Protein AF-A0A355U1R3-F1 (afdb_monomer)

Structure (mmCIF, N/CA/C/O backbo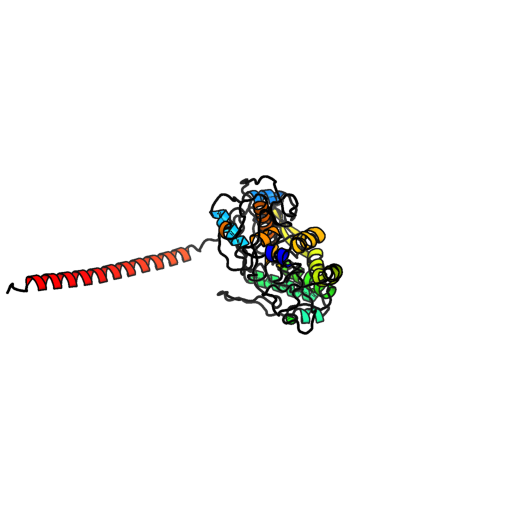ne):
data_AF-A0A355U1R3-F1
#
_entry.id   AF-A0A355U1R3-F1
#
loop_
_atom_site.group_PDB
_atom_site.id
_atom_site.type_symbol
_atom_site.label_atom_id
_atom_site.label_alt_id
_atom_site.label_comp_id
_atom_site.label_asym_id
_atom_site.label_entity_id
_atom_site.label_seq_id
_atom_site.pdbx_PDB_ins_code
_atom_site.Cartn_x
_atom_site.Cartn_y
_atom_site.Cartn_z
_atom_site.occupancy
_atom_site.B_iso_or_equiv
_atom_site.auth_seq_id
_atom_site.auth_comp_id
_atom_site.auth_asym_id
_atom_site.auth_atom_id
_atom_site.pdbx_PDB_model_num
ATOM 1 N N . ASP A 1 1 ? 22.844 8.933 -21.387 1.00 80.38 1 ASP A N 1
ATOM 2 C CA . ASP A 1 1 ? 22.130 9.971 -22.159 1.00 80.38 1 ASP A CA 1
ATOM 3 C C . ASP A 1 1 ? 20.782 9.524 -22.697 1.00 80.38 1 ASP A C 1
ATOM 5 O O . ASP A 1 1 ? 19.821 10.244 -22.468 1.00 80.38 1 ASP A O 1
ATOM 9 N N . GLU A 1 2 ? 20.677 8.340 -23.308 1.00 87.94 2 GLU A N 1
ATOM 10 C CA . GLU A 1 2 ? 19.434 7.814 -23.911 1.00 87.94 2 GLU A CA 1
ATOM 11 C C . GLU A 1 2 ? 18.181 7.955 -23.023 1.00 87.94 2 GLU A C 1
ATOM 13 O O . GLU A 1 2 ? 17.220 8.612 -23.410 1.00 87.94 2 GLU A O 1
ATOM 18 N N . PHE A 1 3 ? 18.221 7.445 -21.788 1.00 90.25 3 PHE A N 1
ATOM 19 C CA . PHE A 1 3 ? 17.066 7.477 -20.880 1.00 90.25 3 PHE A CA 1
ATOM 20 C C . PHE A 1 3 ? 17.012 8.698 -19.954 1.00 90.25 3 PHE A C 1
ATOM 22 O O . PHE A 1 3 ? 16.148 8.786 -19.082 1.00 90.25 3 PHE A O 1
ATOM 29 N N . LYS A 1 4 ? 17.938 9.655 -20.104 1.00 89.75 4 LYS A N 1
ATOM 30 C CA . LYS A 1 4 ? 18.073 10.775 -19.160 1.00 89.75 4 LYS A CA 1
ATOM 31 C C . LYS A 1 4 ? 16.811 11.633 -19.115 1.00 89.75 4 LYS A C 1
ATOM 33 O O . LYS A 1 4 ? 16.365 11.993 -18.032 1.00 89.75 4 LYS A O 1
ATOM 38 N N . LYS A 1 5 ? 16.237 11.940 -20.282 1.00 91.44 5 LYS A N 1
ATOM 39 C CA . LYS A 1 5 ? 15.020 12.755 -20.389 1.00 91.44 5 LYS A CA 1
ATOM 40 C C . LYS A 1 5 ? 13.835 12.083 -19.698 1.00 91.44 5 LYS A C 1
ATOM 42 O O . LYS A 1 5 ? 13.102 12.750 -18.976 1.00 91.44 5 LYS A O 1
ATOM 47 N N . GLU A 1 6 ? 13.667 10.781 -19.912 1.00 92.25 6 GLU A N 1
ATOM 48 C CA . GLU A 1 6 ? 12.608 10.002 -19.272 1.00 92.25 6 GLU A CA 1
ATOM 49 C C . GLU A 1 6 ? 12.806 9.968 -17.756 1.00 92.25 6 GLU A C 1
ATOM 51 O O . GLU A 1 6 ? 11.924 10.394 -17.018 1.00 92.25 6 GLU A O 1
ATOM 56 N N . PHE A 1 7 ? 13.989 9.579 -17.285 1.00 90.31 7 PHE A N 1
ATOM 57 C CA . PHE A 1 7 ? 14.301 9.537 -15.857 1.00 90.31 7 PHE A CA 1
ATOM 58 C C . PHE A 1 7 ? 14.113 10.892 -15.163 1.00 90.31 7 PHE A C 1
ATOM 60 O O . PHE A 1 7 ? 13.486 10.980 -14.106 1.00 90.31 7 PHE A O 1
ATOM 67 N N . ASP A 1 8 ? 14.609 11.976 -15.768 1.00 90.56 8 ASP A N 1
ATOM 68 C CA . ASP A 1 8 ? 14.471 13.317 -15.204 1.00 90.56 8 ASP A CA 1
ATOM 69 C C . ASP A 1 8 ? 13.013 13.800 -15.189 1.00 90.56 8 ASP A C 1
ATOM 71 O O . ASP A 1 8 ? 12.686 14.633 -14.346 1.00 90.56 8 ASP A O 1
ATOM 75 N N . SER A 1 9 ? 12.133 13.269 -16.047 1.00 91.81 9 SER A N 1
ATOM 76 C CA . SER A 1 9 ? 10.712 13.647 -16.082 1.00 91.81 9 SER A CA 1
ATOM 77 C C . SER A 1 9 ? 9.909 13.165 -14.867 1.00 91.81 9 SER A C 1
ATOM 79 O O . SER A 1 9 ? 8.888 13.765 -14.546 1.00 91.81 9 SER A O 1
ATOM 81 N N . TYR A 1 10 ? 10.389 12.153 -14.133 1.00 88.75 10 TYR A N 1
ATOM 82 C CA . TYR A 1 10 ? 9.757 11.673 -12.893 1.00 88.75 10 TYR A CA 1
ATOM 83 C C . TYR A 1 10 ? 10.287 12.366 -11.630 1.00 88.75 10 TYR A C 1
ATOM 85 O O . TYR A 1 10 ? 9.717 12.208 -10.542 1.00 88.75 10 TYR A O 1
ATOM 93 N N . LYS A 1 11 ? 11.383 13.128 -11.744 1.00 85.06 11 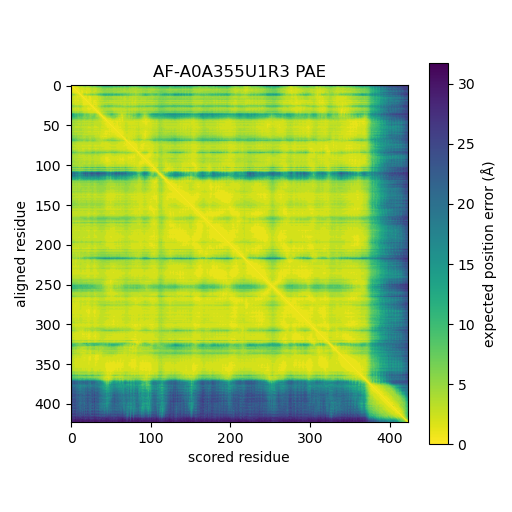LYS A N 1
ATOM 94 C CA . LYS A 1 11 ? 12.015 13.779 -10.595 1.00 85.06 11 LYS A CA 1
ATOM 95 C C . LYS A 1 11 ? 11.165 14.912 -10.048 1.00 85.06 11 LYS A C 1
ATOM 97 O O . LYS A 1 11 ? 10.499 15.662 -10.767 1.00 85.06 11 LYS A O 1
ATOM 102 N N . LYS A 1 12 ? 11.275 15.091 -8.734 1.00 80.94 12 LYS A N 1
ATOM 103 C CA . LYS A 1 12 ? 10.733 16.254 -8.039 1.00 80.94 12 LYS A CA 1
ATOM 104 C C . LYS A 1 12 ? 11.256 17.547 -8.678 1.00 80.94 12 LYS A C 1
ATOM 106 O O . LYS A 1 12 ? 12.460 17.703 -8.847 1.00 80.94 12 LYS A O 1
ATOM 111 N N . GLY A 1 13 ? 10.345 18.463 -9.005 1.00 84.81 13 GLY A N 1
ATOM 112 C CA . GLY A 1 13 ? 10.653 19.755 -9.635 1.00 84.81 13 GLY A CA 1
ATOM 113 C C . GLY A 1 13 ? 10.660 19.747 -11.167 1.00 84.81 13 GLY A C 1
ATOM 114 O O . GLY A 1 13 ? 10.499 20.809 -11.756 1.00 84.81 13 GLY A O 1
ATOM 115 N N . ASN A 1 14 ? 10.771 18.575 -11.798 1.00 90.06 14 ASN A N 1
ATOM 116 C CA . ASN A 1 14 ? 10.759 18.430 -13.259 1.00 90.06 14 ASN A CA 1
ATOM 117 C C . ASN A 1 14 ? 9.475 17.786 -13.797 1.00 90.06 14 ASN A C 1
ATOM 119 O O . ASN A 1 14 ? 9.216 17.854 -14.996 1.00 90.06 14 ASN A O 1
ATOM 123 N N . PHE A 1 15 ? 8.700 17.129 -12.931 1.00 94.12 15 PHE A N 1
ATOM 124 C CA . PHE A 1 15 ? 7.452 16.487 -13.321 1.00 94.12 15 PHE A CA 1
ATOM 125 C C . PHE A 1 15 ? 6.440 17.504 -13.861 1.00 94.12 15 PHE A C 1
ATOM 127 O O . PHE A 1 15 ? 6.074 18.449 -13.163 1.00 94.12 15 PHE A O 1
ATOM 134 N N . ASP A 1 16 ? 5.978 17.275 -15.091 1.00 94.81 16 ASP A N 1
ATOM 135 C CA . ASP A 1 16 ? 4.965 18.087 -15.768 1.00 94.81 16 ASP A CA 1
ATOM 136 C C . ASP A 1 16 ? 3.615 17.340 -15.784 1.00 94.81 16 ASP A C 1
ATOM 138 O O . ASP A 1 16 ? 3.397 16.484 -16.649 1.00 94.81 16 ASP A O 1
ATOM 142 N N . PRO A 1 17 ? 2.676 17.650 -14.869 1.00 94.62 17 PRO A N 1
ATOM 143 C CA . PRO A 1 17 ? 1.383 16.967 -14.801 1.00 94.62 17 PRO A CA 1
ATOM 144 C C . PRO A 1 17 ? 0.488 17.224 -16.021 1.00 94.62 17 PRO A C 1
ATOM 146 O O . PRO A 1 17 ? -0.513 16.533 -16.200 1.00 94.62 17 PRO A O 1
ATOM 149 N N . ILE A 1 18 ? 0.811 18.195 -16.878 1.00 94.56 18 ILE A N 1
ATOM 150 C CA . ILE A 1 18 ? 0.034 18.493 -18.082 1.00 94.56 18 ILE A CA 1
ATOM 151 C C . ILE A 1 18 ? 0.496 17.581 -19.217 1.00 94.56 18 ILE A C 1
ATOM 153 O O . ILE A 1 18 ? -0.318 16.840 -19.774 1.00 94.56 18 ILE A O 1
ATOM 157 N N . ASN A 1 19 ? 1.796 17.601 -19.521 1.00 94.62 19 ASN A N 1
ATOM 158 C CA . ASN A 1 19 ? 2.338 17.011 -20.749 1.00 94.62 19 ASN A CA 1
ATOM 159 C C . ASN A 1 19 ? 3.067 15.676 -20.556 1.00 94.62 19 ASN A C 1
ATOM 161 O O . ASN A 1 19 ? 3.528 15.098 -21.542 1.00 94.62 19 ASN A O 1
ATOM 165 N N . HIS A 1 20 ? 3.208 15.169 -19.326 1.00 96.06 20 HIS A N 1
ATOM 166 C CA . HIS A 1 20 ? 3.902 13.901 -19.114 1.00 96.06 20 HIS A CA 1
ATOM 167 C C . HIS A 1 20 ? 3.213 12.758 -19.895 1.00 96.06 20 HIS A C 1
ATOM 169 O O . HIS A 1 20 ? 2.008 12.553 -19.741 1.00 96.06 20 HIS A O 1
ATOM 175 N N . PRO A 1 21 ? 3.953 11.955 -20.685 1.00 94.25 21 PRO A N 1
ATOM 176 C CA . PRO A 1 21 ? 3.355 11.010 -21.634 1.00 94.25 21 PRO A CA 1
ATOM 177 C C . PRO A 1 21 ? 2.542 9.891 -20.969 1.00 94.25 21 PRO A C 1
ATOM 179 O O . PRO A 1 21 ? 1.542 9.450 -21.519 1.00 94.25 21 PRO A O 1
ATOM 182 N N . VAL A 1 22 ? 2.957 9.431 -19.783 1.00 96.56 22 VAL A N 1
ATOM 183 C CA . VAL A 1 22 ? 2.273 8.346 -19.047 1.00 96.56 22 VAL A CA 1
ATOM 184 C C . VAL A 1 22 ? 1.326 8.860 -17.956 1.00 96.56 22 VAL A C 1
ATOM 186 O O . VAL A 1 22 ? 0.214 8.359 -17.833 1.00 96.56 22 VAL A O 1
ATOM 189 N N . LEU A 1 23 ? 1.779 9.833 -17.158 1.00 97.19 23 LEU A N 1
ATOM 190 C CA . LEU A 1 23 ? 1.108 10.324 -15.950 1.00 97.19 23 LEU A CA 1
ATOM 191 C C . LEU A 1 23 ? 0.426 11.699 -16.120 1.00 97.19 23 LEU A C 1
ATOM 193 O O . LEU A 1 23 ? -0.121 12.239 -15.161 1.00 97.19 23 LEU A O 1
ATOM 197 N N . GLY A 1 24 ? 0.481 12.308 -17.304 1.00 96.31 24 GLY A N 1
ATOM 198 C CA . GLY A 1 24 ? -0.028 13.661 -17.524 1.00 96.31 24 GLY A CA 1
ATOM 199 C C . GLY A 1 24 ? -1.549 13.744 -17.677 1.00 96.31 24 GLY A C 1
ATOM 200 O O . GLY A 1 24 ? -2.279 12.766 -17.513 1.00 96.31 24 GLY A O 1
ATOM 201 N N . ASN A 1 25 ? -2.029 14.924 -18.057 1.00 96.00 25 ASN A N 1
ATOM 202 C CA . ASN A 1 25 ? -3.439 15.200 -18.352 1.00 96.00 25 ASN A CA 1
ATOM 203 C C . ASN A 1 25 ? -3.752 15.134 -19.864 1.00 96.00 25 ASN A C 1
ATOM 205 O O . ASN A 1 25 ? -4.912 15.280 -20.265 1.00 96.00 25 ASN A O 1
ATOM 209 N N . GLY A 1 26 ? -2.728 14.926 -20.701 1.00 94.50 26 GLY A N 1
ATOM 210 C CA . GLY A 1 26 ? -2.838 14.782 -22.154 1.00 94.50 26 GLY A CA 1
ATOM 211 C C . GLY A 1 26 ? -3.641 13.553 -22.587 1.00 94.50 26 GLY A C 1
ATOM 212 O O . GLY A 1 26 ? -3.731 12.570 -21.858 1.00 94.50 26 GLY A O 1
ATOM 213 N N . GLN A 1 27 ? -4.240 13.611 -23.779 1.00 92.50 27 GLN A N 1
ATOM 214 C CA . GLN A 1 27 ? -5.210 12.622 -24.272 1.00 92.50 27 GLN A CA 1
ATOM 215 C C . GLN A 1 27 ? -4.699 11.172 -24.256 1.00 92.50 27 GLN A C 1
ATOM 217 O O . GLN A 1 27 ? -5.473 10.278 -23.925 1.00 92.50 27 GLN A O 1
ATOM 222 N N . ASP A 1 28 ? -3.414 10.964 -24.544 1.00 92.69 28 ASP A N 1
ATOM 223 C CA . ASP A 1 28 ? -2.791 9.634 -24.621 1.00 92.69 28 ASP A CA 1
ATOM 224 C C . ASP A 1 28 ? -2.223 9.138 -23.278 1.00 92.69 28 ASP A C 1
ATOM 226 O O . ASP A 1 28 ? -1.666 8.041 -23.193 1.00 92.69 28 ASP A O 1
ATOM 230 N N . SER A 1 29 ? -2.360 9.939 -22.216 1.00 96.00 29 SER A N 1
ATOM 231 C CA . SER A 1 29 ? -1.902 9.585 -20.875 1.00 96.00 29 SER A CA 1
ATOM 232 C C . SER A 1 29 ? -2.686 8.404 -20.308 1.00 96.00 29 SER A C 1
ATOM 234 O O . SER A 1 29 ? -3.914 8.341 -20.403 1.00 96.00 29 SER A O 1
ATOM 236 N N . LYS A 1 30 ? -1.977 7.490 -19.639 1.00 96.75 30 LYS A N 1
ATOM 237 C CA . LYS A 1 30 ? -2.553 6.281 -19.030 1.00 96.75 30 LYS A CA 1
ATOM 238 C C . LYS A 1 30 ? -3.430 6.575 -17.821 1.00 96.75 30 LYS A C 1
ATOM 240 O O . LYS A 1 30 ? -4.264 5.751 -17.463 1.00 96.75 30 LYS A O 1
ATOM 245 N N . VAL A 1 31 ? -3.238 7.730 -17.191 1.00 96.69 31 VAL A N 1
ATOM 246 C CA . VAL A 1 31 ? -3.937 8.095 -15.951 1.00 96.69 31 VAL A CA 1
ATOM 247 C C . VAL A 1 31 ? -5.057 9.099 -16.182 1.00 96.69 31 VAL A C 1
ATOM 249 O O . VAL A 1 31 ? -5.766 9.437 -15.238 1.00 96.69 31 VAL A O 1
ATOM 252 N N . ARG A 1 32 ? -5.213 9.611 -17.411 1.00 95.81 32 ARG A N 1
ATOM 253 C CA . ARG A 1 32 ? -6.151 10.695 -17.699 1.00 95.81 32 ARG A CA 1
ATOM 254 C C . ARG A 1 32 ? -7.580 10.285 -17.366 1.00 95.81 32 ARG A C 1
ATOM 256 O O . ARG A 1 32 ? -8.107 9.326 -17.922 1.00 95.81 32 ARG A O 1
ATOM 263 N N . ASN A 1 33 ? -8.239 11.115 -16.564 1.00 94.62 33 ASN A N 1
ATOM 264 C CA . ASN A 1 33 ? -9.667 11.016 -16.307 1.00 94.62 33 ASN A CA 1
ATOM 265 C C . ASN A 1 33 ? -10.324 12.394 -16.488 1.00 94.62 33 ASN A C 1
ATOM 267 O O . ASN A 1 33 ? -9.809 13.408 -16.019 1.00 94.62 33 ASN A O 1
ATOM 271 N N . ILE A 1 34 ? -11.449 12.428 -17.204 1.00 94.25 34 ILE A N 1
ATOM 272 C CA . ILE A 1 34 ? -12.236 13.643 -17.470 1.00 94.25 34 ILE A CA 1
ATOM 273 C C . ILE A 1 34 ? -13.666 13.563 -16.952 1.00 94.25 34 ILE A C 1
ATOM 275 O O . ILE A 1 34 ? -14.445 14.491 -17.173 1.00 94.25 34 ILE A O 1
ATOM 279 N N . GLU A 1 35 ? -14.028 12.474 -16.279 1.00 92.31 35 GLU A N 1
ATOM 280 C CA . GLU A 1 35 ? -15.342 12.352 -15.673 1.00 92.31 35 GLU A CA 1
ATOM 281 C C . GLU A 1 35 ? -15.527 13.458 -14.628 1.00 92.31 35 GLU A C 1
ATOM 283 O O . GLU A 1 35 ? -14.693 13.589 -13.724 1.00 92.31 35 GLU A O 1
ATOM 288 N N . PRO A 1 36 ? -16.594 14.273 -14.731 1.00 87.12 36 PRO A N 1
ATOM 289 C CA . PRO A 1 36 ? -16.796 15.391 -13.828 1.00 87.12 36 PRO A CA 1
ATOM 290 C C . PRO A 1 36 ? -16.822 14.954 -12.368 1.00 87.12 36 PRO A C 1
ATOM 292 O O . PRO A 1 36 ? -17.560 14.048 -11.975 1.00 87.12 36 PRO A O 1
ATOM 295 N N . PHE A 1 37 ? -16.049 15.664 -11.556 1.00 82.25 37 PHE A N 1
ATOM 296 C CA . PHE A 1 37 ? -15.967 15.419 -10.130 1.00 82.25 37 PHE A CA 1
ATOM 297 C C . PHE A 1 37 ? -17.278 15.806 -9.423 1.00 82.25 37 PHE A C 1
ATOM 299 O O . PHE A 1 37 ? -17.761 16.933 -9.572 1.00 82.25 37 PHE A O 1
ATOM 306 N N . LYS A 1 38 ? -17.851 14.887 -8.634 1.00 84.75 38 LYS A N 1
ATOM 307 C CA . LYS A 1 38 ? -19.095 15.099 -7.873 1.00 84.75 38 LYS A CA 1
ATOM 308 C C . LYS A 1 38 ? -18.847 14.928 -6.377 1.00 84.75 38 LYS A C 1
ATOM 310 O O . LYS A 1 38 ? -18.226 13.951 -5.973 1.00 84.75 38 LYS A O 1
ATOM 315 N N . VAL A 1 39 ? -19.383 15.851 -5.576 1.00 85.50 39 VAL A N 1
ATOM 316 C CA . VAL A 1 39 ? -19.436 15.744 -4.109 1.00 85.50 39 VAL A CA 1
ATOM 317 C C . VAL A 1 39 ? -20.881 15.533 -3.692 1.00 85.50 39 VAL A C 1
ATOM 319 O O . VAL A 1 39 ? -21.750 16.299 -4.107 1.00 85.50 39 VAL A O 1
ATOM 322 N N . GLU A 1 40 ? -21.132 14.534 -2.854 1.00 89.25 40 GLU A N 1
ATOM 323 C CA . GLU A 1 40 ? -22.461 14.219 -2.337 1.00 89.25 40 GLU A CA 1
ATOM 324 C C . GLU A 1 40 ? -22.357 13.763 -0.879 1.00 89.25 40 GLU A C 1
ATOM 326 O O . GLU A 1 40 ? -21.561 12.888 -0.554 1.00 89.25 40 GLU A O 1
ATOM 331 N N . GLN A 1 41 ? -23.142 14.372 0.013 1.00 89.25 41 GLN A N 1
ATOM 332 C CA . GLN A 1 41 ? -23.140 14.046 1.440 1.00 89.25 41 GLN A CA 1
ATOM 333 C C . GLN A 1 41 ? -24.229 13.012 1.732 1.00 89.25 41 GLN A C 1
ATOM 335 O O . GLN A 1 41 ? -25.402 13.368 1.833 1.00 89.25 41 GLN A O 1
ATOM 340 N N . LYS A 1 42 ? -23.841 11.739 1.870 1.00 90.81 42 LYS A N 1
ATOM 341 C CA . LYS A 1 42 ? -24.759 10.623 2.161 1.00 90.81 42 LYS A CA 1
ATOM 342 C C . LYS A 1 42 ? -24.755 10.181 3.628 1.00 90.81 42 LYS A C 1
ATOM 344 O O . LYS A 1 42 ? -25.568 9.349 4.014 1.00 90.81 42 LYS A O 1
ATOM 349 N N . GLY A 1 43 ? -23.881 10.756 4.457 1.00 89.94 43 GLY A N 1
ATOM 350 C CA . GLY A 1 43 ? -23.789 10.437 5.886 1.00 89.94 43 GLY A CA 1
ATOM 351 C C . GLY A 1 43 ? -23.255 9.032 6.177 1.00 89.94 43 GLY A C 1
ATOM 352 O O . GLY A 1 43 ? -23.544 8.487 7.236 1.00 89.94 43 GLY A O 1
ATOM 353 N N . LEU A 1 44 ? -22.508 8.452 5.239 1.00 93.44 44 LEU A N 1
ATOM 354 C CA . LEU A 1 44 ? -21.881 7.141 5.335 1.00 93.44 44 LEU A CA 1
ATOM 355 C C . LEU A 1 44 ? -20.570 7.238 6.118 1.00 93.44 44 LEU A C 1
ATOM 357 O O . LEU A 1 44 ? -19.780 8.160 5.921 1.00 93.44 44 LEU A O 1
ATOM 361 N N . ASP A 1 45 ? -20.317 6.251 6.966 1.00 94.25 45 ASP A N 1
ATOM 362 C CA . ASP A 1 45 ? -19.069 6.115 7.713 1.00 94.25 45 ASP A CA 1
ATOM 363 C C . ASP A 1 45 ? -18.317 4.864 7.251 1.00 94.25 45 ASP A C 1
ATOM 365 O O . ASP A 1 45 ? -18.934 3.836 6.946 1.00 94.25 45 ASP A O 1
ATOM 369 N N . LEU A 1 46 ? -16.981 4.939 7.241 1.00 96.25 46 LEU A N 1
ATOM 370 C CA . LEU A 1 46 ? -16.088 3.861 6.810 1.00 96.25 46 LEU A CA 1
ATOM 371 C C . LEU A 1 46 ? -16.347 2.562 7.581 1.00 96.25 46 LEU A C 1
ATOM 373 O O . LEU A 1 46 ? -16.226 1.489 7.006 1.00 96.25 46 LEU A O 1
ATOM 377 N N . SER A 1 47 ? -16.792 2.635 8.838 1.00 95.44 47 SER A N 1
ATOM 378 C CA . SER A 1 47 ? -17.195 1.467 9.637 1.00 95.44 47 SER A CA 1
ATOM 379 C C . SER A 1 47 ? -18.244 0.577 8.957 1.00 95.44 47 SER A C 1
ATOM 381 O O . SER A 1 47 ? -18.253 -0.630 9.178 1.00 95.44 47 SER A O 1
ATOM 383 N N . SER A 1 48 ? -19.078 1.139 8.078 1.00 94.56 48 SER A N 1
ATOM 384 C CA . SER A 1 48 ? -20.098 0.406 7.309 1.00 94.56 48 SER A CA 1
ATOM 385 C C . SER A 1 48 ? -19.526 -0.405 6.143 1.00 94.56 48 SER A C 1
ATOM 387 O O . SER A 1 48 ? -20.245 -1.195 5.542 1.00 94.56 48 SER A O 1
ATOM 389 N N . TYR A 1 49 ? -18.251 -0.197 5.806 1.00 96.00 49 TYR A N 1
ATOM 390 C CA . TYR A 1 49 ? -17.589 -0.795 4.645 1.00 96.00 49 TYR A CA 1
ATOM 391 C C . TYR A 1 49 ? -16.688 -1.977 5.003 1.00 96.00 49 TYR A C 1
ATOM 393 O O . TYR A 1 49 ? -16.056 -2.573 4.126 1.00 96.00 49 TYR A O 1
ATOM 401 N N . ARG A 1 50 ? -16.623 -2.352 6.286 1.00 95.94 50 ARG A N 1
ATOM 402 C CA . ARG A 1 50 ? -15.938 -3.575 6.695 1.00 95.94 50 ARG A CA 1
ATOM 403 C C . ARG A 1 50 ? -16.621 -4.769 6.037 1.00 95.94 50 ARG A C 1
ATOM 405 O O . ARG A 1 50 ? -17.809 -4.993 6.236 1.00 95.94 50 ARG A O 1
ATOM 412 N N . GLY A 1 51 ? -15.860 -5.552 5.283 1.00 94.88 51 GLY A N 1
ATOM 413 C CA . GLY A 1 51 ? -16.401 -6.694 4.561 1.00 94.88 51 GLY A CA 1
ATOM 414 C C . GLY A 1 51 ? -17.229 -6.333 3.325 1.00 94.88 51 GLY A C 1
ATOM 415 O O . GLY A 1 51 ? -17.840 -7.229 2.752 1.00 94.88 51 GLY A O 1
ATOM 416 N N . VAL A 1 52 ? -17.210 -5.088 2.848 1.00 96.00 52 VAL A N 1
ATOM 417 C CA . VAL A 1 52 ? -17.689 -4.751 1.496 1.00 96.00 52 VAL A CA 1
ATOM 418 C C . VAL A 1 52 ? -16.607 -5.128 0.481 1.00 96.00 52 VAL A C 1
ATOM 420 O O . VAL A 1 52 ? -15.413 -4.985 0.754 1.00 96.00 52 VAL A O 1
ATOM 423 N N . ASP A 1 53 ? -16.999 -5.679 -0.667 1.00 96.56 53 ASP A N 1
ATOM 424 C CA . ASP A 1 53 ? -16.046 -6.076 -1.709 1.00 96.56 53 ASP A CA 1
ATOM 425 C C . ASP A 1 53 ? -15.313 -4.855 -2.287 1.00 96.56 53 ASP A C 1
ATOM 427 O O . ASP A 1 53 ? -15.880 -3.772 -2.425 1.00 96.56 53 ASP A O 1
ATOM 431 N N . TYR A 1 54 ? -14.031 -5.010 -2.633 1.00 97.50 54 TYR A N 1
ATOM 432 C CA . TYR A 1 54 ? -13.187 -3.898 -3.093 1.00 97.50 54 TYR A CA 1
ATOM 433 C C . TYR A 1 54 ? -13.749 -3.190 -4.337 1.00 97.50 54 TYR A C 1
ATOM 435 O O . TYR A 1 54 ? -13.656 -1.968 -4.467 1.00 97.50 54 TYR A O 1
ATOM 443 N N . ASN A 1 55 ? -14.347 -3.953 -5.253 1.00 96.88 55 ASN A N 1
ATOM 444 C CA . ASN A 1 55 ? -14.916 -3.444 -6.503 1.00 96.88 55 ASN A CA 1
ATOM 445 C C . ASN A 1 55 ? -16.390 -3.031 -6.385 1.00 96.88 55 ASN A C 1
ATOM 447 O O . ASN A 1 55 ? -17.003 -2.688 -7.395 1.00 96.88 55 ASN A O 1
ATOM 451 N N . ASP A 1 56 ? -16.964 -3.053 -5.179 1.00 97.50 56 ASP A N 1
ATOM 452 C CA . ASP A 1 56 ? -18.348 -2.643 -4.977 1.00 97.50 56 ASP A CA 1
ATOM 453 C C . ASP A 1 56 ? -18.529 -1.148 -5.327 1.00 97.50 56 ASP A C 1
ATOM 455 O O . ASP A 1 56 ? -17.757 -0.296 -4.864 1.00 97.50 56 ASP A O 1
ATOM 459 N N . PRO A 1 57 ? -19.526 -0.782 -6.152 1.00 96.19 57 PRO A N 1
ATOM 460 C CA . PRO A 1 57 ? -19.722 0.602 -6.571 1.00 96.19 57 PRO A CA 1
ATOM 461 C C . PRO A 1 57 ? -20.108 1.543 -5.422 1.00 96.19 57 PRO A C 1
ATOM 463 O O . PRO A 1 57 ? -19.933 2.754 -5.575 1.00 96.19 57 PRO A O 1
ATOM 466 N N . SER A 1 58 ? -20.582 1.027 -4.279 1.00 95.81 58 SER A N 1
ATOM 467 C CA . SER A 1 58 ? -20.896 1.828 -3.087 1.00 95.81 58 SER A CA 1
ATOM 468 C C . SER A 1 58 ? -19.675 2.548 -2.518 1.00 95.81 58 SER A C 1
ATOM 470 O O . SER A 1 58 ? -19.822 3.615 -1.930 1.00 95.81 58 SER A O 1
ATOM 472 N N . TRP A 1 59 ? -18.449 2.071 -2.771 1.00 97.31 59 TRP A N 1
ATOM 473 C CA . TRP A 1 59 ? -17.240 2.818 -2.405 1.00 97.31 59 TRP A CA 1
ATOM 474 C C . TRP A 1 59 ? -17.238 4.237 -2.985 1.00 97.31 59 TRP A C 1
ATOM 476 O O . TRP A 1 59 ? -16.779 5.170 -2.328 1.00 97.31 59 TRP A O 1
ATOM 486 N N . ASN A 1 60 ? -17.813 4.436 -4.176 1.00 94.94 60 ASN A N 1
ATOM 487 C CA . ASN A 1 60 ? -17.945 5.769 -4.760 1.00 94.94 60 ASN A CA 1
ATOM 488 C C . ASN A 1 60 ? -18.831 6.682 -3.909 1.00 94.94 60 ASN A C 1
ATOM 490 O O . ASN A 1 60 ? -18.562 7.876 -3.819 1.00 94.94 60 ASN A O 1
ATOM 494 N N . ASP A 1 61 ? -19.865 6.138 -3.272 1.00 95.31 61 ASP A N 1
ATOM 495 C CA . ASP A 1 61 ? -20.770 6.904 -2.421 1.00 95.31 61 ASP A CA 1
ATOM 496 C C . ASP A 1 61 ? -20.074 7.389 -1.148 1.00 95.31 61 ASP A C 1
ATOM 498 O O . ASP A 1 61 ? -20.249 8.547 -0.773 1.00 95.31 61 ASP A O 1
ATOM 502 N N . LEU A 1 62 ? -19.227 6.558 -0.530 1.00 95.94 62 LEU A N 1
ATOM 503 C CA . LEU A 1 62 ? -18.392 6.974 0.603 1.00 95.94 62 LEU A CA 1
ATOM 504 C C . LEU A 1 62 ? -17.384 8.054 0.196 1.00 95.94 62 LEU A C 1
ATOM 506 O O . LEU A 1 62 ? -17.258 9.090 0.846 1.00 95.94 62 LEU A O 1
ATOM 510 N N . ILE A 1 63 ? -16.654 7.817 -0.894 1.00 95.56 63 ILE A N 1
ATOM 511 C CA . ILE A 1 63 ? -15.529 8.661 -1.308 1.00 95.56 63 ILE A CA 1
ATOM 512 C C . ILE A 1 63 ? -16.001 10.017 -1.858 1.00 95.56 63 ILE A C 1
ATOM 514 O O . ILE A 1 63 ? -15.315 11.027 -1.690 1.00 95.56 63 ILE A O 1
ATOM 518 N N . ARG A 1 64 ? -17.207 10.096 -2.438 1.00 93.81 64 ARG A N 1
ATOM 519 C CA . ARG A 1 64 ? -17.825 11.363 -2.879 1.00 93.81 64 ARG A CA 1
ATOM 520 C C . ARG A 1 64 ? -18.237 12.288 -1.732 1.00 93.81 64 ARG A C 1
ATOM 522 O O . ARG A 1 64 ? -18.559 13.443 -1.994 1.00 93.81 64 ARG A O 1
ATOM 529 N N . GLN A 1 65 ? -18.184 11.847 -0.475 1.00 93.62 65 GLN A N 1
ATOM 530 C CA . GLN A 1 65 ? -18.405 12.737 0.673 1.00 93.62 65 GLN A CA 1
ATOM 531 C C . GLN A 1 65 ? -17.222 13.674 0.928 1.00 93.62 65 GLN A C 1
ATOM 533 O O . GLN A 1 65 ? -17.371 14.694 1.602 1.00 93.62 65 GLN A O 1
ATOM 538 N N . ILE A 1 66 ? -16.046 13.344 0.393 1.00 93.56 66 ILE A N 1
ATOM 539 C CA . ILE A 1 66 ? -14.818 14.106 0.597 1.00 93.56 66 ILE A CA 1
ATOM 540 C C . ILE A 1 66 ? -14.863 15.363 -0.271 1.00 93.56 66 ILE A C 1
ATOM 542 O O . ILE A 1 66 ? -14.955 15.293 -1.500 1.00 93.56 66 ILE A O 1
ATOM 546 N N . SER A 1 67 ? -14.775 16.534 0.358 1.00 90.81 67 SER A N 1
ATOM 547 C CA . SER A 1 67 ? -14.736 17.793 -0.375 1.00 90.81 67 SER A CA 1
ATOM 548 C C . SER A 1 67 ? -13.306 18.185 -0.712 1.00 90.81 67 SER A C 1
ATOM 550 O O . SER A 1 67 ? -12.454 18.330 0.156 1.00 90.81 67 SER A O 1
ATOM 552 N N . PHE A 1 68 ? -13.058 18.501 -1.979 1.00 89.25 68 PHE A N 1
ATOM 553 C CA . PHE A 1 68 ? -11.802 19.126 -2.401 1.00 89.25 68 PHE A CA 1
ATOM 554 C C . PHE A 1 68 ? -11.848 20.656 -2.346 1.00 89.25 68 PHE A C 1
ATOM 556 O O . PHE A 1 68 ? -10.910 21.310 -2.792 1.00 89.25 68 PHE A O 1
ATOM 563 N N . ARG A 1 69 ? -12.934 21.243 -1.827 1.00 86.62 69 ARG A N 1
ATOM 564 C CA . ARG A 1 69 ? -13.131 22.702 -1.788 1.00 86.62 69 ARG A CA 1
ATOM 565 C C . ARG A 1 69 ? -12.940 23.315 -0.408 1.00 86.62 69 ARG A C 1
ATOM 567 O O . ARG A 1 69 ? -12.717 24.515 -0.335 1.00 86.62 69 ARG A O 1
ATOM 574 N N . ASN A 1 70 ? -13.082 22.536 0.666 1.00 89.00 70 ASN A N 1
ATOM 575 C CA . ASN A 1 70 ? -12.929 23.057 2.023 1.00 89.00 70 ASN A CA 1
ATOM 576 C C . ASN A 1 70 ? -11.511 22.799 2.557 1.00 89.00 70 ASN A C 1
ATOM 578 O O . ASN A 1 70 ? -10.889 21.783 2.243 1.00 89.00 70 ASN A O 1
ATOM 582 N N . ASP A 1 71 ? -11.012 23.715 3.385 1.00 90.88 71 ASP A N 1
ATOM 583 C CA . ASP A 1 71 ? -9.625 23.673 3.862 1.00 90.88 71 ASP A CA 1
ATOM 584 C C . ASP A 1 71 ? -9.350 22.492 4.799 1.00 90.88 71 ASP A C 1
ATOM 586 O O . ASP A 1 71 ? -8.244 21.949 4.810 1.00 90.88 71 ASP A O 1
ATOM 590 N N . ARG A 1 72 ? -10.355 22.060 5.573 1.00 92.25 72 ARG A N 1
ATOM 591 C CA . ARG A 1 72 ? -10.221 20.949 6.526 1.00 92.25 72 ARG A CA 1
ATOM 592 C C . ARG A 1 72 ? -9.908 19.641 5.804 1.00 92.25 72 ARG A C 1
ATOM 594 O O . ARG A 1 72 ? -8.943 18.970 6.165 1.00 92.25 72 ARG A O 1
ATOM 601 N N . ASP A 1 73 ? -10.710 19.287 4.809 1.00 92.62 73 ASP A N 1
ATOM 602 C CA . ASP A 1 73 ? -10.568 18.050 4.048 1.00 92.62 73 ASP A CA 1
ATOM 603 C C . ASP A 1 73 ? -9.280 18.098 3.225 1.00 92.62 73 ASP A C 1
ATOM 605 O O . ASP A 1 73 ? -8.512 17.141 3.249 1.00 92.62 73 ASP A O 1
ATOM 609 N N . ARG A 1 74 ? -8.950 19.237 2.597 1.00 93.38 74 ARG A N 1
ATOM 610 C CA . ARG A 1 74 ? -7.666 19.410 1.887 1.00 93.38 74 ARG A CA 1
ATOM 611 C C . ARG A 1 74 ? -6.452 19.254 2.808 1.00 93.38 74 ARG A C 1
ATOM 613 O O . ARG A 1 74 ? -5.434 18.696 2.390 1.00 93.38 74 ARG A O 1
ATOM 620 N N . ALA A 1 75 ? -6.535 19.725 4.052 1.00 93.88 75 ALA A N 1
ATOM 621 C CA . ALA A 1 75 ? -5.479 19.536 5.042 1.00 93.88 75 ALA A CA 1
ATOM 622 C C . ALA A 1 75 ? -5.362 18.068 5.482 1.00 93.88 75 ALA A C 1
ATOM 624 O O . ALA A 1 75 ? -4.252 17.545 5.565 1.00 93.88 75 ALA A O 1
ATOM 625 N N . GLN A 1 76 ? -6.487 17.386 5.725 1.00 95.31 76 GLN A N 1
ATOM 626 C CA . GLN A 1 76 ? -6.488 15.968 6.101 1.00 95.31 76 GLN A CA 1
ATOM 627 C C . GLN A 1 76 ? -6.026 15.063 4.962 1.00 95.31 76 GLN A C 1
ATOM 629 O O . GLN A 1 76 ? -5.234 14.164 5.209 1.00 95.31 76 GLN A O 1
ATOM 634 N N . LEU A 1 77 ? -6.433 15.337 3.722 1.00 96.12 77 LEU A N 1
ATOM 635 C CA . LEU A 1 77 ? -5.948 14.635 2.533 1.00 96.12 77 LEU A CA 1
ATOM 636 C C . LEU A 1 77 ? -4.440 14.808 2.357 1.00 96.12 77 LEU A C 1
ATOM 638 O O . LEU A 1 77 ? -3.729 13.827 2.166 1.00 96.12 77 LEU A O 1
ATOM 642 N N . GLY A 1 78 ? -3.939 16.041 2.482 1.00 95.12 78 GLY A N 1
ATOM 643 C CA . GLY A 1 78 ? -2.502 16.307 2.421 1.00 95.12 78 GLY A CA 1
ATOM 644 C C . GLY A 1 78 ? -1.719 15.537 3.488 1.00 95.12 78 GLY A C 1
ATOM 645 O O . GLY A 1 78 ? -0.657 14.993 3.199 1.00 95.12 78 GLY A O 1
ATOM 646 N N . LYS A 1 79 ? -2.271 15.412 4.700 1.00 95.19 79 LYS A N 1
ATOM 647 C CA . LYS A 1 79 ? -1.655 14.636 5.780 1.00 95.19 79 LYS A CA 1
ATOM 648 C C . LYS A 1 79 ? -1.764 13.123 5.562 1.00 95.19 79 LYS A C 1
ATOM 650 O O . LYS A 1 79 ? -0.779 12.428 5.759 1.00 95.19 79 LYS A O 1
ATOM 655 N N . LEU A 1 80 ? -2.912 12.622 5.109 1.00 96.25 80 LEU A N 1
ATOM 656 C CA . LEU A 1 80 ? -3.125 11.208 4.795 1.00 96.25 80 LEU A CA 1
ATOM 657 C C . LEU A 1 80 ? -2.163 10.719 3.701 1.00 96.25 80 LEU A C 1
ATOM 659 O O . LEU A 1 80 ? -1.598 9.641 3.833 1.00 96.25 80 LEU A O 1
ATOM 663 N N . ILE A 1 81 ? -1.950 11.530 2.659 1.00 96.19 81 ILE A N 1
ATOM 664 C CA . ILE A 1 81 ? -1.053 11.203 1.541 1.00 96.19 81 ILE A CA 1
ATOM 665 C C . ILE A 1 81 ? 0.412 11.488 1.896 1.00 96.19 81 ILE A C 1
ATOM 667 O O . ILE A 1 81 ? 1.298 10.746 1.496 1.00 96.19 81 ILE A O 1
ATOM 671 N N . GLY A 1 82 ? 0.705 12.577 2.610 1.00 94.56 82 GLY A N 1
ATOM 672 C CA . GLY A 1 82 ? 2.079 13.031 2.858 1.00 94.56 82 GLY A CA 1
ATOM 673 C C . GLY A 1 82 ? 2.732 12.484 4.130 1.00 94.56 82 GLY A C 1
ATOM 674 O O . GLY A 1 82 ? 3.957 12.561 4.261 1.00 94.56 82 GLY A O 1
ATOM 675 N N . TYR A 1 83 ? 1.939 11.972 5.076 1.00 93.88 83 TYR A N 1
ATOM 676 C CA . TYR A 1 83 ? 2.394 11.577 6.407 1.00 93.88 83 TYR A CA 1
ATOM 677 C C . TYR A 1 83 ? 2.139 10.094 6.697 1.00 93.88 83 TYR A C 1
ATOM 679 O O . TYR A 1 83 ? 1.393 9.749 7.615 1.00 93.88 83 TYR A O 1
ATOM 687 N N . GLY A 1 84 ? 2.827 9.219 5.965 1.00 90.81 84 GLY A N 1
ATOM 688 C CA . GLY A 1 84 ? 2.830 7.776 6.215 1.00 90.81 84 GLY A CA 1
ATOM 689 C C . GLY A 1 84 ? 3.787 7.306 7.318 1.00 90.81 84 GLY A C 1
ATOM 690 O O . GLY A 1 84 ? 3.744 6.139 7.685 1.00 90.81 84 GLY A O 1
ATOM 691 N N . ALA A 1 85 ? 4.685 8.159 7.843 1.00 88.00 85 ALA A N 1
ATOM 692 C CA . ALA A 1 85 ? 5.718 7.740 8.803 1.00 88.00 85 ALA A CA 1
ATOM 693 C C . ALA A 1 85 ? 5.134 7.127 10.092 1.00 88.00 85 ALA A C 1
ATOM 695 O O . ALA A 1 85 ? 4.798 7.843 11.036 1.00 88.00 85 ALA A O 1
ATOM 696 N N . TYR A 1 86 ? 5.096 5.792 10.100 1.00 90.81 86 TYR A N 1
ATOM 697 C CA . TYR A 1 86 ? 4.601 4.915 11.164 1.00 90.81 86 TYR A CA 1
ATOM 698 C C . TYR A 1 86 ? 3.095 5.030 11.470 1.00 90.81 86 TYR A C 1
ATOM 700 O O . TYR A 1 86 ? 2.653 4.756 12.588 1.00 90.81 86 TYR A O 1
ATOM 708 N N . GLN A 1 87 ? 2.293 5.468 10.493 1.00 92.62 87 GLN A N 1
ATOM 709 C CA . GLN A 1 87 ? 0.850 5.652 10.664 1.00 92.62 87 GLN A CA 1
ATOM 710 C C . GLN A 1 87 ? 0.100 5.827 9.338 1.00 92.62 87 GLN A C 1
ATOM 712 O O . GLN A 1 87 ? 0.655 6.297 8.347 1.00 92.62 87 GLN A O 1
ATOM 717 N N . SER A 1 88 ? -1.219 5.643 9.398 1.00 94.94 88 SER A N 1
ATOM 718 C CA . SER A 1 88 ? -2.170 6.146 8.405 1.00 94.94 88 SER A CA 1
ATOM 719 C C . SER A 1 88 ? -3.148 7.105 9.082 1.00 94.94 88 SER A C 1
ATOM 721 O O . SER A 1 88 ? -3.880 6.716 9.995 1.00 94.94 88 SER A O 1
ATOM 723 N N . ASP A 1 89 ? -3.159 8.371 8.656 1.00 95.06 89 ASP A N 1
ATOM 724 C CA . ASP A 1 89 ? -3.887 9.444 9.346 1.00 95.06 89 ASP A CA 1
ATOM 725 C C . ASP A 1 89 ? -5.416 9.341 9.223 1.00 95.06 89 ASP A C 1
ATOM 727 O O . ASP A 1 89 ? -5.967 8.585 8.423 1.00 95.06 89 ASP A O 1
ATOM 731 N N . LYS A 1 90 ? -6.129 10.112 10.037 1.00 95.06 90 LYS A N 1
ATOM 732 C CA . LYS A 1 90 ? -7.586 10.190 10.002 1.00 95.06 90 LYS A CA 1
ATOM 733 C C . LYS A 1 90 ? -8.095 10.972 8.787 1.00 95.06 90 LYS A C 1
ATOM 735 O O . LYS A 1 90 ? -7.430 11.878 8.287 1.00 95.06 90 LYS A O 1
ATOM 740 N N . LEU A 1 91 ? -9.330 10.679 8.392 1.00 95.31 91 LEU A N 1
ATOM 741 C CA . LEU A 1 91 ? -10.106 11.468 7.441 1.00 95.31 91 LEU A CA 1
ATOM 742 C C . LEU A 1 91 ? -11.553 11.541 7.930 1.00 95.31 91 LEU A C 1
ATOM 744 O O . LEU A 1 91 ? -12.330 10.594 7.796 1.00 95.31 91 LEU A O 1
ATOM 748 N N . ASP A 1 92 ? -11.903 12.677 8.527 1.00 94.06 92 ASP A N 1
ATOM 749 C CA . ASP A 1 92 ? -13.155 12.837 9.267 1.00 94.06 92 ASP A CA 1
ATOM 750 C C . ASP A 1 92 ? -14.384 12.796 8.336 1.00 94.06 92 ASP A C 1
ATOM 752 O O . ASP A 1 92 ? -15.450 12.369 8.768 1.00 94.06 92 ASP A O 1
ATOM 756 N N . ALA A 1 93 ? -14.237 13.187 7.062 1.00 93.75 93 ALA A N 1
ATOM 757 C CA . ALA A 1 93 ? -15.313 13.192 6.059 1.00 93.75 93 ALA A CA 1
ATOM 758 C C . ALA A 1 93 ? -15.929 11.804 5.784 1.00 93.75 93 ALA A C 1
ATOM 760 O O . ALA A 1 93 ? -17.038 11.709 5.262 1.00 93.75 93 ALA A O 1
ATOM 761 N N . ILE A 1 94 ? -15.206 10.737 6.131 1.00 95.38 94 ILE A N 1
ATOM 762 C CA . ILE A 1 94 ? -15.645 9.343 5.982 1.00 95.38 94 ILE A CA 1
ATOM 763 C C . ILE A 1 94 ? -15.519 8.561 7.296 1.00 95.38 94 ILE A C 1
ATOM 765 O O . ILE A 1 94 ? -15.530 7.336 7.285 1.00 95.38 94 ILE A O 1
ATOM 769 N N . GLY A 1 95 ? -15.321 9.238 8.430 1.00 94.25 95 GLY A N 1
ATOM 770 C CA . GLY A 1 95 ? -15.185 8.576 9.732 1.00 94.25 95 GLY A CA 1
ATOM 771 C C . GLY A 1 95 ? -13.929 7.706 9.891 1.00 94.25 95 GLY A C 1
ATOM 772 O O . GLY A 1 95 ? -13.854 6.913 10.829 1.00 94.25 95 GLY A O 1
ATOM 773 N N . LYS A 1 96 ? -12.922 7.841 9.014 1.00 95.81 96 LYS A N 1
ATOM 774 C CA . LYS A 1 96 ? -11.657 7.104 9.142 1.00 95.81 96 LYS A CA 1
ATOM 775 C C . LYS A 1 96 ? -10.852 7.678 10.303 1.00 95.81 96 LYS A C 1
ATOM 777 O O . LYS A 1 96 ? -10.469 8.844 10.261 1.00 95.81 96 LYS A O 1
ATOM 782 N N . PHE A 1 97 ? -10.519 6.862 11.298 1.00 94.00 97 PHE A N 1
ATOM 783 C CA . PHE A 1 97 ? -9.569 7.239 12.348 1.00 94.00 97 PHE A CA 1
ATOM 784 C C . PHE A 1 97 ? -8.121 6.870 11.988 1.00 94.00 97 PHE A C 1
ATOM 786 O O . PHE A 1 97 ? -7.846 6.144 11.030 1.00 94.00 97 PHE A O 1
ATOM 793 N N . GLN A 1 98 ? -7.193 7.427 12.764 1.00 94.69 98 GLN A N 1
ATOM 794 C CA . GLN A 1 98 ? -5.764 7.178 12.626 1.00 94.69 98 GLN A CA 1
ATOM 795 C C . GLN A 1 98 ? -5.393 5.798 13.178 1.00 94.69 98 GLN A C 1
ATOM 797 O O . GLN A 1 98 ? -5.850 5.428 14.260 1.00 94.69 98 GLN A O 1
ATOM 802 N N . VAL A 1 99 ? -4.520 5.095 12.462 1.00 95.12 99 VAL A N 1
ATOM 803 C CA . VAL A 1 99 ? -3.933 3.802 12.850 1.00 95.12 99 VAL A CA 1
ATOM 804 C C . VAL A 1 99 ? -2.408 3.875 12.805 1.00 95.12 99 VAL A C 1
ATOM 806 O O . VAL A 1 99 ? -1.864 4.795 12.191 1.00 95.12 99 VAL A O 1
ATOM 809 N N . GLN A 1 100 ? -1.733 2.944 13.481 1.00 94.12 100 GLN A N 1
ATOM 810 C CA . GLN A 1 100 ? -0.269 2.901 13.566 1.00 94.12 100 GLN A CA 1
ATOM 811 C C . GLN A 1 100 ? 0.313 1.729 12.781 1.00 94.12 100 GLN A C 1
ATOM 813 O O . GLN A 1 100 ? -0.242 0.627 12.795 1.00 94.12 100 GLN A O 1
ATOM 818 N N . ASP A 1 101 ? 1.476 1.979 12.185 1.00 93.81 101 ASP A N 1
ATOM 819 C CA . ASP A 1 101 ? 2.203 1.045 11.330 1.00 93.81 101 ASP A CA 1
ATOM 820 C C . ASP A 1 101 ? 3.670 0.991 11.771 1.00 93.81 101 ASP A C 1
ATOM 822 O O . ASP A 1 101 ? 4.274 2.034 12.004 1.00 93.81 101 ASP A O 1
ATOM 826 N N . PHE A 1 102 ? 4.273 -0.191 11.884 1.00 93.62 102 PHE A N 1
ATOM 827 C CA . PHE A 1 102 ? 5.661 -0.324 12.344 1.00 93.62 102 PHE A CA 1
ATOM 828 C C . PHE A 1 102 ? 6.458 -1.347 11.526 1.00 93.62 102 PHE A C 1
ATOM 830 O O . PHE A 1 102 ? 5.909 -2.307 10.990 1.00 93.62 102 PHE A O 1
ATOM 837 N N . ASP A 1 103 ? 7.777 -1.159 11.444 1.00 93.12 103 ASP A N 1
ATOM 838 C CA . ASP A 1 103 ? 8.711 -2.238 11.083 1.00 93.12 103 ASP A CA 1
ATOM 839 C C . ASP A 1 103 ? 8.654 -3.349 12.136 1.00 93.12 103 ASP A C 1
ATOM 841 O O . ASP A 1 103 ? 8.267 -3.046 13.254 1.00 93.12 103 ASP A O 1
ATOM 845 N N . GLY A 1 104 ? 9.055 -4.597 11.878 1.00 92.50 104 GLY A N 1
ATOM 846 C CA . GLY A 1 104 ? 9.603 -5.124 10.627 1.00 92.50 104 GLY A CA 1
ATOM 847 C C . GLY A 1 104 ? 9.642 -6.665 10.565 1.00 92.50 104 GLY A C 1
ATOM 848 O O . GLY A 1 104 ? 9.009 -7.346 11.369 1.00 92.50 104 GLY A O 1
ATOM 849 N N . PRO A 1 105 ? 10.379 -7.251 9.600 1.00 95.19 105 PRO A N 1
ATOM 850 C CA . PRO A 1 105 ? 10.296 -8.684 9.276 1.00 95.19 105 PRO A CA 1
ATOM 851 C C . PRO A 1 105 ? 10.705 -9.682 10.372 1.00 95.19 105 PRO A C 1
ATOM 853 O O . PRO A 1 105 ? 10.412 -10.866 10.239 1.00 95.19 105 PRO A O 1
ATOM 856 N N . MET A 1 106 ? 11.375 -9.227 11.435 1.00 94.12 106 MET A N 1
ATOM 857 C CA . MET A 1 106 ? 11.807 -10.048 12.580 1.00 94.12 106 MET A CA 1
ATOM 858 C C . MET A 1 106 ? 11.083 -9.662 13.880 1.00 94.12 106 MET A C 1
ATOM 860 O O . MET A 1 106 ? 11.592 -9.900 14.973 1.00 94.12 106 MET A O 1
ATOM 864 N N . GLY A 1 107 ? 9.902 -9.055 13.770 1.00 91.50 107 GLY A N 1
ATOM 865 C CA . GLY A 1 107 ? 9.158 -8.495 14.897 1.00 91.50 107 GLY A CA 1
ATOM 866 C C . GLY A 1 107 ? 9.085 -6.980 14.827 1.00 91.50 107 GLY A C 1
ATOM 867 O O . GLY A 1 107 ? 9.796 -6.330 14.053 1.00 91.50 107 GLY A O 1
ATOM 868 N N . PHE A 1 108 ? 8.184 -6.418 15.624 1.00 92.75 108 PHE A N 1
ATOM 869 C CA . PHE A 1 108 ? 7.963 -4.986 15.612 1.00 92.75 108 PHE A CA 1
ATOM 870 C C . PHE A 1 108 ? 9.181 -4.210 16.156 1.00 92.75 108 PHE A C 1
ATOM 872 O O . PHE A 1 108 ? 9.953 -4.705 16.979 1.00 92.75 108 PHE A O 1
ATOM 879 N N . SER A 1 109 ? 9.371 -2.970 15.710 1.00 87.25 109 SER A N 1
ATOM 880 C CA . SER A 1 109 ? 10.439 -2.078 16.158 1.00 87.25 109 SER A CA 1
ATOM 881 C C . SER A 1 109 ? 9.885 -0.698 16.498 1.00 87.25 109 SER A C 1
ATOM 883 O O . SER A 1 109 ? 8.972 -0.192 15.851 1.00 87.25 109 SER A O 1
ATOM 885 N N . THR A 1 110 ? 10.423 -0.088 17.553 1.00 74.19 110 THR A N 1
ATOM 886 C CA . THR A 1 110 ? 9.882 1.133 18.168 1.00 74.19 110 THR A CA 1
ATOM 887 C C . THR A 1 110 ? 10.548 2.406 17.654 1.00 74.19 110 THR A C 1
ATOM 889 O O . THR A 1 110 ? 10.557 3.402 18.378 1.00 74.19 110 THR A O 1
ATOM 892 N N . PHE A 1 111 ? 11.152 2.410 16.459 1.00 69.25 111 PHE A N 1
ATOM 893 C CA . PHE A 1 111 ? 11.974 3.540 16.013 1.00 69.25 111 PHE A CA 1
ATOM 894 C C . PHE A 1 111 ? 11.224 4.881 16.159 1.00 69.25 111 PHE A C 1
ATOM 896 O O . PHE A 1 111 ? 10.230 5.143 15.488 1.00 69.25 111 PHE A O 1
ATOM 903 N N . GLY A 1 112 ? 11.688 5.726 17.088 1.00 60.59 112 GLY A N 1
ATOM 904 C CA . GLY A 1 112 ? 11.100 7.040 17.378 1.00 60.59 112 GLY A CA 1
ATOM 905 C C . GLY A 1 112 ? 9.865 7.064 18.296 1.00 60.59 112 GLY A C 1
ATOM 906 O O . GLY A 1 112 ? 9.351 8.152 18.565 1.00 60.59 112 GLY A O 1
ATOM 907 N N . SER A 1 113 ? 9.389 5.929 18.817 1.00 71.00 113 SER A N 1
ATOM 908 C CA . SER A 1 113 ? 8.235 5.890 19.723 1.00 71.00 113 SER A CA 1
ATOM 909 C C . SER A 1 113 ? 8.618 6.033 21.202 1.00 71.00 113 SER A C 1
ATOM 911 O O . SER A 1 113 ? 9.646 5.536 21.649 1.00 71.00 113 SER A O 1
ATOM 913 N N . LYS A 1 114 ? 7.765 6.721 21.976 1.00 68.69 114 LYS A N 1
ATOM 914 C CA . LYS A 1 114 ? 7.929 6.944 23.430 1.00 68.69 114 LYS A CA 1
ATOM 915 C C . LYS A 1 114 ? 7.080 6.007 24.296 1.00 68.69 114 LYS A C 1
ATOM 917 O O . LYS A 1 114 ? 7.154 6.085 25.520 1.00 68.69 114 LYS A O 1
ATOM 922 N N . LYS A 1 115 ? 6.216 5.199 23.676 1.00 79.19 115 LYS A N 1
ATOM 923 C CA . LYS A 1 115 ? 5.402 4.196 24.369 1.00 79.19 115 LYS A CA 1
ATOM 924 C C . LYS A 1 115 ? 6.276 2.976 24.671 1.00 79.19 115 LYS A C 1
ATOM 926 O O . LYS A 1 115 ? 7.128 2.622 23.863 1.00 79.19 115 LYS A O 1
ATOM 931 N N . ASP A 1 116 ? 6.046 2.364 25.826 1.00 80.31 116 ASP A N 1
ATOM 932 C CA . ASP A 1 116 ? 6.647 1.081 26.181 1.00 80.31 116 ASP A CA 1
ATOM 933 C C . ASP A 1 116 ? 5.861 -0.035 25.477 1.00 80.31 116 ASP A C 1
ATOM 935 O O . ASP A 1 116 ? 4.663 -0.206 25.727 1.00 80.31 116 ASP A O 1
ATOM 939 N N . TYR A 1 117 ? 6.500 -0.704 24.519 1.00 83.81 117 TYR A N 1
ATOM 940 C CA . TYR A 1 117 ? 5.901 -1.780 23.729 1.00 83.81 117 TYR A CA 1
ATOM 941 C C . TYR A 1 117 ? 6.437 -3.126 24.193 1.00 83.81 117 TYR A C 1
ATOM 943 O O . TYR A 1 117 ? 7.614 -3.254 24.524 1.00 83.81 117 TYR A O 1
ATOM 951 N N . SER A 1 118 ? 5.581 -4.145 24.151 1.00 83.38 118 SER A N 1
ATOM 952 C CA . SER A 1 118 ? 5.972 -5.524 24.435 1.00 83.38 118 SER A CA 1
ATOM 953 C C . SER A 1 118 ? 5.603 -6.411 23.253 1.00 83.38 118 SER A C 1
ATOM 955 O O . SER A 1 118 ? 4.424 -6.566 22.929 1.00 83.38 118 SER A O 1
ATOM 957 N N . TRP A 1 119 ? 6.622 -6.950 22.592 1.00 89.81 119 TRP A N 1
ATOM 958 C CA . TRP A 1 119 ? 6.523 -7.845 21.440 1.00 89.81 119 TRP A CA 1
ATOM 959 C C . TRP A 1 119 ? 7.773 -8.721 21.357 1.00 89.81 119 TRP A C 1
ATOM 961 O O . TRP A 1 119 ? 8.817 -8.381 21.927 1.00 89.81 119 TRP A O 1
ATOM 971 N N . ALA A 1 120 ? 7.678 -9.857 20.673 1.00 91.81 120 ALA A N 1
ATOM 972 C CA . ALA A 1 120 ? 8.802 -10.771 20.546 1.00 91.81 120 ALA A CA 1
ATOM 973 C C . ALA A 1 120 ? 9.745 -10.360 19.405 1.00 91.81 120 ALA A C 1
ATOM 975 O O . ALA A 1 120 ? 9.356 -9.738 18.416 1.00 91.81 120 ALA A O 1
ATOM 976 N N . THR A 1 121 ? 11.017 -10.734 19.542 1.00 91.94 121 THR A N 1
ATOM 977 C CA . THR A 1 121 ? 11.952 -10.768 18.413 1.00 91.94 121 THR A CA 1
ATOM 978 C C . THR A 1 121 ? 11.943 -12.172 17.838 1.00 91.94 121 THR A C 1
ATOM 980 O O . THR A 1 121 ? 12.148 -13.150 18.558 1.00 91.94 121 THR A O 1
ATOM 983 N N . TYR A 1 122 ? 11.702 -12.262 16.541 1.00 95.00 122 TYR A N 1
ATOM 984 C CA . TYR A 1 122 ? 11.577 -13.516 15.823 1.00 95.00 122 TYR A CA 1
ATOM 985 C C . TYR A 1 122 ? 12.847 -13.821 15.043 1.00 95.00 122 TYR A C 1
ATOM 987 O O . TYR A 1 122 ? 13.749 -12.994 14.903 1.00 95.00 122 TYR A O 1
ATOM 995 N N . THR A 1 123 ? 12.909 -15.043 14.523 1.00 95.25 123 THR A N 1
ATOM 996 C CA . THR A 1 123 ? 13.995 -15.423 13.632 1.00 95.25 123 THR A CA 1
ATOM 997 C C . THR A 1 123 ? 13.925 -14.685 12.296 1.00 95.25 123 THR A C 1
ATOM 999 O O . THR A 1 123 ? 12.898 -14.126 11.913 1.00 95.25 123 THR A O 1
ATOM 1002 N N . SER A 1 124 ? 15.038 -14.707 11.575 1.00 96.31 124 SER A N 1
ATOM 1003 C CA . SER A 1 124 ? 15.154 -14.116 10.253 1.00 96.31 124 SER A CA 1
ATOM 1004 C C . SER A 1 124 ? 14.307 -14.873 9.224 1.00 96.31 124 SER A C 1
ATOM 1006 O O . SER A 1 124 ? 14.094 -16.084 9.340 1.00 96.31 124 SER A O 1
ATOM 1008 N N . GLN A 1 125 ? 13.835 -14.182 8.183 1.00 96.69 125 GLN A N 1
ATOM 1009 C CA . GLN A 1 125 ? 13.035 -14.832 7.139 1.00 96.69 125 GLN A CA 1
ATOM 1010 C C . GLN A 1 125 ? 13.833 -15.896 6.370 1.00 96.69 125 GLN A C 1
ATOM 1012 O O . GLN A 1 125 ? 13.257 -16.901 5.960 1.00 96.69 125 GLN A O 1
ATOM 1017 N N . ALA A 1 126 ? 15.154 -15.735 6.251 1.00 96.19 126 ALA A N 1
ATOM 1018 C CA . ALA A 1 126 ? 16.033 -16.741 5.665 1.00 96.19 126 ALA A CA 1
ATOM 1019 C C . ALA A 1 126 ? 16.086 -18.024 6.515 1.00 96.19 126 ALA A C 1
ATOM 1021 O O . ALA A 1 126 ? 16.044 -19.130 5.973 1.00 96.19 126 ALA A O 1
ATOM 1022 N N . LEU A 1 127 ? 16.121 -17.907 7.852 1.00 96.81 127 LEU A N 1
ATOM 1023 C CA . LEU A 1 127 ? 16.071 -19.088 8.720 1.00 96.81 127 LEU A CA 1
ATOM 1024 C C . LEU A 1 127 ? 14.682 -19.733 8.703 1.00 96.81 127 LEU A C 1
ATOM 1026 O O . LEU A 1 127 ? 14.577 -20.958 8.679 1.00 96.81 127 LEU A O 1
ATOM 1030 N N . LEU A 1 128 ? 13.621 -18.923 8.662 1.00 97.31 128 LEU A N 1
ATOM 1031 C CA . LEU A 1 128 ? 12.259 -19.415 8.472 1.00 97.31 128 LEU A CA 1
ATOM 1032 C C . LEU A 1 128 ? 12.131 -20.196 7.153 1.00 97.31 128 LEU A C 1
ATOM 1034 O O . LEU A 1 128 ? 11.561 -21.287 7.145 1.00 97.31 128 LEU A O 1
ATOM 1038 N N . ALA A 1 129 ? 12.715 -19.694 6.061 1.00 97.31 129 ALA A N 1
ATOM 1039 C CA . ALA A 1 129 ? 12.752 -20.373 4.765 1.00 97.31 129 ALA A CA 1
ATOM 1040 C C . ALA A 1 129 ? 13.472 -21.725 4.835 1.00 97.31 129 ALA A C 1
ATOM 1042 O O . ALA A 1 129 ? 12.986 -22.710 4.281 1.00 97.31 129 ALA A O 1
ATOM 1043 N N . ALA A 1 130 ? 14.585 -21.794 5.574 1.00 97.38 130 ALA A N 1
ATOM 1044 C CA . ALA A 1 130 ? 15.377 -23.012 5.749 1.00 97.38 130 ALA A CA 1
ATOM 1045 C C . ALA A 1 130 ? 14.620 -24.147 6.467 1.00 97.38 130 ALA A C 1
ATOM 1047 O O . ALA A 1 130 ? 15.057 -25.295 6.429 1.00 97.38 130 ALA A O 1
ATOM 1048 N N . THR A 1 131 ? 13.468 -23.862 7.083 1.00 97.94 131 THR A N 1
ATOM 1049 C CA . THR A 1 131 ? 12.587 -24.902 7.636 1.00 97.94 131 THR A CA 1
ATOM 1050 C C . THR A 1 131 ? 11.814 -25.670 6.563 1.00 97.94 131 THR A C 1
ATOM 1052 O O . THR A 1 131 ? 11.305 -26.752 6.853 1.00 97.94 131 THR A O 1
ATOM 1055 N N . PHE A 1 132 ? 11.665 -25.100 5.355 1.00 98.12 132 PHE A N 1
ATOM 1056 C CA . PHE A 1 132 ? 10.769 -25.585 4.295 1.00 98.12 132 PHE A CA 1
ATOM 1057 C C . PHE A 1 132 ? 9.347 -25.898 4.799 1.00 98.12 132 PHE A C 1
ATOM 1059 O O . PHE A 1 132 ? 8.639 -26.739 4.243 1.00 98.12 132 PHE A O 1
ATOM 1066 N N . ASN A 1 133 ? 8.911 -25.206 5.858 1.00 98.44 133 ASN A N 1
ATOM 1067 C CA . ASN A 1 133 ? 7.639 -25.449 6.517 1.00 98.44 133 ASN A CA 1
ATOM 1068 C C . ASN A 1 133 ? 6.732 -24.207 6.423 1.00 98.44 133 ASN A C 1
ATOM 1070 O O . ASN A 1 133 ? 6.829 -23.302 7.258 1.00 98.44 133 ASN A O 1
ATOM 1074 N N . PRO A 1 134 ? 5.807 -24.153 5.445 1.00 97.88 134 PRO A N 1
ATOM 1075 C CA . PRO A 1 134 ? 4.928 -22.997 5.256 1.00 97.88 134 PRO A CA 1
ATOM 1076 C C . PRO A 1 134 ? 3.999 -22.744 6.449 1.00 97.88 134 PRO A C 1
ATOM 1078 O O . PRO A 1 134 ? 3.572 -21.611 6.664 1.00 97.88 134 PRO A O 1
ATOM 1081 N N . ARG A 1 135 ? 3.714 -23.771 7.261 1.00 98.56 135 ARG A N 1
ATOM 1082 C CA . ARG A 1 135 ? 2.893 -23.619 8.464 1.00 98.56 135 ARG A CA 1
ATOM 1083 C C . ARG A 1 135 ? 3.583 -22.751 9.514 1.00 98.56 135 ARG A C 1
ATOM 1085 O O . ARG A 1 135 ? 2.912 -21.930 10.125 1.00 98.56 135 ARG A O 1
ATOM 1092 N N . LEU A 1 136 ? 4.902 -22.875 9.684 1.00 98.56 136 LEU A N 1
ATOM 1093 C CA . LEU A 1 136 ? 5.647 -22.018 10.614 1.00 98.56 136 LEU A CA 1
ATOM 1094 C C . LEU A 1 136 ? 5.634 -20.555 10.161 1.00 98.56 136 LEU A C 1
ATOM 1096 O O . LEU A 1 136 ? 5.550 -19.661 10.997 1.00 98.56 136 LEU A O 1
ATOM 1100 N N . ALA A 1 137 ? 5.653 -20.303 8.848 1.00 98.44 137 ALA A N 1
ATOM 1101 C CA . ALA A 1 137 ? 5.518 -18.947 8.322 1.00 98.44 137 ALA A CA 1
ATOM 1102 C C . ALA A 1 137 ? 4.139 -18.352 8.630 1.00 98.44 137 ALA A C 1
ATOM 1104 O O . ALA A 1 137 ? 4.048 -17.201 9.056 1.00 98.44 137 ALA A O 1
ATOM 1105 N N . TYR A 1 138 ? 3.077 -19.150 8.483 1.00 98.81 138 TYR A N 1
ATOM 1106 C CA . TYR A 1 138 ? 1.731 -18.751 8.889 1.00 98.81 138 TYR A CA 1
ATOM 1107 C C . TYR A 1 138 ? 1.638 -18.481 10.397 1.00 98.81 138 TYR A C 1
ATOM 1109 O O . TYR A 1 138 ? 1.110 -17.448 10.794 1.00 98.81 138 TYR A O 1
ATOM 1117 N N . GLU A 1 139 ? 2.167 -19.370 11.242 1.00 98.50 139 GLU A N 1
ATOM 1118 C CA . GLU A 1 139 ? 2.125 -19.216 12.703 1.00 98.50 139 GLU A CA 1
ATOM 1119 C C . GLU A 1 139 ? 2.903 -17.973 13.163 1.00 98.50 139 GLU A C 1
ATOM 1121 O O . GLU A 1 139 ? 2.387 -17.189 13.957 1.00 98.50 139 GLU A O 1
ATOM 1126 N N . MET A 1 140 ? 4.089 -17.720 12.599 1.00 98.19 140 MET A N 1
ATOM 1127 C CA . MET A 1 140 ? 4.848 -16.490 12.849 1.00 98.19 140 MET A CA 1
ATOM 1128 C C . MET A 1 140 ? 4.054 -15.239 12.448 1.00 98.19 140 MET A C 1
ATOM 1130 O O . MET A 1 140 ? 3.952 -14.300 13.235 1.00 98.19 140 MET A O 1
ATOM 1134 N N . GLY A 1 141 ? 3.425 -15.249 11.267 1.00 98.19 141 GLY A N 1
ATOM 1135 C CA . GLY A 1 141 ? 2.517 -14.183 10.846 1.00 98.19 141 GLY A CA 1
ATOM 1136 C C . GLY A 1 141 ? 1.364 -13.977 11.832 1.00 98.19 141 GLY A C 1
ATOM 1137 O O . GLY A 1 141 ? 1.107 -12.857 12.262 1.00 98.19 141 GLY A O 1
ATOM 1138 N N . TYR A 1 142 ? 0.696 -15.055 12.245 1.00 98.56 142 TYR A N 1
ATOM 1139 C CA . TYR A 1 142 ? -0.415 -14.997 13.197 1.00 98.56 142 TYR A CA 1
ATOM 1140 C C . TYR A 1 142 ? -0.008 -14.351 14.523 1.00 98.56 142 TYR A C 1
ATOM 1142 O O . TYR A 1 142 ? -0.731 -13.495 15.039 1.00 98.56 142 TYR A O 1
ATOM 1150 N N . HIS A 1 143 ? 1.173 -14.691 15.041 1.00 97.69 143 HIS A N 1
ATOM 1151 C CA . HIS A 1 143 ? 1.692 -14.072 16.255 1.00 97.69 143 HIS A CA 1
ATOM 1152 C C . HIS A 1 143 ? 2.024 -12.587 16.074 1.00 97.69 143 HIS A C 1
ATOM 1154 O O . HIS A 1 143 ? 1.675 -11.804 16.957 1.00 97.69 143 HIS A O 1
ATOM 1160 N N . PHE A 1 144 ? 2.556 -12.163 14.919 1.00 97.56 144 PHE A N 1
ATOM 1161 C CA . PHE A 1 144 ? 2.669 -10.731 14.614 1.00 97.56 144 PHE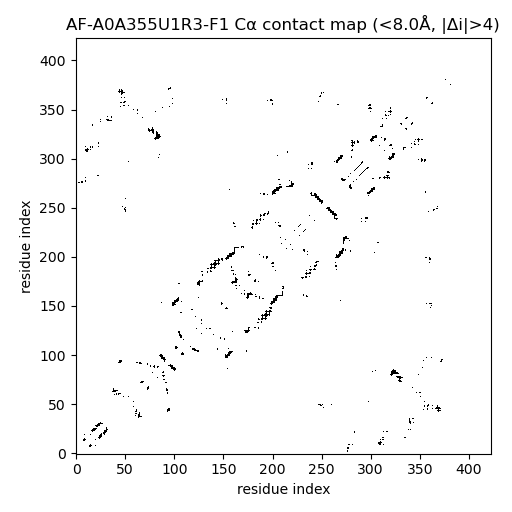 A CA 1
ATOM 1162 C C . PHE A 1 144 ? 1.318 -10.021 14.701 1.00 97.56 144 PHE A C 1
ATOM 1164 O O . PHE A 1 144 ? 1.218 -8.960 15.312 1.00 97.56 144 PHE A O 1
ATOM 1171 N N . GLY A 1 145 ? 0.260 -10.608 14.137 1.00 96.75 145 GLY A N 1
ATOM 1172 C CA . GLY A 1 145 ? -1.076 -10.020 14.215 1.00 96.75 145 GLY A CA 1
ATOM 1173 C C . GLY A 1 145 ? -1.568 -9.852 15.652 1.00 96.75 145 GLY A C 1
ATOM 1174 O O . GLY A 1 145 ? -2.009 -8.768 16.032 1.00 96.75 145 GLY A O 1
ATOM 1175 N N . GLN A 1 146 ? -1.418 -10.885 16.483 1.00 95.75 146 GLN A N 1
ATOM 1176 C CA . GLN A 1 146 ? -1.823 -10.825 17.890 1.00 95.75 146 GLN A CA 1
ATOM 1177 C C . GLN A 1 146 ? -1.013 -9.800 18.700 1.00 95.75 146 GLN A C 1
ATOM 1179 O O . GLN A 1 146 ? -1.586 -9.077 19.516 1.00 95.75 146 GLN A O 1
ATOM 1184 N N . GLU A 1 147 ? 0.295 -9.692 18.460 1.00 95.31 147 GLU A N 1
ATOM 1185 C CA . GLU A 1 147 ? 1.146 -8.689 19.110 1.00 95.31 147 GLU A CA 1
ATOM 1186 C C . GLU A 1 147 ? 0.788 -7.263 18.682 1.00 95.31 147 GLU A C 1
ATOM 1188 O O . GLU A 1 147 ? 0.727 -6.366 19.528 1.00 95.31 147 GLU A O 1
ATOM 1193 N N . GLY A 1 148 ? 0.498 -7.052 17.395 1.00 94.88 148 GLY A N 1
ATOM 1194 C CA . GLY A 1 148 ? 0.034 -5.765 16.881 1.00 94.88 148 GLY A CA 1
ATOM 1195 C C . GLY A 1 148 ? -1.278 -5.340 17.541 1.00 94.88 148 GLY A C 1
ATOM 1196 O O . GLY A 1 148 ? -1.369 -4.244 18.098 1.00 94.88 148 GLY A O 1
ATOM 1197 N N . LEU A 1 149 ? -2.261 -6.247 17.593 1.00 93.00 149 LEU A N 1
ATOM 1198 C CA . LEU A 1 149 ? -3.536 -6.011 18.277 1.00 93.00 149 LEU A CA 1
ATOM 1199 C C . LEU A 1 149 ? -3.360 -5.669 19.759 1.00 93.00 149 LEU A C 1
ATOM 1201 O O . LEU A 1 149 ? -3.957 -4.704 20.237 1.00 93.00 149 LEU A O 1
ATOM 1205 N N . ALA A 1 150 ? -2.524 -6.420 20.482 1.00 92.75 150 ALA A N 1
ATOM 1206 C CA . ALA A 1 150 ? -2.252 -6.170 21.898 1.00 92.75 150 ALA A CA 1
ATOM 1207 C C . ALA A 1 150 ? -1.620 -4.785 22.144 1.00 92.75 150 ALA A C 1
ATOM 1209 O O . ALA A 1 150 ? -1.762 -4.217 23.229 1.00 92.75 150 ALA A O 1
ATOM 1210 N N . ASN A 1 151 ? -0.957 -4.219 21.132 1.00 91.38 151 ASN A N 1
ATOM 1211 C CA . ASN A 1 151 ? -0.254 -2.943 21.210 1.00 91.38 151 ASN A CA 1
ATOM 1212 C C . ASN A 1 151 ? -0.972 -1.761 20.521 1.00 91.38 151 ASN A C 1
ATOM 1214 O O . ASN A 1 151 ? -0.418 -0.656 20.537 1.00 91.38 151 ASN A O 1
ATOM 1218 N N . ASP A 1 152 ? -2.193 -1.937 20.000 1.00 90.81 152 ASP A N 1
ATOM 1219 C CA . ASP A 1 152 ? -2.920 -0.949 19.170 1.00 90.81 152 ASP A CA 1
ATOM 1220 C C . ASP A 1 152 ? -2.115 -0.516 17.922 1.00 90.81 152 ASP A C 1
ATOM 1222 O O . ASP A 1 152 ? -1.922 0.675 17.655 1.00 90.81 152 ASP A O 1
ATOM 1226 N N . VAL A 1 153 ? -1.601 -1.513 17.194 1.00 93.62 153 VAL A N 1
ATOM 1227 C CA . VAL A 1 153 ? -0.869 -1.395 15.923 1.00 93.62 153 VAL A CA 1
ATOM 1228 C C . VAL A 1 153 ? -1.570 -2.242 14.863 1.00 93.62 153 VAL A C 1
ATOM 1230 O O . VAL A 1 153 ? -1.956 -3.381 15.123 1.00 93.62 153 VAL A O 1
ATOM 1233 N N . GLN A 1 154 ? -1.750 -1.687 13.666 1.00 95.31 154 GLN A N 1
ATOM 1234 C CA . GLN A 1 154 ? -2.551 -2.298 12.603 1.00 95.31 154 GLN A CA 1
ATOM 1235 C C . GLN A 1 154 ? -1.761 -2.624 11.342 1.00 95.31 154 GLN A C 1
ATOM 1237 O O . GLN A 1 154 ? -2.236 -3.444 10.559 1.00 95.31 154 GLN A O 1
ATOM 1242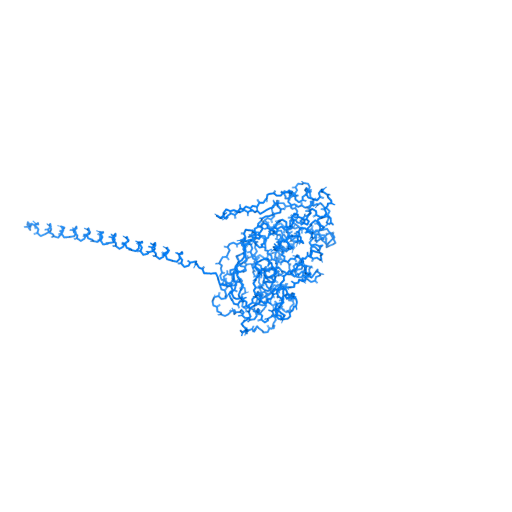 N N . GLY A 1 155 ? -0.590 -2.016 11.152 1.00 96.44 155 GLY A N 1
ATOM 1243 C CA . GLY A 1 155 ? 0.285 -2.292 10.021 1.00 96.44 155 GLY A CA 1
ATOM 1244 C C . GLY A 1 155 ? 1.653 -2.808 10.421 1.00 96.44 155 GLY A C 1
ATOM 1245 O O . GLY A 1 155 ? 2.275 -2.317 11.363 1.00 96.44 155 GLY A O 1
ATOM 1246 N N . LEU A 1 156 ? 2.146 -3.766 9.642 1.00 96.94 156 LEU A N 1
ATOM 1247 C CA . LEU A 1 156 ? 3.505 -4.285 9.738 1.00 96.94 156 LEU A CA 1
ATOM 1248 C C . LEU A 1 156 ? 4.248 -4.084 8.412 1.00 96.94 156 LEU A C 1
ATOM 1250 O O . LEU A 1 156 ? 3.810 -4.584 7.375 1.00 96.94 156 LEU A O 1
ATOM 1254 N N . TYR A 1 157 ? 5.404 -3.415 8.427 1.00 97.31 157 TYR A N 1
ATOM 1255 C CA . TYR A 1 157 ? 6.291 -3.293 7.261 1.00 97.31 157 TYR A CA 1
ATOM 1256 C C . TYR A 1 157 ? 7.105 -4.577 7.039 1.00 97.31 157 TYR A C 1
ATOM 1258 O O . TYR A 1 157 ? 8.327 -4.612 7.197 1.00 97.31 157 TYR A O 1
ATOM 1266 N N . ALA A 1 158 ? 6.405 -5.650 6.693 1.00 97.25 158 ALA A N 1
ATOM 1267 C CA . ALA A 1 158 ? 6.915 -6.978 6.375 1.00 97.25 158 ALA A CA 1
ATOM 1268 C C . ALA A 1 158 ? 5.878 -7.704 5.496 1.00 97.25 158 ALA A C 1
ATOM 1270 O O . ALA A 1 158 ? 4.735 -7.255 5.442 1.00 97.25 158 ALA A O 1
ATOM 1271 N N . PRO A 1 159 ? 6.205 -8.838 4.855 1.00 98.38 159 PRO A N 1
ATOM 1272 C CA . PRO A 1 159 ? 7.526 -9.458 4.735 1.00 98.38 159 PRO A CA 1
ATOM 1273 C C . PRO A 1 159 ? 8.432 -8.758 3.712 1.00 98.38 159 PRO A C 1
ATOM 1275 O O . PRO A 1 159 ? 7.963 -8.135 2.762 1.00 98.38 159 PRO A O 1
ATOM 1278 N N . GLY A 1 160 ? 9.745 -8.909 3.886 1.00 98.44 160 GLY A N 1
ATOM 1279 C CA . GLY A 1 160 ? 10.740 -8.653 2.843 1.00 98.44 160 GLY A CA 1
ATOM 1280 C C . GLY A 1 160 ? 10.798 -9.813 1.835 1.00 98.44 160 GLY A C 1
ATOM 1281 O O . GLY A 1 160 ? 11.090 -10.936 2.238 1.00 98.44 160 GLY A O 1
ATOM 1282 N N . LEU A 1 161 ? 10.511 -9.559 0.555 1.00 98.69 161 LEU A N 1
ATOM 1283 C CA . LEU A 1 161 ? 10.356 -10.547 -0.525 1.00 98.69 161 LEU A CA 1
ATOM 1284 C C . LEU A 1 161 ? 11.317 -10.340 -1.712 1.00 98.69 161 LEU A C 1
ATOM 1286 O O . LEU A 1 161 ? 11.153 -10.983 -2.748 1.00 98.69 161 LEU A O 1
ATOM 1290 N N . ASN A 1 162 ? 12.302 -9.445 -1.601 1.00 98.69 162 ASN A N 1
ATOM 1291 C CA . ASN A 1 162 ? 13.379 -9.380 -2.593 1.00 98.69 162 ASN A CA 1
ATOM 1292 C C . ASN A 1 162 ? 14.213 -10.669 -2.564 1.00 98.69 162 ASN A C 1
ATOM 1294 O O . ASN A 1 162 ? 14.277 -11.355 -1.545 1.00 98.69 162 ASN A O 1
ATOM 1298 N N . LEU A 1 163 ? 14.846 -11.005 -3.688 1.00 98.62 163 LEU A N 1
ATOM 1299 C CA . LEU A 1 163 ? 15.592 -12.259 -3.821 1.00 98.62 163 LEU A CA 1
ATOM 1300 C C . LEU A 1 163 ? 17.043 -12.116 -3.357 1.00 98.62 163 LEU A C 1
ATOM 1302 O O . LEU A 1 163 ? 17.657 -11.058 -3.488 1.00 98.62 163 LEU A O 1
ATOM 1306 N N . HIS A 1 164 ? 17.647 -13.215 -2.910 1.00 98.31 164 HIS A N 1
ATOM 1307 C CA . HIS A 1 164 ? 19.092 -13.280 -2.663 1.00 98.31 164 HIS A CA 1
ATOM 1308 C C . HIS A 1 164 ? 19.883 -13.346 -3.982 1.00 98.31 164 HIS A C 1
ATOM 1310 O O . HIS A 1 164 ? 20.546 -14.333 -4.277 1.00 98.31 164 HIS A O 1
ATOM 1316 N N . ARG A 1 165 ? 19.838 -12.282 -4.797 1.00 97.44 165 ARG A N 1
ATOM 1317 C CA . ARG A 1 165 ? 20.552 -12.212 -6.090 1.00 97.44 165 ARG A CA 1
ATOM 1318 C C . ARG A 1 165 ? 22.065 -12.400 -5.938 1.00 97.44 165 ARG A C 1
ATOM 1320 O O . ARG A 1 165 ? 22.732 -12.890 -6.844 1.00 97.44 165 ARG A O 1
ATOM 1327 N N . SER A 1 166 ? 22.615 -11.936 -4.821 1.00 96.06 166 SER A N 1
ATOM 1328 C CA . SER A 1 166 ? 24.033 -12.024 -4.488 1.00 96.06 166 SER A CA 1
ATOM 1329 C C . SER A 1 166 ? 24.188 -12.359 -3.015 1.00 96.06 166 SER A C 1
ATOM 1331 O O . SER A 1 166 ? 23.482 -11.800 -2.176 1.00 96.06 166 SER A O 1
ATOM 1333 N N . GLN A 1 167 ? 25.177 -13.190 -2.683 1.00 94.44 167 GLN A N 1
ATOM 1334 C CA . GLN A 1 167 ? 25.569 -13.475 -1.297 1.00 94.44 167 GLN A CA 1
ATOM 1335 C C . GLN A 1 167 ? 26.001 -12.220 -0.516 1.00 94.44 167 GLN A C 1
ATOM 1337 O O . GLN A 1 167 ? 25.980 -12.219 0.710 1.00 94.44 167 GLN A O 1
ATOM 1342 N N . PHE A 1 168 ? 26.363 -11.141 -1.220 1.00 95.06 168 PHE A N 1
ATOM 1343 C CA . PHE A 1 168 ? 26.758 -9.857 -0.634 1.00 95.06 168 PHE A CA 1
ATOM 1344 C C . PHE A 1 168 ? 25.584 -8.879 -0.458 1.00 95.06 168 PHE A C 1
ATOM 1346 O O . PHE A 1 168 ? 25.800 -7.707 -0.149 1.00 95.06 168 PHE A O 1
ATOM 1353 N N . GLY A 1 169 ? 24.343 -9.326 -0.679 1.00 94.25 169 GLY A N 1
ATOM 1354 C CA . GLY A 1 169 ? 23.149 -8.523 -0.430 1.00 94.25 169 GLY A CA 1
ATOM 1355 C C . GLY A 1 169 ? 23.038 -8.163 1.052 1.00 94.25 169 GLY A C 1
ATOM 1356 O O . GLY A 1 169 ? 22.758 -9.020 1.888 1.00 94.25 169 GLY A O 1
ATOM 1357 N N . GLY A 1 170 ? 23.239 -6.886 1.390 1.00 95.38 170 GLY A N 1
ATOM 1358 C CA . GLY A 1 170 ? 23.307 -6.426 2.785 1.00 95.38 170 GLY A CA 1
ATOM 1359 C C . GLY A 1 170 ? 22.013 -6.602 3.592 1.00 95.38 170 GLY A C 1
ATOM 1360 O O . GLY A 1 170 ? 22.050 -6.522 4.816 1.00 95.38 170 GLY A O 1
ATOM 1361 N N . ARG A 1 171 ? 20.884 -6.885 2.927 1.00 96.81 171 ARG A N 1
ATOM 1362 C CA . ARG A 1 171 ? 19.581 -7.179 3.551 1.00 96.81 171 ARG A CA 1
ATOM 1363 C C . ARG A 1 171 ? 19.088 -8.609 3.343 1.00 96.81 171 ARG A C 1
ATOM 1365 O O . ARG A 1 171 ? 17.972 -8.909 3.743 1.00 96.81 171 ARG A O 1
ATOM 1372 N N . ASN A 1 172 ? 19.925 -9.520 2.838 1.00 97.06 172 ASN A N 1
ATOM 1373 C CA . ASN A 1 172 ? 19.548 -10.935 2.705 1.00 97.06 172 ASN A CA 1
ATOM 1374 C C . ASN A 1 172 ? 19.049 -11.539 4.031 1.00 97.06 172 ASN A C 1
ATOM 1376 O O . ASN A 1 172 ? 18.176 -12.394 4.031 1.00 97.06 172 ASN A O 1
ATOM 1380 N N . ALA A 1 173 ? 19.549 -11.067 5.179 1.00 92.81 173 ALA A N 1
ATOM 1381 C CA . ALA A 1 173 ? 19.082 -11.539 6.481 1.00 92.81 173 ALA A CA 1
ATOM 1382 C C . ALA A 1 173 ? 17.564 -11.356 6.682 1.0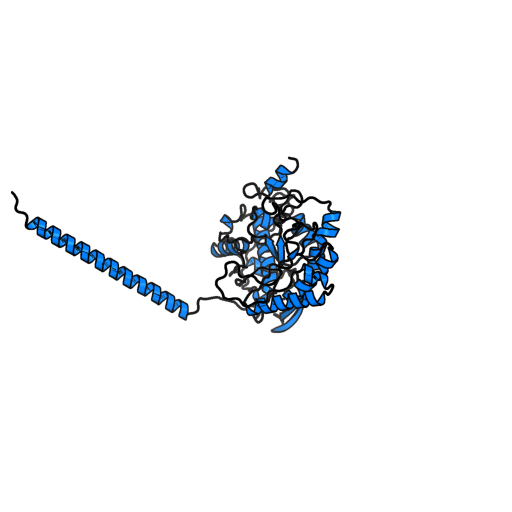0 92.81 173 ALA A C 1
ATOM 1384 O O . ALA A 1 173 ? 16.929 -12.198 7.304 1.00 92.81 173 ALA A O 1
ATOM 1385 N N . GLU A 1 174 ? 16.961 -10.292 6.154 1.00 95.75 174 GLU A N 1
ATOM 1386 C CA . GLU A 1 174 ? 15.519 -10.050 6.278 1.00 95.75 174 GLU A CA 1
ATOM 1387 C C . GLU A 1 174 ? 14.714 -10.496 5.051 1.00 95.75 174 GLU A C 1
ATOM 1389 O O . GLU A 1 174 ? 13.508 -10.264 5.021 1.00 95.75 174 GLU A O 1
ATOM 1394 N N . TYR A 1 175 ? 15.345 -11.119 4.058 1.00 98.19 175 TYR A N 1
ATOM 1395 C CA . TYR A 1 175 ? 14.694 -11.696 2.882 1.00 98.19 175 TYR A CA 1
ATOM 1396 C C . TYR A 1 175 ? 14.613 -13.225 3.009 1.00 98.19 175 TYR A C 1
ATOM 1398 O O . TYR A 1 175 ? 15.092 -13.804 3.985 1.00 98.19 175 TYR A O 1
ATOM 1406 N N . VAL A 1 176 ? 13.905 -13.882 2.086 1.00 98.44 176 VAL A N 1
ATOM 1407 C CA . VAL A 1 176 ? 13.550 -15.304 2.230 1.00 98.44 176 VAL A CA 1
ATOM 1408 C C . VAL A 1 176 ? 14.569 -16.222 1.551 1.00 98.44 176 VAL A C 1
ATOM 1410 O O . VAL A 1 176 ? 15.155 -17.082 2.204 1.00 98.44 176 VAL A O 1
ATOM 1413 N N . SER A 1 177 ? 14.746 -16.100 0.234 1.00 98.31 177 SER A N 1
ATOM 1414 C CA . SER A 1 177 ? 15.527 -17.045 -0.573 1.00 98.31 177 SER A CA 1
ATOM 1415 C C . SER A 1 177 ? 16.019 -16.400 -1.875 1.00 98.31 177 SER A C 1
ATOM 1417 O O . SER A 1 177 ? 15.587 -15.314 -2.261 1.00 98.31 177 SER A O 1
ATOM 1419 N N . GLU A 1 178 ? 16.921 -17.082 -2.579 1.00 98.38 178 GLU A N 1
ATOM 1420 C CA . GLU A 1 178 ? 17.211 -16.815 -3.996 1.00 98.38 178 GLU A CA 1
ATOM 1421 C C . GLU A 1 178 ? 16.102 -17.339 -4.923 1.00 98.38 178 GLU A C 1
ATOM 1423 O O . GLU A 1 178 ? 15.919 -16.816 -6.022 1.00 98.38 178 GLU A O 1
ATOM 1428 N N . ASP A 1 179 ? 15.333 -18.337 -4.470 1.00 98.62 179 ASP A N 1
ATOM 1429 C CA . ASP A 1 179 ? 14.261 -18.943 -5.253 1.00 98.62 179 ASP A CA 1
ATOM 1430 C C . ASP A 1 179 ? 12.945 -18.146 -5.127 1.00 98.62 179 ASP A C 1
ATOM 1432 O O . ASP A 1 179 ? 12.454 -17.910 -4.010 1.00 98.62 179 ASP A O 1
ATOM 1436 N N . PRO A 1 180 ? 12.331 -17.741 -6.254 1.00 98.69 180 PRO A N 1
ATOM 1437 C CA . PRO A 1 180 ? 11.111 -16.946 -6.234 1.00 98.69 180 PRO A CA 1
ATOM 1438 C C . PRO A 1 180 ? 9.887 -17.696 -5.705 1.00 98.69 180 PRO A C 1
ATOM 1440 O O . PRO A 1 180 ? 8.999 -17.077 -5.111 1.00 98.69 180 PRO A O 1
ATOM 1443 N N . PHE A 1 181 ? 9.814 -19.013 -5.900 1.00 98.69 181 PHE A N 1
ATOM 1444 C CA . PHE A 1 181 ? 8.677 -19.803 -5.447 1.00 98.69 181 PHE A CA 1
ATOM 1445 C C . PHE A 1 181 ? 8.700 -19.965 -3.925 1.00 98.69 181 PHE A C 1
ATOM 1447 O O . PHE A 1 181 ? 7.714 -19.634 -3.270 1.00 98.69 181 PHE A O 1
ATOM 1454 N N . VAL A 1 182 ? 9.833 -20.365 -3.341 1.00 98.69 182 VAL A N 1
ATOM 1455 C CA . VAL A 1 182 ? 10.037 -20.442 -1.884 1.00 98.69 182 VAL A CA 1
ATOM 1456 C C . VAL A 1 182 ? 9.746 -19.092 -1.231 1.00 98.69 182 VAL A C 1
ATOM 1458 O O . VAL A 1 182 ? 8.996 -19.033 -0.254 1.00 98.69 182 VAL A O 1
ATOM 1461 N N . THR A 1 183 ? 10.261 -18.002 -1.809 1.00 98.88 183 THR A N 1
ATOM 1462 C CA . THR A 1 183 ? 10.002 -16.633 -1.334 1.00 98.88 183 THR A CA 1
ATOM 1463 C C . THR A 1 183 ? 8.508 -16.303 -1.341 1.00 98.88 183 THR A C 1
ATOM 1465 O O . THR A 1 183 ? 7.976 -15.825 -0.339 1.00 98.88 183 THR A O 1
ATOM 1468 N N . GLY A 1 184 ? 7.800 -16.625 -2.428 1.00 98.81 184 GLY A N 1
ATOM 1469 C CA . GLY A 1 184 ? 6.354 -16.431 -2.527 1.00 98.81 184 GLY A CA 1
ATOM 1470 C C . GLY A 1 184 ? 5.548 -17.278 -1.537 1.00 98.81 184 GLY A C 1
ATOM 1471 O O . GLY A 1 184 ? 4.605 -16.771 -0.932 1.00 98.81 184 GLY A O 1
ATOM 1472 N N . ILE A 1 185 ? 5.920 -18.546 -1.328 1.00 98.81 185 ILE A N 1
ATOM 1473 C CA . ILE A 1 185 ? 5.232 -19.457 -0.400 1.00 98.81 185 ILE A CA 1
ATOM 1474 C C . ILE A 1 185 ? 5.386 -18.994 1.051 1.00 98.81 185 ILE A C 1
ATOM 1476 O O . ILE A 1 185 ? 4.394 -18.954 1.781 1.00 98.81 185 ILE A O 1
ATOM 1480 N N . VAL A 1 186 ? 6.593 -18.615 1.479 1.00 98.81 186 VAL A N 1
ATOM 1481 C CA . VAL A 1 186 ? 6.807 -18.058 2.826 1.00 98.81 186 VAL A CA 1
ATOM 1482 C C . VAL A 1 186 ? 6.044 -16.742 2.974 1.00 98.81 186 VAL A C 1
ATOM 1484 O O . VAL A 1 186 ? 5.274 -16.588 3.923 1.00 98.81 186 VAL A O 1
ATOM 1487 N N . GLY A 1 187 ? 6.178 -15.838 1.998 1.00 98.56 187 GLY A N 1
ATOM 1488 C CA . GLY A 1 187 ? 5.518 -14.536 2.000 1.00 98.56 187 GLY A CA 1
ATOM 1489 C C . GLY A 1 187 ? 3.997 -14.631 2.103 1.00 98.56 187 GLY A C 1
ATOM 1490 O O . GLY A 1 187 ? 3.403 -14.015 2.984 1.00 98.56 187 GLY A O 1
ATOM 1491 N N . MET A 1 188 ? 3.350 -15.443 1.257 1.00 98.69 188 MET A N 1
ATOM 1492 C CA . MET A 1 188 ? 1.888 -15.563 1.265 1.00 98.69 188 MET A CA 1
ATOM 1493 C C . MET A 1 188 ? 1.354 -16.151 2.577 1.00 98.69 188 MET A C 1
ATOM 1495 O O . MET A 1 188 ? 0.278 -15.750 3.020 1.00 98.69 188 MET A O 1
ATOM 1499 N N . ASN A 1 189 ? 2.084 -17.081 3.207 1.00 98.88 189 ASN A N 1
ATOM 1500 C CA . ASN A 1 189 ? 1.674 -17.687 4.475 1.00 98.88 189 ASN A CA 1
ATOM 1501 C C . ASN A 1 189 ? 1.843 -16.706 5.636 1.00 98.88 189 ASN A C 1
ATOM 1503 O O . ASN A 1 189 ? 0.910 -16.559 6.421 1.00 98.88 189 ASN A O 1
ATOM 1507 N N . LEU A 1 190 ? 2.966 -15.984 5.702 1.00 98.69 190 LEU A N 1
ATOM 1508 C CA . LEU A 1 190 ? 3.199 -14.954 6.719 1.00 98.69 190 LEU A CA 1
ATOM 1509 C C . LEU A 1 190 ? 2.151 -13.840 6.633 1.00 98.69 190 LEU A C 1
ATOM 1511 O O . LEU A 1 190 ? 1.557 -13.480 7.647 1.00 98.69 190 LEU A O 1
ATOM 1515 N N . ILE A 1 191 ? 1.861 -13.353 5.423 1.00 98.81 191 ILE A N 1
ATOM 1516 C CA . ILE A 1 191 ? 0.811 -12.351 5.182 1.00 98.81 191 ILE A CA 1
ATOM 1517 C C . ILE A 1 191 ? -0.560 -12.889 5.611 1.00 98.81 191 ILE A C 1
ATOM 1519 O O . ILE A 1 191 ? -1.286 -12.212 6.332 1.00 98.81 191 ILE A O 1
ATOM 1523 N N . SER A 1 192 ? -0.905 -14.120 5.214 1.00 98.88 192 SER A N 1
ATOM 1524 C CA . SER A 1 192 ? -2.182 -14.747 5.593 1.00 98.88 192 SER A CA 1
ATOM 1525 C C . SER A 1 192 ? -2.327 -14.865 7.110 1.00 98.88 192 SER A C 1
ATOM 1527 O O . SER A 1 192 ? -3.365 -14.502 7.653 1.00 98.88 192 SER A O 1
ATOM 1529 N N . GLY A 1 193 ? -1.270 -15.312 7.796 1.00 98.69 193 GLY A N 1
ATOM 1530 C CA . GLY A 1 193 ? -1.238 -15.416 9.251 1.00 98.69 193 GLY A CA 1
ATOM 1531 C C . GLY A 1 193 ? -1.408 -14.060 9.927 1.00 98.69 193 GLY A C 1
ATOM 1532 O O . GLY A 1 193 ? -2.267 -13.922 10.790 1.00 98.69 193 GLY A O 1
ATOM 1533 N N . ALA A 1 194 ? -0.651 -13.044 9.507 1.00 98.38 194 ALA A N 1
ATOM 1534 C CA . ALA A 1 194 ? -0.737 -11.696 10.072 1.00 98.38 194 ALA A CA 1
ATOM 1535 C C . ALA A 1 194 ? -2.132 -11.084 9.910 1.00 98.38 194 ALA A C 1
ATOM 1537 O O . ALA A 1 194 ? -2.676 -10.520 10.862 1.00 98.38 194 ALA A O 1
ATOM 1538 N N . SER A 1 195 ? -2.748 -11.275 8.745 1.00 98.19 195 SER A N 1
ATOM 1539 C CA . SER A 1 195 ? -4.118 -10.839 8.489 1.00 98.19 195 SER A CA 1
ATOM 1540 C C . SER A 1 195 ? -5.166 -11.607 9.293 1.00 98.19 195 SER A C 1
ATOM 1542 O O . SER A 1 195 ? -6.035 -10.972 9.886 1.00 98.19 195 SER A O 1
ATOM 1544 N N . ASP A 1 196 ? -5.048 -12.931 9.432 1.00 98.12 196 ASP A N 1
ATOM 1545 C CA . ASP A 1 196 ? -5.908 -13.710 10.342 1.00 98.12 196 ASP A CA 1
ATOM 1546 C C . ASP A 1 196 ? -5.688 -13.336 11.816 1.00 98.12 196 ASP A C 1
ATOM 1548 O O . ASP A 1 196 ? -6.616 -13.384 12.626 1.00 98.12 196 ASP A O 1
ATOM 1552 N N . GLY A 1 197 ? -4.475 -12.900 12.160 1.00 96.94 197 GLY A N 1
ATOM 1553 C CA . GLY A 1 197 ? -4.131 -12.321 13.451 1.00 96.94 197 GLY A CA 1
ATOM 1554 C C . GLY A 1 197 ? -4.650 -10.891 13.645 1.00 96.94 197 GLY A C 1
ATOM 1555 O O . GLY A 1 197 ? -4.589 -10.398 14.766 1.00 96.94 197 GLY A O 1
ATOM 1556 N N . GLY A 1 198 ? -5.197 -10.249 12.606 1.00 95.31 198 GLY A N 1
ATOM 1557 C CA . GLY A 1 198 ? -5.915 -8.978 12.685 1.00 95.31 198 GLY A CA 1
ATOM 1558 C C . GLY A 1 198 ? -5.150 -7.735 12.229 1.00 95.31 198 GLY A C 1
ATOM 1559 O O . GLY A 1 198 ? -5.631 -6.635 12.483 1.00 95.31 198 GLY A O 1
ATOM 1560 N N . ILE A 1 199 ? -4.003 -7.849 11.559 1.00 97.56 199 ILE A N 1
ATOM 1561 C CA . ILE A 1 199 ? -3.259 -6.684 11.037 1.00 97.56 199 ILE A CA 1
ATOM 1562 C C . ILE A 1 199 ? -3.083 -6.766 9.517 1.00 97.56 199 ILE A C 1
ATOM 1564 O O . ILE A 1 199 ? -3.110 -7.848 8.936 1.00 97.56 199 ILE A O 1
ATOM 1568 N N . TYR A 1 200 ? -2.876 -5.633 8.850 1.00 97.94 200 TYR A N 1
ATOM 1569 C CA . TYR A 1 200 ? -2.371 -5.640 7.477 1.00 97.94 200 TYR A CA 1
ATOM 1570 C C . TYR A 1 200 ? -0.843 -5.620 7.455 1.00 97.94 200 TYR A C 1
ATOM 1572 O O . TYR A 1 200 ? -0.164 -5.265 8.420 1.00 97.94 200 TYR A O 1
ATOM 1580 N N . THR A 1 201 ? -0.297 -6.001 6.309 1.00 98.06 201 THR A N 1
ATOM 1581 C CA . THR A 1 201 ? 1.140 -6.130 6.078 1.00 98.06 201 THR A CA 1
ATOM 1582 C C . THR A 1 201 ? 1.531 -5.397 4.806 1.00 98.06 201 THR A C 1
ATOM 1584 O O . THR A 1 201 ? 0.768 -5.419 3.840 1.00 98.06 201 THR A O 1
ATOM 1587 N N . PHE A 1 202 ? 2.733 -4.830 4.764 1.00 98.50 202 PHE A N 1
ATOM 1588 C CA . PHE A 1 202 ? 3.317 -4.256 3.556 1.00 98.50 202 PHE A CA 1
ATOM 1589 C C . PHE A 1 202 ? 4.431 -5.157 3.034 1.00 98.50 202 PHE A C 1
ATOM 1591 O O . PHE A 1 202 ? 5.569 -5.083 3.505 1.00 98.50 202 PHE A O 1
ATOM 1598 N N . MET A 1 203 ? 4.118 -5.984 2.031 1.00 98.38 203 MET A N 1
ATOM 1599 C CA . MET A 1 203 ? 5.162 -6.754 1.353 1.00 98.38 203 MET A CA 1
ATOM 1600 C C . MET A 1 203 ? 6.155 -5.796 0.688 1.00 98.38 203 MET A C 1
ATOM 1602 O O . MET A 1 203 ? 5.740 -4.842 0.027 1.00 98.38 203 MET A O 1
ATOM 1606 N N . LYS A 1 204 ? 7.457 -6.015 0.877 1.00 98.69 204 LYS A N 1
ATOM 1607 C CA . LYS A 1 204 ? 8.498 -5.058 0.477 1.00 98.69 204 LYS A CA 1
ATOM 1608 C C . LYS A 1 204 ? 9.764 -5.745 -0.038 1.00 98.69 204 LYS A C 1
ATOM 1610 O O . LYS A 1 204 ? 9.978 -6.911 0.236 1.00 98.69 204 LYS A O 1
ATOM 1615 N N . HIS A 1 205 ? 10.632 -5.096 -0.797 1.00 98.69 205 HIS A N 1
ATOM 1616 C CA . HIS A 1 205 ? 10.461 -3.797 -1.437 1.00 98.69 205 HIS A CA 1
ATOM 1617 C C . HIS A 1 205 ? 10.169 -4.046 -2.915 1.00 98.69 205 HIS A C 1
ATOM 1619 O O . HIS A 1 205 ? 10.944 -4.698 -3.613 1.00 98.69 205 HIS A O 1
ATOM 1625 N N . PHE A 1 206 ? 9.033 -3.546 -3.373 1.00 98.75 206 PHE A N 1
ATOM 1626 C CA . PHE A 1 206 ? 8.461 -3.740 -4.691 1.00 98.75 206 PHE A CA 1
ATOM 1627 C C . PHE A 1 206 ? 9.014 -2.683 -5.666 1.00 98.75 206 PHE A C 1
ATOM 1629 O O . PHE A 1 206 ? 8.617 -1.523 -5.606 1.00 98.75 206 PHE A O 1
ATOM 1636 N N . ALA A 1 207 ? 9.969 -2.995 -6.541 1.00 97.50 207 ALA A N 1
ATOM 1637 C CA . ALA A 1 207 ? 10.615 -4.293 -6.743 1.00 97.50 207 ALA A CA 1
ATOM 1638 C C . ALA A 1 207 ? 12.111 -4.140 -7.072 1.00 97.50 207 ALA A C 1
ATOM 1640 O O . ALA A 1 207 ? 12.614 -3.036 -7.269 1.00 97.50 207 ALA A O 1
ATOM 1641 N N . MET A 1 208 ? 12.811 -5.271 -7.181 1.00 97.44 208 MET A N 1
ATOM 1642 C CA . MET A 1 208 ? 14.203 -5.339 -7.645 1.00 97.44 208 MET A CA 1
ATOM 1643 C C . MET A 1 208 ? 15.222 -4.568 -6.775 1.00 97.44 208 MET A C 1
ATOM 1645 O O . MET A 1 208 ? 16.128 -3.905 -7.290 1.00 97.44 208 MET A O 1
ATOM 1649 N N . ASN A 1 209 ? 15.059 -4.649 -5.451 1.00 97.44 209 ASN A N 1
ATOM 1650 C CA . ASN A 1 209 ? 15.900 -4.001 -4.441 1.00 97.44 209 ASN A CA 1
ATOM 1651 C C . ASN A 1 209 ? 16.906 -4.983 -3.810 1.00 97.44 209 ASN A C 1
ATOM 1653 O O . ASN A 1 209 ? 16.973 -5.142 -2.590 1.00 97.44 209 ASN A O 1
ATOM 1657 N N . GLU A 1 210 ? 17.654 -5.708 -4.642 1.00 96.44 210 GLU A N 1
ATOM 1658 C CA . GLU A 1 210 ? 18.583 -6.755 -4.187 1.00 96.44 210 GLU A CA 1
ATOM 1659 C C . GLU A 1 210 ? 20.000 -6.233 -3.881 1.00 96.44 210 GLU A C 1
ATOM 1661 O O . GLU A 1 210 ? 20.897 -7.020 -3.570 1.00 96.44 210 GLU A O 1
ATOM 1666 N N . GLN A 1 211 ? 20.233 -4.919 -3.963 1.00 94.81 211 GLN A N 1
ATOM 1667 C CA . GLN A 1 211 ? 21.502 -4.306 -3.571 1.00 94.81 211 GLN A CA 1
ATOM 1668 C C . GLN A 1 211 ? 21.312 -3.073 -2.695 1.00 94.81 211 GLN A C 1
ATOM 1670 O O . GLN A 1 211 ? 20.448 -2.239 -2.939 1.00 94.81 211 GLN A O 1
ATOM 1675 N N . GLU A 1 212 ? 22.194 -2.930 -1.709 1.00 95.88 212 GLU A N 1
ATOM 1676 C CA . GLU A 1 212 ? 22.129 -1.824 -0.754 1.00 95.88 212 GLU A CA 1
ATOM 1677 C C . GLU A 1 212 ? 22.904 -0.594 -1.224 1.00 95.88 212 GLU A C 1
ATOM 1679 O O . GLU A 1 212 ? 22.478 0.543 -1.014 1.00 95.88 212 GLU A O 1
ATOM 1684 N N . SER A 1 213 ? 24.038 -0.815 -1.891 1.00 94.81 213 SER A N 1
ATOM 1685 C CA . SER A 1 213 ? 24.875 0.254 -2.425 1.00 94.81 213 SER A CA 1
ATOM 1686 C C . SER A 1 213 ? 24.070 1.134 -3.380 1.00 94.81 213 SER A C 1
ATOM 1688 O O . SER A 1 213 ? 23.525 0.642 -4.370 1.00 94.81 213 SER A O 1
ATOM 1690 N N . ASN A 1 214 ? 24.025 2.435 -3.081 1.00 93.44 214 ASN A N 1
ATOM 1691 C CA . ASN A 1 214 ? 23.343 3.477 -3.854 1.00 93.44 214 ASN A CA 1
ATOM 1692 C C . ASN A 1 214 ? 21.829 3.273 -4.032 1.00 93.44 214 ASN A C 1
ATOM 1694 O O . ASN A 1 214 ? 21.228 3.900 -4.905 1.00 93.44 214 ASN A O 1
ATOM 1698 N N . ARG A 1 215 ? 21.175 2.434 -3.214 1.00 92.94 215 ARG A N 1
ATOM 1699 C CA . ARG A 1 215 ? 19.727 2.192 -3.352 1.00 92.94 215 ARG A CA 1
ATOM 1700 C C . ARG A 1 215 ? 18.899 3.475 -3.219 1.00 92.94 215 ARG A C 1
ATOM 1702 O O . ARG A 1 215 ? 17.917 3.629 -3.928 1.00 92.94 215 ARG A O 1
ATOM 1709 N N . MET A 1 216 ? 19.337 4.412 -2.369 1.00 90.38 216 MET A N 1
ATOM 1710 C CA . MET A 1 216 ? 18.705 5.727 -2.169 1.00 90.38 216 MET A CA 1
ATOM 1711 C C . MET A 1 216 ? 19.218 6.803 -3.141 1.00 90.38 216 MET A C 1
ATOM 1713 O O . MET A 1 216 ? 18.643 7.887 -3.214 1.00 90.38 216 MET A O 1
ATOM 1717 N N . ASP A 1 217 ? 20.258 6.493 -3.918 1.00 87.44 217 ASP A N 1
ATOM 1718 C CA . ASP A 1 217 ? 20.919 7.402 -4.860 1.00 87.44 217 ASP A CA 1
ATOM 1719 C C . ASP A 1 217 ? 20.503 7.097 -6.307 1.00 87.44 217 ASP A C 1
ATOM 1721 O O . ASP A 1 217 ? 21.287 7.184 -7.251 1.00 87.44 217 ASP A O 1
ATOM 1725 N N . MET A 1 218 ? 19.224 6.742 -6.468 1.00 79.88 218 MET A N 1
ATOM 1726 C CA . MET A 1 218 ? 18.535 6.555 -7.745 1.00 79.88 218 MET A CA 1
ATOM 1727 C C . MET A 1 218 ? 19.174 5.517 -8.681 1.00 79.88 218 MET A C 1
ATOM 1729 O O . MET A 1 218 ? 19.236 5.714 -9.898 1.00 79.88 218 MET A O 1
ATOM 1733 N N . ILE A 1 219 ? 19.634 4.394 -8.130 1.00 90.56 219 ILE A N 1
ATOM 1734 C CA . ILE A 1 219 ? 20.146 3.296 -8.947 1.00 90.56 219 ILE A CA 1
ATOM 1735 C C . ILE A 1 219 ? 19.091 2.774 -9.935 1.00 90.56 219 ILE A C 1
ATOM 1737 O O . ILE A 1 219 ? 17.929 2.564 -9.581 1.00 90.56 219 ILE A O 1
ATOM 1741 N N . MET A 1 220 ? 19.515 2.554 -11.181 1.00 92.94 220 MET A N 1
ATOM 1742 C CA . MET A 1 220 ? 18.707 1.949 -12.239 1.00 92.94 220 MET A CA 1
ATOM 1743 C C . MET A 1 220 ? 19.028 0.461 -12.353 1.00 92.94 220 MET A C 1
ATOM 1745 O O . MET A 1 220 ? 20.128 0.091 -12.770 1.00 92.94 220 MET A O 1
ATOM 1749 N N . THR A 1 221 ? 18.067 -0.391 -12.006 1.00 95.25 221 THR A N 1
ATOM 1750 C CA . THR A 1 221 ? 18.192 -1.843 -12.141 1.00 95.25 221 THR A CA 1
ATOM 1751 C C . THR A 1 221 ? 17.617 -2.281 -13.485 1.00 95.25 221 THR A C 1
ATOM 1753 O O . THR A 1 221 ? 16.482 -1.947 -13.827 1.00 95.25 221 THR A O 1
ATOM 1756 N N . TRP A 1 222 ? 18.398 -3.040 -14.255 1.00 95.88 222 TRP A N 1
ATOM 1757 C CA . TRP A 1 222 ? 18.037 -3.487 -15.602 1.00 95.88 222 TRP A CA 1
ATOM 1758 C C . TRP A 1 222 ? 17.948 -5.008 -15.669 1.00 95.88 222 TRP A C 1
ATOM 1760 O O . TRP A 1 222 ? 18.830 -5.714 -15.179 1.00 95.88 222 TRP A O 1
ATOM 1770 N N . ALA A 1 223 ? 16.894 -5.503 -16.309 1.00 97.12 223 ALA A N 1
ATOM 1771 C CA . ALA A 1 223 ? 16.709 -6.902 -16.668 1.00 97.12 223 ALA A CA 1
ATOM 1772 C C . ALA A 1 223 ? 15.712 -6.992 -17.833 1.00 97.12 223 ALA A C 1
ATOM 1774 O O . ALA A 1 223 ? 15.011 -6.024 -18.132 1.00 97.12 223 ALA A O 1
ATOM 1775 N N . THR A 1 224 ? 15.644 -8.145 -18.497 1.00 98.31 224 THR A N 1
ATOM 1776 C CA . THR A 1 224 ? 14.594 -8.396 -19.491 1.00 98.31 224 THR A CA 1
ATOM 1777 C C . THR A 1 224 ? 13.245 -8.570 -18.797 1.00 98.31 224 THR A C 1
ATOM 1779 O O . THR A 1 224 ? 13.187 -8.997 -17.642 1.00 98.31 224 THR A O 1
ATOM 1782 N N . GLU A 1 225 ? 12.148 -8.294 -19.504 1.00 97.56 225 GLU A N 1
ATOM 1783 C CA . GLU A 1 225 ? 10.798 -8.484 -18.958 1.00 97.56 225 GLU A CA 1
ATOM 1784 C C . GLU A 1 225 ? 10.575 -9.919 -18.459 1.00 97.56 225 GLU A C 1
ATOM 1786 O O . GLU A 1 225 ? 10.014 -10.111 -17.382 1.00 97.56 225 GLU A O 1
ATOM 1791 N N . GLN A 1 226 ? 11.082 -10.919 -19.190 1.00 98.31 226 GLN A N 1
ATOM 1792 C CA . GLN A 1 226 ? 11.006 -12.316 -18.770 1.00 98.31 226 GLN A CA 1
ATOM 1793 C C . GLN A 1 226 ? 11.657 -12.522 -17.399 1.00 98.31 226 GLN A C 1
ATOM 1795 O O . GLN A 1 226 ? 11.015 -13.052 -16.496 1.00 98.31 226 GLN A O 1
ATOM 1800 N N . THR A 1 227 ? 12.896 -12.055 -17.205 1.00 98.50 227 THR A N 1
ATOM 1801 C CA . THR A 1 227 ? 13.567 -12.165 -15.904 1.00 98.50 227 THR A CA 1
ATOM 1802 C C . THR A 1 227 ? 12.780 -11.431 -14.822 1.00 98.50 227 THR A C 1
ATOM 1804 O O . THR A 1 227 ? 12.554 -11.984 -13.753 1.00 98.50 227 THR A O 1
ATOM 1807 N N . ILE A 1 228 ? 12.304 -10.215 -15.096 1.00 98.56 228 ILE A N 1
ATOM 1808 C CA . ILE A 1 228 ? 11.507 -9.439 -14.137 1.00 98.56 228 ILE A CA 1
ATOM 1809 C C . ILE A 1 228 ? 10.272 -10.234 -13.685 1.00 98.56 228 ILE A C 1
ATOM 1811 O O . ILE A 1 228 ? 10.028 -10.346 -12.485 1.00 98.56 228 ILE A O 1
ATOM 1815 N N . ARG A 1 229 ? 9.521 -10.827 -14.617 1.00 98.56 229 ARG A N 1
ATOM 1816 C CA . ARG A 1 229 ? 8.263 -11.540 -14.335 1.00 98.56 229 ARG A CA 1
ATOM 1817 C C . ARG A 1 229 ? 8.455 -12.925 -13.722 1.00 98.56 229 ARG A C 1
ATOM 1819 O O . ARG A 1 229 ? 7.688 -13.316 -12.843 1.00 98.56 229 ARG A O 1
ATOM 1826 N N . GLU A 1 230 ? 9.437 -13.682 -14.196 1.00 98.44 230 GLU A N 1
ATOM 1827 C CA . GLU A 1 230 ? 9.658 -15.067 -13.766 1.00 98.44 230 GLU A CA 1
ATOM 1828 C C . GLU A 1 230 ? 10.440 -15.154 -12.453 1.00 98.44 230 GLU A C 1
ATOM 1830 O O . GLU A 1 230 ? 10.246 -16.115 -11.709 1.00 98.44 230 GLU A O 1
ATOM 1835 N N . THR A 1 231 ? 11.256 -14.142 -12.126 1.00 98.50 231 THR A N 1
ATOM 1836 C CA . THR A 1 231 ? 12.029 -14.103 -10.878 1.00 98.50 231 THR A CA 1
ATOM 1837 C C . THR A 1 231 ? 11.558 -12.986 -9.949 1.00 98.50 231 THR A C 1
ATOM 1839 O O . THR A 1 231 ? 10.793 -13.248 -9.028 1.00 98.50 231 THR A O 1
ATOM 1842 N N . TYR A 1 232 ? 11.958 -11.737 -10.174 1.00 98.75 232 TYR A N 1
ATOM 1843 C CA . TYR A 1 232 ? 11.863 -10.672 -9.167 1.00 98.75 232 TYR A CA 1
ATOM 1844 C C . TYR A 1 232 ? 10.432 -10.292 -8.766 1.00 98.75 232 TYR A C 1
ATOM 1846 O O . TYR A 1 232 ? 10.189 -9.941 -7.615 1.00 98.75 232 TYR A O 1
ATOM 1854 N N . LEU A 1 233 ? 9.475 -10.368 -9.692 1.00 98.88 233 LEU A N 1
ATOM 1855 C CA . LEU A 1 233 ? 8.065 -10.083 -9.420 1.00 98.88 233 LEU A CA 1
ATOM 1856 C C . LEU A 1 233 ? 7.288 -11.301 -8.918 1.00 98.88 233 LEU A C 1
ATOM 1858 O O . LEU A 1 233 ? 6.234 -11.143 -8.301 1.00 98.88 233 LEU A O 1
ATOM 1862 N N . LYS A 1 234 ? 7.797 -12.514 -9.146 1.00 98.88 234 LYS A N 1
ATOM 1863 C CA . LYS A 1 234 ? 7.076 -13.757 -8.866 1.00 98.88 234 LYS A CA 1
ATOM 1864 C C . LYS A 1 234 ? 6.681 -13.924 -7.386 1.00 98.88 234 LYS A C 1
ATOM 1866 O O . LYS A 1 234 ? 5.535 -14.310 -7.151 1.00 98.88 234 LYS A O 1
ATOM 1871 N N . PRO A 1 235 ? 7.522 -13.596 -6.381 1.00 98.88 235 PRO A N 1
ATOM 1872 C CA . PRO A 1 235 ? 7.107 -13.667 -4.980 1.00 98.88 235 PRO A CA 1
ATOM 1873 C C . PRO A 1 235 ? 5.937 -12.738 -4.647 1.00 98.88 235 PRO A C 1
ATOM 1875 O O . PRO A 1 235 ? 4.996 -13.142 -3.963 1.00 98.88 235 PRO A O 1
ATOM 1878 N N . PHE A 1 236 ? 5.976 -11.507 -5.166 1.00 98.94 236 PHE A N 1
ATOM 1879 C CA . PHE A 1 236 ? 4.935 -10.497 -4.968 1.00 98.94 236 PHE A CA 1
ATOM 1880 C C . PHE A 1 236 ? 3.632 -10.896 -5.671 1.00 98.94 236 PHE A C 1
ATOM 1882 O O . PHE A 1 236 ? 2.550 -10.735 -5.103 1.00 98.94 236 PHE A O 1
ATOM 1889 N N . GLU A 1 237 ? 3.724 -11.481 -6.868 1.00 98.88 237 GLU A N 1
ATOM 1890 C CA . GLU A 1 237 ? 2.580 -12.055 -7.580 1.00 98.88 237 GLU A CA 1
ATOM 1891 C C . GLU A 1 237 ? 1.931 -13.180 -6.764 1.00 98.88 237 GLU A C 1
ATOM 1893 O O . GLU A 1 237 ? 0.712 -13.182 -6.583 1.00 98.88 237 GLU A O 1
ATOM 1898 N N . ILE A 1 238 ? 2.730 -14.122 -6.245 1.00 98.88 238 ILE A N 1
ATOM 1899 C CA . ILE A 1 238 ? 2.236 -15.238 -5.428 1.00 98.88 238 ILE A CA 1
ATOM 1900 C C . ILE A 1 238 ? 1.524 -14.704 -4.178 1.00 98.88 238 ILE A C 1
ATOM 1902 O O . ILE A 1 238 ? 0.379 -15.080 -3.918 1.00 98.88 238 ILE A O 1
ATOM 1906 N N . ALA A 1 239 ? 2.157 -13.788 -3.441 1.00 98.56 239 ALA A N 1
ATOM 1907 C CA . ALA A 1 239 ? 1.568 -13.159 -2.261 1.00 98.56 239 ALA A CA 1
ATOM 1908 C C . ALA A 1 239 ? 0.233 -12.463 -2.584 1.00 98.56 239 ALA A C 1
ATOM 1910 O O . ALA A 1 239 ? -0.779 -12.728 -1.932 1.00 98.56 239 ALA A O 1
ATOM 1911 N N . THR A 1 240 ? 0.202 -11.653 -3.645 1.00 98.62 240 THR A N 1
ATOM 1912 C CA . THR A 1 240 ? -0.998 -10.935 -4.107 1.00 98.62 240 THR A CA 1
ATOM 1913 C C . THR A 1 240 ? -2.127 -11.894 -4.490 1.00 98.62 240 THR A C 1
ATOM 1915 O O . THR A 1 240 ? -3.290 -11.704 -4.114 1.00 98.62 240 THR A O 1
ATOM 1918 N N . LYS A 1 241 ? -1.805 -12.949 -5.249 1.00 98.56 241 LYS A N 1
ATOM 1919 C CA . LYS A 1 241 ? -2.798 -13.877 -5.801 1.00 98.56 241 LYS A CA 1
ATOM 1920 C C . LYS A 1 241 ? -3.322 -14.869 -4.778 1.00 98.56 241 LYS A C 1
ATOM 1922 O O . LYS A 1 241 ? -4.514 -15.186 -4.829 1.00 98.56 241 LYS A O 1
ATOM 1927 N N . TYR A 1 242 ? -2.499 -15.321 -3.835 1.00 98.69 242 TYR A N 1
ATOM 1928 C CA . TYR A 1 242 ? -2.808 -16.508 -3.032 1.00 98.69 242 TYR A CA 1
ATOM 1929 C C . TYR A 1 242 ? -2.894 -16.280 -1.523 1.00 98.69 242 TYR A C 1
ATOM 1931 O O . TYR A 1 242 ? -3.517 -17.103 -0.857 1.00 98.69 242 TYR A O 1
ATOM 1939 N N . ALA A 1 243 ? -2.391 -15.170 -0.970 1.00 98.69 243 ALA A N 1
ATOM 1940 C CA . ALA A 1 243 ? -2.574 -14.894 0.456 1.00 98.69 243 ALA A CA 1
ATOM 1941 C C . ALA A 1 243 ? -4.064 -14.659 0.779 1.00 98.69 243 ALA A C 1
ATOM 1943 O O . ALA A 1 243 ? -4.765 -13.933 0.059 1.00 98.69 243 ALA A O 1
ATOM 1944 N N . ARG A 1 244 ? -4.580 -15.282 1.843 1.00 98.00 244 ARG A N 1
ATOM 1945 C CA . ARG A 1 244 ? -6.001 -15.234 2.223 1.00 98.00 244 ARG A CA 1
ATOM 1946 C C . ARG A 1 244 ? -6.162 -15.005 3.714 1.00 98.00 244 ARG A C 1
ATOM 1948 O O . ARG A 1 244 ? -5.399 -15.549 4.496 1.00 98.00 244 ARG A O 1
ATOM 1955 N N . GLN A 1 245 ? -7.198 -14.257 4.068 1.00 96.62 245 GLN A N 1
ATOM 1956 C CA . GLN A 1 245 ? -7.623 -14.057 5.448 1.00 96.62 245 GLN A CA 1
ATOM 1957 C C . GLN A 1 245 ? -9.111 -14.366 5.600 1.00 96.62 245 GLN A C 1
ATOM 1959 O O . GLN A 1 245 ? -9.890 -14.192 4.657 1.00 96.62 245 GLN A O 1
ATOM 1964 N N . ASN A 1 246 ? -9.507 -14.805 6.785 1.00 97.06 246 ASN A N 1
ATOM 1965 C CA . ASN A 1 246 ? -10.875 -15.011 7.221 1.00 97.06 246 ASN A CA 1
ATOM 1966 C C . ASN A 1 246 ? -11.337 -13.763 7.984 1.00 97.06 246 ASN A C 1
ATOM 1968 O O . ASN A 1 246 ? -11.199 -13.656 9.203 1.00 97.06 246 ASN A O 1
ATOM 1972 N N . LEU A 1 247 ? -11.908 -12.807 7.254 1.00 96.44 247 LEU A N 1
ATOM 1973 C CA . LEU A 1 247 ? -12.387 -11.557 7.823 1.00 96.44 247 LEU A CA 1
ATOM 1974 C C . LEU A 1 247 ? -13.691 -11.791 8.587 1.00 96.44 247 LEU A C 1
ATOM 1976 O O . LEU A 1 247 ? -14.702 -12.146 7.984 1.00 96.44 247 LEU A O 1
ATOM 1980 N N . LYS A 1 248 ? -13.687 -11.520 9.895 1.00 94.19 248 LYS A N 1
ATOM 1981 C CA . LYS A 1 248 ? -14.904 -11.440 10.717 1.00 94.19 248 LYS A CA 1
ATOM 1982 C C . LYS A 1 248 ? -15.463 -10.019 10.708 1.00 94.19 248 LYS A C 1
ATOM 1984 O O . LYS A 1 248 ? -14.715 -9.061 10.934 1.00 94.19 248 LYS A O 1
ATOM 1989 N N . TYR A 1 249 ? -16.762 -9.875 10.471 1.00 94.00 249 TYR A N 1
ATOM 1990 C CA . TYR A 1 249 ? -17.449 -8.582 10.425 1.00 94.00 249 TYR A CA 1
ATOM 1991 C C . TYR A 1 249 ? -18.932 -8.728 10.784 1.00 94.00 249 TYR A C 1
ATOM 1993 O O . TYR A 1 249 ? -19.469 -9.833 10.769 1.00 94.00 249 TYR A O 1
ATOM 2001 N N . ILE A 1 250 ? -19.569 -7.618 11.152 1.00 92.69 250 ILE A N 1
ATOM 2002 C CA . ILE A 1 250 ? -21.017 -7.559 11.368 1.00 92.69 250 ILE A CA 1
ATOM 2003 C C . ILE A 1 250 ? -21.653 -7.244 10.016 1.00 92.69 250 ILE A C 1
ATOM 2005 O O . ILE A 1 250 ? -21.333 -6.208 9.431 1.00 92.69 250 ILE A O 1
ATOM 2009 N N . ASP A 1 251 ? -22.516 -8.126 9.521 1.00 88.50 251 ASP A N 1
ATOM 2010 C CA . ASP A 1 251 ? -23.246 -7.890 8.277 1.00 88.50 251 ASP A CA 1
ATOM 2011 C C . ASP A 1 251 ? -24.184 -6.681 8.466 1.00 88.50 251 ASP A C 1
ATOM 2013 O O . ASP A 1 251 ? -25.008 -6.688 9.384 1.00 88.50 251 ASP A O 1
ATOM 2017 N N . PRO A 1 252 ? -24.073 -5.619 7.649 1.00 83.00 252 PRO A N 1
ATOM 2018 C CA . PRO A 1 252 ? -24.882 -4.413 7.826 1.00 83.00 252 PRO A CA 1
ATOM 2019 C C . PRO A 1 252 ? -26.372 -4.621 7.512 1.00 83.00 252 PRO A C 1
ATOM 2021 O O . PRO A 1 252 ? -27.197 -3.815 7.936 1.00 83.00 252 PRO A O 1
ATOM 2024 N N . THR A 1 253 ? -26.726 -5.681 6.784 1.00 85.44 253 THR A N 1
ATOM 2025 C CA . THR A 1 253 ? -28.104 -6.025 6.410 1.00 85.44 253 THR A CA 1
ATOM 2026 C C . THR A 1 253 ? -28.783 -6.850 7.496 1.00 85.44 253 THR A C 1
ATOM 2028 O O . THR A 1 253 ? -29.956 -6.622 7.790 1.00 85.44 253 THR A O 1
ATOM 2031 N N . THR A 1 254 ? -28.069 -7.810 8.094 1.00 89.06 254 THR A N 1
ATOM 2032 C CA . THR A 1 254 ? -28.648 -8.725 9.097 1.00 89.06 254 THR A CA 1
ATOM 2033 C C . THR A 1 254 ? -28.322 -8.341 10.540 1.00 89.06 254 THR A C 1
AT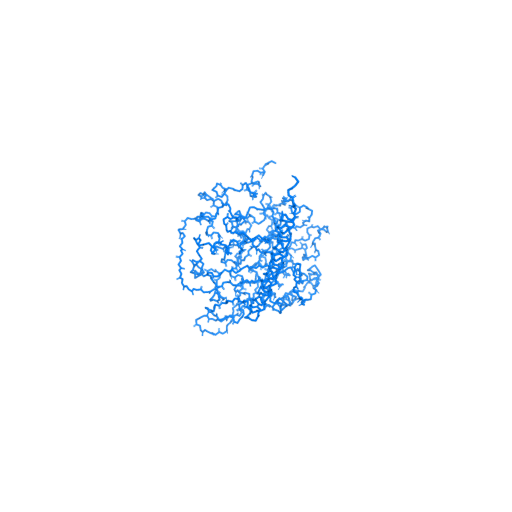OM 2035 O O . THR A 1 254 ? -29.051 -8.718 11.453 1.00 89.06 254 THR A O 1
ATOM 2038 N N . GLY A 1 255 ? -27.243 -7.588 10.767 1.00 87.69 255 GLY A N 1
ATOM 2039 C CA . GLY A 1 255 ? -26.713 -7.281 12.097 1.00 87.69 255 GLY A CA 1
ATOM 2040 C C . GLY A 1 255 ? -25.970 -8.446 12.761 1.00 87.69 255 GLY A C 1
ATOM 2041 O O . GLY A 1 255 ? -25.573 -8.335 13.921 1.00 87.69 255 GLY A O 1
ATOM 2042 N N . GLU A 1 256 ? -25.768 -9.562 12.057 1.00 91.69 256 GLU A N 1
ATOM 2043 C CA . GLU A 1 256 ? -25.132 -10.760 12.604 1.00 91.69 256 GLU A CA 1
ATOM 2044 C C . GLU A 1 256 ? -23.610 -10.742 12.418 1.00 91.69 256 GLU A C 1
ATOM 2046 O O . GLU A 1 256 ? -23.084 -10.268 11.409 1.00 91.69 256 GLU A O 1
ATOM 2051 N N . LEU A 1 257 ? -22.882 -11.307 13.388 1.00 92.94 257 LEU A N 1
ATOM 2052 C CA . LEU A 1 257 ? -21.450 -11.552 13.241 1.00 92.94 257 LEU A CA 1
ATOM 2053 C C . LEU A 1 257 ? -21.236 -12.712 12.263 1.00 92.94 257 LEU A C 1
ATOM 2055 O O . LEU A 1 257 ? -21.560 -13.858 12.566 1.00 92.94 257 LEU A O 1
ATOM 2059 N N . THR A 1 258 ? -20.625 -12.416 11.124 1.00 92.94 258 THR A N 1
ATOM 2060 C CA . THR A 1 258 ? -20.318 -13.386 10.072 1.00 92.94 258 THR A CA 1
ATOM 2061 C C . THR A 1 258 ? -18.832 -13.353 9.709 1.00 92.94 258 THR A C 1
ATOM 2063 O O . THR A 1 258 ? -18.035 -12.594 10.274 1.00 92.94 258 THR A O 1
ATOM 2066 N N . SER A 1 259 ? -18.424 -14.215 8.781 1.00 94.00 259 SER A N 1
ATOM 2067 C CA . SER A 1 259 ? -17.064 -14.237 8.255 1.00 94.00 259 SER A CA 1
ATOM 2068 C C . SER A 1 259 ? -17.034 -14.504 6.760 1.00 94.00 259 SER A C 1
ATOM 2070 O O . SER A 1 259 ? -17.827 -15.299 6.259 1.00 94.00 259 SER A O 1
ATOM 2072 N N . LYS A 1 260 ? -16.080 -13.892 6.056 1.00 95.19 260 LYS A N 1
ATOM 2073 C CA . LYS A 1 260 ? -15.803 -14.196 4.649 1.00 95.19 260 LYS A CA 1
ATOM 2074 C C . LYS A 1 260 ? -14.305 -14.288 4.388 1.00 95.19 260 LYS A C 1
ATOM 2076 O O . LYS A 1 260 ? -13.506 -13.603 5.026 1.00 95.19 260 LYS A O 1
ATOM 2081 N N . LYS A 1 261 ? -13.919 -15.129 3.430 1.00 97.31 261 LYS A N 1
ATOM 2082 C CA . LYS A 1 261 ? -12.525 -15.241 2.996 1.00 97.31 261 LYS A CA 1
ATOM 2083 C C . LYS A 1 261 ? -12.227 -14.167 1.947 1.00 97.31 261 LYS A C 1
ATOM 2085 O O . LYS A 1 261 ? -12.864 -14.157 0.899 1.00 97.31 261 LYS A O 1
ATOM 2090 N N . ILE A 1 262 ? -11.247 -13.306 2.213 1.00 96.75 262 ILE A N 1
ATOM 2091 C CA . ILE A 1 262 ? -10.771 -12.266 1.284 1.00 96.75 262 ILE A CA 1
ATOM 2092 C C . ILE A 1 262 ? -9.267 -12.392 1.040 1.00 96.75 262 ILE A C 1
ATOM 2094 O O . ILE A 1 262 ? -8.585 -13.205 1.671 1.00 96.75 262 ILE A O 1
ATOM 2098 N N . ARG A 1 263 ? -8.733 -11.593 0.113 1.00 97.00 263 ARG A N 1
ATOM 2099 C CA . ARG A 1 263 ? -7.283 -11.442 -0.063 1.00 97.00 263 ARG A CA 1
ATOM 2100 C C . ARG A 1 263 ? -6.666 -10.845 1.206 1.00 97.00 263 ARG A C 1
ATOM 2102 O O . ARG A 1 263 ? -7.200 -9.898 1.780 1.00 97.00 263 ARG A O 1
ATOM 2109 N N . ALA A 1 264 ? -5.557 -11.427 1.655 1.00 97.81 264 ALA A N 1
ATOM 2110 C CA . ALA A 1 264 ? -4.807 -10.915 2.807 1.00 97.81 264 ALA A CA 1
ATOM 2111 C C . ALA A 1 264 ? -3.789 -9.840 2.402 1.00 97.81 264 ALA A C 1
ATOM 2113 O O . ALA A 1 264 ? -3.577 -8.877 3.125 1.00 97.81 264 ALA A O 1
ATOM 2114 N N . CYS A 1 265 ? -3.185 -9.973 1.217 1.00 96.69 265 CYS A N 1
ATOM 2115 C CA . CYS A 1 265 ? -2.233 -8.988 0.716 1.00 96.69 265 CYS A CA 1
ATOM 2116 C C . CYS A 1 265 ? -2.968 -7.714 0.273 1.00 96.69 265 CYS A C 1
ATOM 2118 O O . CYS A 1 265 ? -3.551 -7.676 -0.809 1.00 96.69 265 CYS A O 1
ATOM 2120 N N . ASN A 1 266 ? -2.943 -6.692 1.128 1.00 95.44 266 ASN A N 1
ATOM 2121 C CA . ASN A 1 266 ? -3.603 -5.399 0.928 1.00 95.44 266 ASN A CA 1
ATOM 2122 C C . ASN A 1 266 ? -2.677 -4.197 1.220 1.00 95.44 266 ASN A C 1
ATOM 2124 O O . ASN A 1 266 ? -3.148 -3.062 1.286 1.00 95.44 266 ASN A O 1
ATOM 2128 N N . GLY A 1 267 ? -1.370 -4.438 1.365 1.00 98.19 267 GLY A N 1
ATOM 2129 C CA . GLY A 1 267 ? -0.336 -3.422 1.557 1.00 98.19 267 GLY A CA 1
ATOM 2130 C C . GLY A 1 267 ? 0.942 -3.758 0.778 1.00 98.19 267 GLY A C 1
ATOM 2131 O O . GLY A 1 267 ? 1.410 -4.900 0.812 1.00 98.19 267 GLY A O 1
ATOM 2132 N N . VAL A 1 268 ? 1.534 -2.767 0.100 1.00 98.75 268 VAL A N 1
ATOM 2133 C CA . VAL A 1 268 ? 2.807 -2.909 -0.636 1.00 98.75 268 VAL A CA 1
ATOM 2134 C C . VAL A 1 268 ? 3.774 -1.760 -0.350 1.00 98.75 268 VAL A C 1
ATOM 2136 O O . VAL A 1 268 ? 3.439 -0.595 -0.526 1.00 98.75 268 VAL A O 1
ATOM 2139 N N . MET A 1 269 ? 4.982 -2.137 0.066 1.00 98.88 269 MET A N 1
ATOM 2140 C CA . MET A 1 269 ? 6.247 -1.399 0.118 1.00 98.88 269 MET A CA 1
ATOM 2141 C C . MET A 1 269 ? 6.904 -1.122 -1.234 1.00 98.88 269 MET A C 1
ATOM 2143 O O . MET A 1 269 ? 7.581 -2.042 -1.666 1.00 98.88 269 MET A O 1
ATOM 2147 N N . THR A 1 270 ? 6.823 0.038 -1.905 1.00 98.62 270 THR A N 1
ATOM 2148 C CA . THR A 1 270 ? 7.655 0.234 -3.123 1.00 98.62 270 THR A CA 1
ATOM 2149 C C . THR A 1 270 ? 9.126 0.463 -2.796 1.00 98.62 270 THR A C 1
ATOM 2151 O O . THR A 1 270 ? 9.420 1.138 -1.820 1.00 98.62 270 THR A O 1
ATOM 2154 N N . ALA A 1 271 ? 10.041 -0.015 -3.637 1.00 97.88 271 ALA A N 1
ATOM 2155 C CA . ALA A 1 271 ? 11.482 0.132 -3.444 1.00 97.88 271 ALA A CA 1
ATOM 2156 C C . ALA A 1 271 ? 12.041 1.527 -3.776 1.00 97.88 271 ALA A C 1
ATOM 2158 O O . ALA A 1 271 ? 11.442 2.289 -4.536 1.00 97.88 271 ALA A O 1
ATOM 2159 N N . PHE A 1 272 ? 13.232 1.829 -3.241 1.00 96.31 272 PHE A N 1
ATOM 2160 C CA . PHE A 1 272 ? 13.975 3.059 -3.545 1.00 96.31 272 PHE A CA 1
ATOM 2161 C C . PHE A 1 272 ? 14.533 3.117 -4.977 1.00 96.31 272 PHE A C 1
ATOM 2163 O O . PHE A 1 272 ? 14.669 4.204 -5.540 1.00 96.31 272 PHE A O 1
ATOM 2170 N N . ASN A 1 273 ? 14.891 1.969 -5.560 1.00 95.75 273 ASN A N 1
ATOM 2171 C CA . ASN A 1 273 ? 15.534 1.906 -6.871 1.00 95.75 273 ASN A CA 1
ATOM 2172 C C . ASN A 1 273 ? 14.554 2.152 -8.032 1.00 95.75 273 ASN A C 1
ATOM 2174 O O . ASN A 1 273 ? 13.329 2.177 -7.885 1.00 95.75 273 ASN A O 1
ATOM 2178 N N . SER A 1 274 ? 15.127 2.294 -9.225 1.00 95.44 274 SER A N 1
ATOM 2179 C CA . SER A 1 274 ? 14.397 2.323 -10.493 1.00 95.44 274 SER A CA 1
ATOM 2180 C C . SER A 1 274 ? 14.451 0.969 -11.195 1.00 95.44 274 SER A C 1
ATOM 2182 O O . SER A 1 274 ? 15.432 0.236 -11.062 1.00 95.44 274 SER A O 1
ATOM 2184 N N . ILE A 1 275 ? 13.404 0.656 -11.959 1.00 96.12 275 ILE A N 1
ATOM 2185 C CA . ILE A 1 275 ? 13.417 -0.409 -12.969 1.00 96.12 275 ILE A CA 1
ATOM 2186 C C . ILE A 1 275 ? 13.592 0.289 -14.311 1.00 96.12 275 ILE A C 1
ATOM 2188 O O . ILE A 1 275 ? 12.735 1.072 -14.730 1.00 96.12 275 ILE A O 1
ATOM 2192 N N . GLY A 1 276 ? 14.744 0.074 -14.943 1.00 94.62 276 GLY A N 1
ATOM 2193 C CA . GLY A 1 276 ? 15.197 0.954 -16.012 1.00 94.62 276 GLY A CA 1
ATOM 2194 C C . GLY A 1 276 ? 15.228 2.415 -15.527 1.00 94.62 276 GLY A C 1
ATOM 2195 O O . GLY A 1 276 ? 15.747 2.678 -14.438 1.00 94.62 276 GLY A O 1
ATOM 2196 N N . PRO A 1 277 ? 14.662 3.373 -16.280 1.00 93.31 277 PRO A N 1
ATOM 2197 C CA . PRO A 1 277 ? 14.698 4.789 -15.926 1.00 93.31 277 PRO A CA 1
ATOM 2198 C C . PRO A 1 277 ? 13.542 5.256 -15.035 1.00 93.31 277 PRO A C 1
ATOM 2200 O O . PRO A 1 277 ? 13.405 6.458 -14.824 1.00 93.31 277 PRO A O 1
ATOM 2203 N N . VAL A 1 278 ? 12.688 4.363 -14.527 1.00 94.88 278 VAL A N 1
ATOM 2204 C CA . VAL A 1 278 ? 11.503 4.765 -13.755 1.00 94.88 278 VAL A CA 1
ATOM 2205 C C . VAL A 1 278 ? 11.580 4.214 -12.337 1.00 94.88 278 VAL A C 1
ATOM 2207 O O . VAL A 1 278 ? 11.651 3.001 -12.130 1.00 94.88 278 VAL A O 1
ATOM 2210 N N . MET A 1 279 ? 11.557 5.113 -11.351 1.00 95.25 279 MET A N 1
ATOM 2211 C CA . MET A 1 279 ? 11.527 4.758 -9.928 1.00 95.25 279 MET A CA 1
ATOM 2212 C C . MET A 1 279 ? 10.303 3.911 -9.598 1.00 95.25 279 MET A C 1
ATOM 2214 O O . MET A 1 279 ? 9.209 4.218 -10.070 1.00 95.25 279 MET A O 1
ATOM 2218 N N . CYS A 1 280 ? 10.464 2.884 -8.758 1.00 97.44 280 CYS A N 1
ATOM 2219 C CA . CYS A 1 280 ? 9.382 1.941 -8.460 1.00 97.44 280 CYS A CA 1
ATOM 2220 C C . CYS A 1 280 ? 8.117 2.628 -7.927 1.00 97.44 280 CYS A C 1
ATOM 2222 O O . CYS A 1 280 ? 7.013 2.274 -8.330 1.00 97.44 280 CYS A O 1
ATOM 2224 N N . SER A 1 281 ? 8.267 3.654 -7.084 1.00 96.88 281 SER A N 1
ATOM 2225 C CA . SER A 1 281 ? 7.140 4.414 -6.528 1.00 96.88 281 SER A CA 1
ATOM 2226 C C . SER A 1 281 ? 6.375 5.267 -7.542 1.00 96.88 281 SER A C 1
ATOM 2228 O O . SER A 1 281 ? 5.299 5.745 -7.205 1.00 96.88 281 SER A O 1
ATOM 2230 N N . ASN A 1 282 ? 6.942 5.497 -8.731 1.00 96.88 282 ASN A N 1
ATOM 2231 C CA . ASN A 1 282 ? 6.376 6.337 -9.790 1.00 96.88 282 ASN A CA 1
ATOM 2232 C C . ASN A 1 282 ? 6.087 5.528 -11.071 1.00 96.88 282 ASN A C 1
ATOM 2234 O O . ASN A 1 282 ? 5.772 6.100 -12.118 1.00 96.88 282 ASN A O 1
ATOM 2238 N N . ASN A 1 283 ? 6.223 4.201 -11.020 1.00 97.50 283 ASN A N 1
ATOM 2239 C CA . ASN A 1 283 ? 6.154 3.340 -12.191 1.00 97.50 283 ASN A CA 1
ATOM 2240 C C . ASN A 1 283 ? 4.735 2.790 -12.397 1.00 97.50 283 ASN A C 1
ATOM 2242 O O . ASN A 1 283 ? 4.361 1.766 -11.829 1.00 97.50 283 ASN A O 1
ATOM 2246 N N . TRP A 1 284 ? 3.960 3.446 -13.266 1.00 98.25 284 TRP A N 1
ATOM 2247 C CA . TRP A 1 284 ? 2.589 3.035 -13.596 1.00 98.25 284 TRP A CA 1
ATOM 2248 C C . TRP A 1 284 ? 2.507 1.597 -14.130 1.00 98.25 284 TRP A C 1
ATOM 2250 O O . TRP A 1 284 ? 1.599 0.855 -13.769 1.00 98.25 284 TRP A O 1
ATOM 2260 N N . TYR A 1 285 ? 3.471 1.161 -14.948 1.00 98.12 285 TYR A N 1
ATOM 2261 C CA . TYR A 1 285 ? 3.474 -0.206 -15.484 1.00 98.12 285 TYR A CA 1
ATOM 2262 C C . TYR A 1 285 ? 3.673 -1.256 -14.387 1.00 98.12 285 TYR A C 1
ATOM 2264 O O . TYR A 1 285 ? 3.125 -2.352 -14.479 1.00 98.12 285 TYR A O 1
ATOM 2272 N N . LEU A 1 286 ? 4.417 -0.914 -13.334 1.00 98.62 286 LEU A N 1
ATOM 2273 C CA . LEU A 1 286 ? 4.611 -1.778 -12.174 1.00 98.62 286 LEU A CA 1
ATOM 2274 C C . LEU A 1 286 ? 3.362 -1.812 -11.276 1.00 98.62 286 LEU A C 1
ATOM 2276 O O . LEU A 1 286 ? 2.897 -2.892 -10.915 1.00 98.62 286 LEU A O 1
ATOM 2280 N N . LEU A 1 287 ? 2.829 -0.642 -10.910 1.00 98.81 287 LEU A N 1
ATOM 2281 C CA . LEU A 1 287 ? 1.787 -0.512 -9.884 1.00 98.81 287 LEU A CA 1
ATOM 2282 C C . LEU A 1 287 ? 0.366 -0.704 -10.435 1.00 98.81 287 LEU A C 1
ATOM 2284 O O . LEU A 1 287 ? -0.422 -1.467 -9.881 1.00 98.81 287 LEU A O 1
ATOM 2288 N N . GLU A 1 288 ? 0.036 -0.056 -11.548 1.00 98.56 288 GLU A N 1
ATOM 2289 C CA . GLU A 1 288 ? -1.283 -0.167 -12.180 1.00 98.56 288 GLU A CA 1
ATOM 2290 C C . GLU A 1 288 ? -1.316 -1.285 -13.226 1.00 98.56 288 GLU A C 1
ATOM 2292 O O . GLU A 1 288 ? -2.308 -2.001 -13.327 1.00 98.56 288 GLU A O 1
ATOM 2297 N N . GLY A 1 289 ? -0.223 -1.484 -13.970 1.00 98.38 289 GLY A N 1
ATOM 2298 C CA . GLY A 1 289 ? -0.108 -2.552 -14.966 1.00 98.38 289 GLY A CA 1
ATOM 2299 C C . GLY A 1 289 ? -0.049 -3.943 -14.330 1.00 98.38 289 GLY A C 1
ATOM 2300 O O . GLY A 1 289 ? -1.034 -4.679 -14.341 1.00 98.38 289 GLY A O 1
ATOM 2301 N N . ALA A 1 290 ? 1.102 -4.310 -13.766 1.00 98.56 290 ALA A N 1
ATOM 2302 C CA . ALA A 1 290 ? 1.314 -5.645 -13.208 1.00 98.56 290 ALA A CA 1
ATOM 2303 C C . ALA A 1 290 ? 0.517 -5.877 -11.910 1.00 98.56 290 ALA A C 1
ATOM 2305 O O . ALA A 1 290 ? -0.303 -6.793 -11.837 1.00 98.56 290 ALA A O 1
ATOM 2306 N N . LEU A 1 291 ? 0.728 -5.042 -10.887 1.00 98.81 291 LEU A N 1
ATOM 2307 C CA . LEU A 1 291 ? 0.177 -5.277 -9.548 1.00 98.81 291 LEU A CA 1
ATOM 2308 C C . LEU A 1 291 ? -1.363 -5.225 -9.524 1.00 98.81 291 LEU A C 1
ATOM 2310 O O . LEU A 1 291 ? -2.002 -6.181 -9.077 1.00 98.81 291 LEU A O 1
ATOM 2314 N N . ARG A 1 292 ? -1.983 -4.143 -10.010 1.00 98.62 292 ARG A N 1
ATOM 2315 C CA . ARG A 1 292 ? -3.454 -4.019 -10.026 1.00 98.62 292 ARG A CA 1
ATOM 2316 C C . ARG A 1 292 ? -4.091 -4.673 -11.249 1.00 98.62 292 ARG A C 1
ATOM 2318 O O . ARG A 1 292 ? -4.984 -5.500 -11.080 1.00 98.62 292 ARG A O 1
ATOM 2325 N N . GLY A 1 293 ? -3.627 -4.342 -12.451 1.00 98.31 293 GLY A N 1
ATOM 2326 C CA . GLY A 1 293 ? -4.241 -4.769 -13.708 1.00 98.31 293 GLY A CA 1
ATOM 2327 C C . GLY A 1 293 ? -4.147 -6.272 -13.964 1.00 98.31 293 GLY A C 1
ATOM 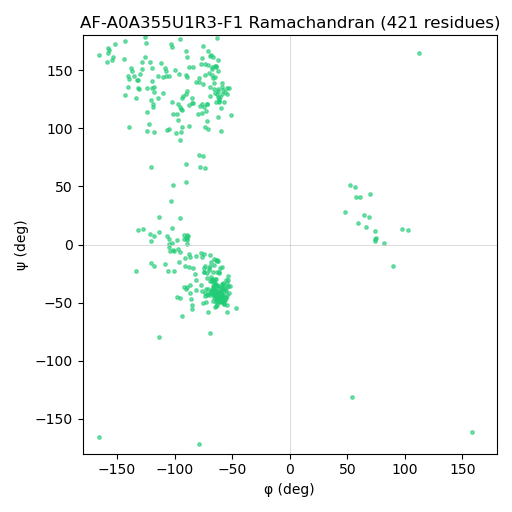2328 O O . GLY A 1 293 ? -5.151 -6.906 -14.279 1.00 98.31 293 GLY A O 1
ATOM 2329 N N . GLU A 1 294 ? -2.962 -6.862 -13.807 1.00 98.62 294 GLU A N 1
ATOM 2330 C CA . GLU A 1 294 ? -2.758 -8.286 -14.100 1.00 98.62 294 GLU A CA 1
ATOM 2331 C C . GLU A 1 294 ? -3.009 -9.195 -12.889 1.00 98.62 294 GLU A C 1
ATOM 2333 O O . GLU A 1 294 ? -3.517 -10.310 -13.041 1.00 98.62 294 GLU A O 1
ATOM 2338 N N . TRP A 1 295 ? -2.612 -8.781 -11.679 1.00 98.56 295 TRP A N 1
ATOM 2339 C CA . TRP A 1 295 ? -2.689 -9.651 -10.495 1.00 98.56 295 TRP A CA 1
ATOM 2340 C C . TRP A 1 295 ? -3.943 -9.434 -9.646 1.00 98.56 295 TRP A C 1
ATOM 2342 O O . TRP A 1 295 ? -4.276 -10.303 -8.830 1.00 98.56 295 TRP A O 1
ATOM 2352 N N . GLY A 1 296 ? -4.652 -8.321 -9.857 1.00 98.00 296 GLY A N 1
ATOM 2353 C CA . GLY A 1 296 ? -5.860 -7.972 -9.115 1.00 98.00 296 GLY A CA 1
ATOM 2354 C C . GLY A 1 296 ? -5.571 -7.610 -7.660 1.00 98.00 296 GLY A C 1
ATOM 2355 O O . GLY A 1 296 ? -6.251 -8.112 -6.767 1.00 98.00 296 GLY A O 1
ATOM 2356 N N . PHE A 1 297 ? -4.523 -6.818 -7.407 1.00 98.69 297 PHE A N 1
ATOM 2357 C CA . PHE A 1 297 ? -4.224 -6.290 -6.075 1.00 98.69 297 PHE A CA 1
ATOM 2358 C C . PHE A 1 297 ? -5.315 -5.329 -5.579 1.00 98.69 297 PHE A C 1
ATOM 2360 O O . PHE A 1 297 ? -5.681 -4.369 -6.260 1.00 98.69 297 PHE A O 1
ATOM 2367 N N . GLU A 1 298 ? -5.785 -5.567 -4.355 1.00 97.75 298 GLU A N 1
ATOM 2368 C CA . GLU A 1 298 ? -6.857 -4.821 -3.692 1.00 97.75 298 GLU A CA 1
ATOM 2369 C C . GLU A 1 298 ? -6.340 -4.284 -2.357 1.00 97.75 298 GLU A C 1
ATOM 2371 O O . GLU A 1 298 ? -6.288 -4.996 -1.352 1.00 97.75 298 GLU A O 1
ATOM 2376 N N . GLY A 1 299 ? -5.921 -3.026 -2.335 1.00 97.88 299 GLY A N 1
ATOM 2377 C CA . GLY A 1 299 ? -5.300 -2.445 -1.154 1.00 97.88 299 GLY A CA 1
ATOM 2378 C C . GLY A 1 299 ? -4.443 -1.242 -1.482 1.00 97.88 299 GLY A C 1
ATOM 2379 O O . GLY A 1 299 ? -4.589 -0.649 -2.554 1.00 97.88 299 GLY A O 1
ATOM 2380 N N . MET A 1 300 ? -3.560 -0.906 -0.549 1.00 98.56 300 MET A N 1
ATOM 2381 C CA . MET A 1 300 ? -2.754 0.304 -0.574 1.00 98.56 300 MET A CA 1
ATOM 2382 C C . MET A 1 300 ? -1.281 0.053 -0.891 1.00 98.56 300 MET A C 1
ATOM 2384 O O . MET A 1 300 ? -0.702 -0.975 -0.544 1.00 98.56 300 MET A O 1
ATOM 2388 N N . VAL A 1 301 ? -0.663 1.036 -1.521 1.00 98.81 301 VAL A N 1
ATOM 2389 C CA . VAL A 1 301 ? 0.755 1.094 -1.842 1.00 98.81 301 VAL A CA 1
ATOM 2390 C C . VAL A 1 301 ? 1.343 2.299 -1.117 1.00 98.81 301 VAL A C 1
ATOM 2392 O O . VAL A 1 301 ? 0.788 3.393 -1.175 1.00 98.81 301 VAL A O 1
ATOM 2395 N N . ILE A 1 302 ? 2.460 2.089 -0.433 1.00 98.50 302 ILE A N 1
ATOM 2396 C CA . ILE A 1 302 ? 3.219 3.134 0.248 1.00 98.50 302 ILE A CA 1
ATOM 2397 C C . ILE A 1 302 ? 4.626 3.195 -0.347 1.00 98.50 302 ILE A C 1
ATOM 2399 O O . ILE A 1 302 ? 5.148 2.209 -0.878 1.00 98.50 302 ILE A O 1
ATOM 2403 N N . THR A 1 303 ? 5.265 4.357 -0.303 1.00 98.12 303 THR A N 1
ATOM 2404 C CA . THR A 1 303 ? 6.695 4.444 -0.615 1.00 98.12 303 THR A CA 1
ATOM 2405 C C . THR A 1 303 ? 7.564 3.780 0.453 1.00 98.12 303 THR A C 1
ATOM 2407 O O . THR A 1 303 ? 7.140 3.626 1.596 1.00 98.12 303 THR A O 1
ATOM 2410 N N . ASP A 1 304 ? 8.822 3.473 0.120 1.00 96.75 304 ASP A N 1
ATOM 2411 C CA . ASP A 1 304 ? 9.872 3.338 1.141 1.00 96.75 304 ASP A CA 1
ATOM 2412 C C . ASP A 1 304 ? 10.088 4.682 1.869 1.00 96.75 304 ASP A C 1
ATOM 2414 O O . ASP A 1 304 ? 9.446 5.690 1.547 1.00 96.75 304 ASP A O 1
ATOM 2418 N N . TYR A 1 305 ? 10.973 4.722 2.864 1.00 95.00 305 TYR A N 1
ATOM 2419 C CA . TYR A 1 305 ? 11.110 5.866 3.756 1.00 95.00 305 TYR A CA 1
ATOM 2420 C C . TYR A 1 305 ? 11.758 7.066 3.058 1.00 95.00 305 TYR A C 1
ATOM 2422 O O . TYR A 1 305 ? 12.969 7.124 2.844 1.00 95.00 305 TYR A O 1
ATOM 2430 N N . ALA A 1 306 ? 10.934 8.064 2.753 1.00 93.62 306 ALA A N 1
ATOM 2431 C CA . ALA A 1 306 ? 11.311 9.342 2.169 1.00 93.62 306 ALA A CA 1
ATOM 2432 C C . ALA A 1 306 ? 12.169 9.287 0.872 1.00 93.62 306 ALA A C 1
ATOM 2434 O O . ALA A 1 306 ? 13.201 9.967 0.803 1.00 93.62 306 ALA A O 1
ATOM 2435 N N . PRO A 1 307 ? 11.782 8.530 -0.180 1.00 91.81 307 PRO A N 1
ATOM 2436 C CA . PRO A 1 307 ? 12.492 8.536 -1.455 1.00 91.81 307 PRO A CA 1
ATOM 2437 C C . PRO A 1 307 ? 12.424 9.903 -2.143 1.00 91.81 307 PRO A C 1
ATOM 2439 O O . PRO A 1 307 ? 11.473 10.673 -1.996 1.00 91.81 307 PRO A O 1
ATOM 2442 N N . GLN A 1 308 ? 13.431 10.198 -2.963 1.00 87.81 308 GLN A N 1
ATOM 2443 C CA . GLN A 1 308 ? 13.530 11.462 -3.693 1.00 87.81 308 GLN A CA 1
ATOM 2444 C C . GLN A 1 308 ? 12.630 11.479 -4.940 1.00 87.81 308 GLN A C 1
ATOM 2446 O O . GLN A 1 308 ? 13.111 11.354 -6.066 1.00 87.81 308 GLN A O 1
ATOM 2451 N N . VAL A 1 309 ? 11.321 11.664 -4.743 1.00 88.06 309 VAL A N 1
ATOM 2452 C CA . VAL A 1 309 ? 10.312 11.559 -5.814 1.00 88.06 309 VAL A CA 1
ATOM 2453 C C . VAL A 1 309 ? 9.378 12.761 -5.905 1.00 88.06 309 VAL A C 1
ATOM 2455 O O . VAL A 1 309 ? 9.187 13.511 -4.945 1.00 88.06 309 VAL A O 1
ATOM 2458 N N . SER A 1 310 ? 8.788 12.959 -7.088 1.00 92.25 310 SER A N 1
ATOM 2459 C CA . SER A 1 310 ? 7.604 13.809 -7.235 1.00 92.25 310 SER A CA 1
ATOM 2460 C C . SER A 1 310 ? 6.395 13.101 -6.620 1.00 92.25 310 SER A C 1
ATOM 2462 O O . SER A 1 310 ? 6.038 12.013 -7.066 1.00 92.25 310 SER A O 1
ATOM 2464 N N . LEU A 1 311 ? 5.759 13.719 -5.620 1.00 93.88 311 LEU A N 1
ATOM 2465 C CA . LEU A 1 311 ? 4.578 13.154 -4.951 1.00 93.88 311 LEU A CA 1
ATOM 2466 C C . LEU A 1 311 ? 3.322 13.187 -5.834 1.00 93.88 311 LEU A C 1
ATOM 2468 O O . LEU A 1 311 ? 2.430 12.363 -5.672 1.00 93.88 311 LEU A O 1
ATOM 2472 N N . ASP A 1 312 ? 3.278 14.102 -6.802 1.00 95.31 312 ASP A N 1
ATOM 2473 C CA . ASP A 1 312 ? 2.228 14.137 -7.822 1.00 95.31 312 ASP A CA 1
ATOM 2474 C C . ASP A 1 312 ? 2.389 12.975 -8.816 1.00 95.31 312 ASP A C 1
ATOM 2476 O O . ASP A 1 312 ? 1.443 12.246 -9.106 1.00 95.31 312 ASP A O 1
ATOM 2480 N N . ALA A 1 313 ? 3.620 12.699 -9.257 1.00 96.38 313 ALA A N 1
ATOM 2481 C CA . ALA A 1 313 ? 3.894 11.520 -10.078 1.00 96.38 313 ALA A CA 1
ATOM 2482 C C . ALA A 1 313 ? 3.625 10.210 -9.314 1.00 96.38 313 ALA A C 1
ATOM 2484 O O . ALA A 1 313 ? 3.054 9.281 -9.880 1.00 96.38 313 ALA A O 1
ATOM 2485 N N . MET A 1 314 ? 3.993 10.156 -8.029 1.00 96.69 314 MET A N 1
ATOM 2486 C CA . MET A 1 314 ? 3.740 9.025 -7.131 1.00 96.69 314 MET A CA 1
ATOM 2487 C C . MET A 1 314 ? 2.249 8.668 -7.105 1.00 96.69 314 MET A C 1
ATOM 2489 O O . MET A 1 314 ? 1.882 7.560 -7.502 1.00 96.69 314 MET A O 1
ATOM 2493 N N . ILE A 1 315 ? 1.381 9.621 -6.745 1.00 97.12 315 ILE A N 1
ATOM 2494 C CA . ILE A 1 315 ? -0.058 9.349 -6.632 1.00 97.12 315 ILE A CA 1
ATOM 2495 C C . ILE A 1 315 ? -0.699 9.010 -7.978 1.00 97.12 315 ILE A C 1
ATOM 2497 O O . ILE A 1 315 ? -1.548 8.127 -8.067 1.00 97.12 315 ILE A O 1
ATOM 2501 N N . ARG A 1 316 ? -0.239 9.640 -9.064 1.00 97.81 316 ARG A N 1
ATOM 2502 C CA . ARG A 1 316 ? -0.715 9.328 -10.419 1.00 97.81 316 ARG A CA 1
ATOM 2503 C C . ARG A 1 316 ? -0.310 7.938 -10.880 1.00 97.81 316 ARG A C 1
ATOM 2505 O O . ARG A 1 316 ? -1.047 7.319 -11.640 1.00 97.81 316 ARG A O 1
ATOM 2512 N N . SER A 1 317 ? 0.837 7.446 -10.430 1.00 97.88 317 SER A N 1
ATOM 2513 C CA . SER A 1 317 ? 1.330 6.123 -10.801 1.00 97.88 317 SER A CA 1
ATOM 2514 C C . SER A 1 317 ? 0.641 4.967 -10.074 1.00 97.88 317 SER A C 1
ATOM 2516 O O . SER A 1 317 ? 0.896 3.829 -10.448 1.00 97.88 317 SER A O 1
ATOM 2518 N N . GLY A 1 318 ? -0.212 5.243 -9.079 1.00 98.12 318 GLY A N 1
ATOM 2519 C CA . GLY A 1 318 ? -0.881 4.224 -8.260 1.00 98.12 318 GLY A CA 1
ATOM 2520 C C . GLY A 1 318 ? -0.207 3.948 -6.910 1.00 98.12 318 GLY A C 1
ATOM 2521 O O . GLY A 1 318 ? -0.522 2.944 -6.270 1.00 98.12 318 GLY A O 1
ATOM 2522 N N . ASN A 1 319 ? 0.730 4.803 -6.475 1.00 98.62 319 ASN A N 1
ATOM 2523 C CA . ASN A 1 319 ? 1.287 4.769 -5.123 1.00 98.62 319 ASN A CA 1
ATOM 2524 C C . ASN A 1 319 ? 0.515 5.737 -4.215 1.00 98.62 319 ASN A C 1
ATOM 2526 O O . ASN A 1 319 ? 0.502 6.943 -4.448 1.00 98.62 319 ASN A O 1
ATOM 2530 N N . ASP A 1 320 ? -0.159 5.204 -3.201 1.00 98.44 320 ASP A N 1
ATOM 2531 C CA . ASP A 1 320 ? -1.265 5.889 -2.537 1.00 98.44 320 ASP A CA 1
ATOM 2532 C C . ASP A 1 320 ? -0.801 6.916 -1.488 1.00 98.44 320 ASP A C 1
ATOM 2534 O O . ASP A 1 320 ? -1.480 7.923 -1.273 1.00 98.44 320 ASP A O 1
ATOM 2538 N N . PHE A 1 321 ? 0.344 6.697 -0.827 1.00 96.06 321 PHE A N 1
ATOM 2539 C CA . PHE A 1 321 ? 0.856 7.619 0.192 1.00 96.06 321 PHE A CA 1
ATOM 2540 C C . PHE A 1 321 ? 2.364 7.489 0.462 1.00 96.06 321 PHE A C 1
ATOM 2542 O O . PHE A 1 321 ? 3.012 6.474 0.222 1.00 96.06 321 PHE A O 1
ATOM 2549 N N . TYR A 1 322 ? 2.934 8.573 0.977 1.00 97.00 322 TYR A N 1
ATOM 2550 C CA . TYR A 1 322 ? 4.362 8.784 1.161 1.00 97.00 322 TYR A CA 1
ATOM 2551 C C . TYR A 1 322 ? 4.795 8.448 2.591 1.00 97.00 322 TYR A C 1
ATOM 2553 O O . TYR A 1 322 ? 4.347 9.081 3.553 1.00 97.00 322 TYR A O 1
ATOM 2561 N N . LEU A 1 323 ? 5.719 7.498 2.745 1.00 95.62 323 LEU A N 1
ATOM 2562 C CA . LEU A 1 323 ? 6.327 7.151 4.031 1.00 95.62 323 LEU A CA 1
ATOM 2563 C C . LEU A 1 323 ? 7.354 8.217 4.445 1.00 95.62 323 LEU A C 1
ATOM 2565 O O . LEU A 1 323 ? 8.563 8.037 4.335 1.00 95.62 323 LEU A O 1
ATOM 2569 N N . ALA A 1 324 ? 6.874 9.361 4.921 1.00 92.38 324 ALA A N 1
ATOM 2570 C CA . ALA A 1 324 ? 7.686 10.390 5.561 1.00 92.38 324 ALA A CA 1
ATOM 2571 C C . ALA A 1 324 ? 6.853 11.181 6.574 1.00 92.38 324 ALA A C 1
ATOM 2573 O O . ALA A 1 324 ? 5.638 11.031 6.654 1.00 92.38 324 ALA A O 1
ATOM 2574 N N . ALA A 1 325 ? 7.496 12.056 7.347 1.00 86.81 325 ALA A N 1
ATOM 2575 C CA . ALA A 1 325 ? 6.819 12.954 8.282 1.00 86.81 325 ALA A CA 1
ATOM 2576 C C . ALA A 1 325 ? 6.443 14.296 7.617 1.00 86.81 325 ALA A C 1
ATOM 2578 O O . ALA A 1 325 ? 6.828 15.365 8.095 1.00 86.81 325 ALA A O 1
ATOM 2579 N N . THR A 1 326 ? 5.726 14.264 6.483 1.00 86.38 326 THR A N 1
ATOM 2580 C CA . THR A 1 326 ? 5.339 15.489 5.754 1.00 86.38 326 THR A CA 1
ATOM 2581 C C . THR A 1 326 ? 3.907 15.903 6.087 1.00 86.38 326 THR A C 1
ATOM 2583 O O . THR A 1 326 ? 2.948 15.462 5.464 1.00 86.38 326 THR A O 1
ATOM 2586 N N . SER A 1 327 ? 3.752 16.820 7.044 1.00 83.44 327 SER A N 1
ATOM 2587 C CA . SER A 1 327 ? 2.448 17.393 7.414 1.00 83.44 327 SER A CA 1
ATOM 2588 C C . SER A 1 327 ? 2.129 18.655 6.601 1.00 83.44 327 SER A C 1
ATOM 2590 O O . SER A 1 327 ? 2.142 19.763 7.139 1.00 83.44 327 SER A O 1
ATOM 2592 N N . LYS A 1 328 ? 1.876 18.505 5.299 1.00 86.00 328 LYS A N 1
ATOM 2593 C CA . LYS A 1 328 ? 1.508 19.610 4.395 1.00 86.00 328 LYS A CA 1
ATOM 2594 C C . LYS A 1 328 ? 0.057 19.484 3.928 1.00 86.00 328 LYS A C 1
ATOM 2596 O O . LYS A 1 328 ? -0.494 18.389 3.924 1.00 86.00 328 LYS A O 1
ATOM 2601 N N . SER A 1 329 ? -0.560 20.599 3.530 1.00 86.50 329 SER A N 1
ATOM 2602 C CA . SER A 1 329 ? -1.831 20.560 2.797 1.00 86.50 329 SER A CA 1
ATOM 2603 C C . SER A 1 329 ? -1.631 19.939 1.415 1.00 86.50 329 SER A C 1
ATOM 2605 O O . SER A 1 329 ? -0.511 19.912 0.900 1.00 86.50 329 SER A O 1
ATOM 2607 N N . LEU A 1 330 ? -2.722 19.481 0.798 1.00 88.88 330 LEU A N 1
ATOM 2608 C CA . LEU A 1 330 ? -2.693 18.882 -0.537 1.00 88.88 330 LEU A CA 1
ATOM 2609 C C . LEU A 1 330 ? -2.006 19.786 -1.584 1.00 88.88 330 LEU A C 1
ATOM 2611 O O . LEU A 1 330 ? -1.182 19.309 -2.355 1.00 88.88 330 LEU A O 1
ATOM 2615 N N . ASP A 1 331 ? -2.272 21.096 -1.547 1.00 89.06 331 ASP A N 1
ATOM 2616 C CA . ASP A 1 331 ? -1.683 22.102 -2.452 1.00 89.06 331 ASP A CA 1
ATOM 2617 C C . ASP A 1 331 ? -0.183 22.313 -2.269 1.00 89.06 331 ASP A C 1
ATOM 2619 O O . ASP A 1 331 ? 0.530 22.660 -3.203 1.00 89.06 331 ASP A O 1
ATOM 2623 N N . ALA A 1 332 ? 0.309 22.121 -1.049 1.00 87.31 332 ALA A N 1
ATOM 2624 C CA . ALA A 1 332 ? 1.733 22.218 -0.760 1.00 87.31 332 ALA A CA 1
ATOM 2625 C C . ALA A 1 332 ? 2.467 20.886 -1.002 1.00 87.31 332 ALA A C 1
ATOM 2627 O O . ALA A 1 332 ? 3.702 20.845 -0.941 1.00 87.31 332 ALA A O 1
ATOM 2628 N N . LEU A 1 333 ? 1.715 19.800 -1.213 1.00 89.25 333 LEU A N 1
ATOM 2629 C CA . LEU A 1 333 ? 2.223 18.450 -1.424 1.00 89.25 333 LEU A CA 1
ATOM 2630 C C . LEU A 1 333 ? 2.339 18.108 -2.914 1.00 89.25 333 LEU A C 1
ATOM 2632 O O . LEU A 1 333 ? 3.368 17.572 -3.326 1.00 89.25 333 LEU A O 1
ATOM 2636 N N . LEU A 1 334 ? 1.301 18.416 -3.698 1.00 92.88 334 LEU A N 1
ATOM 2637 C CA . LEU A 1 334 ? 1.183 18.057 -5.112 1.00 92.88 334 LEU A CA 1
ATOM 2638 C C . LEU A 1 334 ? 1.366 19.281 -6.011 1.00 92.88 334 LEU A C 1
ATOM 2640 O O . LEU A 1 334 ? 0.933 20.378 -5.671 1.00 92.88 334 LEU A O 1
ATOM 2644 N N . THR A 1 335 ? 1.985 19.083 -7.175 1.00 92.56 335 THR A N 1
ATOM 2645 C CA . THR A 1 335 ? 2.142 20.141 -8.185 1.00 92.56 335 THR A CA 1
ATOM 2646 C C . THR A 1 335 ? 0.815 20.452 -8.880 1.00 92.56 335 THR A C 1
ATOM 2648 O O . THR A 1 335 ? 0.513 21.619 -9.112 1.00 92.56 335 THR A O 1
ATOM 2651 N N . ASP A 1 336 ? 0.000 19.434 -9.159 1.00 93.38 336 ASP A N 1
ATOM 2652 C CA . ASP A 1 336 ? -1.381 19.565 -9.617 1.00 93.38 336 ASP A CA 1
ATOM 2653 C C . ASP A 1 336 ? -2.334 18.845 -8.651 1.00 93.38 336 ASP A C 1
ATOM 2655 O O . ASP A 1 336 ? -2.445 17.621 -8.643 1.00 93.38 336 ASP A O 1
ATOM 2659 N N . SER A 1 337 ? -3.031 19.628 -7.829 1.00 91.31 337 SER A N 1
ATOM 2660 C CA . SER A 1 337 ? -3.995 19.178 -6.814 1.00 91.31 337 SER A CA 1
ATOM 2661 C C . SER A 1 337 ? -5.459 19.442 -7.207 1.00 91.31 337 SER A C 1
ATOM 2663 O O . SER A 1 337 ? -6.356 19.327 -6.361 1.00 91.31 337 SER A O 1
ATOM 2665 N N . ALA A 1 338 ? -5.702 19.886 -8.447 1.00 92.25 338 ALA A N 1
ATOM 2666 C CA . ALA A 1 338 ? -6.975 20.481 -8.856 1.00 92.25 338 ALA A CA 1
ATOM 2667 C C . ALA A 1 338 ? -7.517 19.950 -10.187 1.00 92.25 338 ALA A C 1
ATOM 2669 O O . ALA A 1 338 ? -8.727 20.041 -10.415 1.00 92.25 338 ALA A O 1
ATOM 2670 N N . SER A 1 339 ? -6.676 19.399 -11.069 1.00 94.75 339 SER A N 1
ATOM 2671 C CA . SER A 1 339 ? -7.179 18.768 -12.288 1.00 94.75 339 SER A CA 1
ATOM 2672 C C . SER A 1 339 ? -8.067 17.570 -11.968 1.00 94.75 339 SER A C 1
ATOM 2674 O O . SER A 1 339 ? -7.869 16.863 -10.982 1.00 94.75 339 SER A O 1
ATOM 2676 N N . ILE A 1 340 ? -9.040 17.312 -12.843 1.00 94.88 340 ILE A N 1
ATOM 2677 C CA . ILE A 1 340 ? -9.975 16.191 -12.690 1.00 94.88 340 ILE A CA 1
ATOM 2678 C C . ILE A 1 340 ? -9.208 14.869 -12.532 1.00 94.88 340 ILE A C 1
ATOM 2680 O O . ILE A 1 340 ? -9.502 14.100 -11.621 1.00 94.88 340 ILE A O 1
ATOM 2684 N N . THR A 1 341 ? -8.167 14.656 -13.340 1.00 95.75 341 THR A N 1
ATOM 2685 C CA . THR A 1 341 ? -7.259 13.510 -13.217 1.00 95.75 341 THR A CA 1
ATOM 2686 C C . THR A 1 341 ? -6.652 13.395 -11.818 1.00 95.75 341 THR A C 1
ATOM 2688 O O . THR A 1 341 ? -6.751 12.332 -11.208 1.00 95.75 341 THR A O 1
ATOM 2691 N N . ALA A 1 342 ? -6.050 14.467 -11.287 1.00 95.44 342 ALA A N 1
ATOM 2692 C CA . ALA A 1 342 ? -5.440 14.448 -9.957 1.00 95.44 342 ALA A CA 1
ATOM 2693 C C . ALA A 1 342 ? -6.459 14.087 -8.871 1.00 95.44 342 ALA A C 1
ATOM 2695 O O . ALA A 1 342 ? -6.190 13.244 -8.018 1.00 95.44 342 ALA A O 1
ATOM 2696 N N . LEU A 1 343 ? -7.647 14.694 -8.928 1.00 95.06 343 LEU A N 1
ATOM 2697 C CA . LEU A 1 343 ? -8.715 14.462 -7.956 1.00 95.06 343 LEU A CA 1
ATOM 2698 C C . LEU A 1 343 ? -9.180 13.001 -7.949 1.00 95.06 343 LEU A C 1
ATOM 2700 O O . LEU A 1 343 ? -9.348 12.433 -6.872 1.00 95.06 343 LEU A O 1
ATOM 2704 N N . HIS A 1 344 ? -9.322 12.376 -9.123 1.00 95.69 344 HIS A N 1
ATOM 2705 C CA . HIS A 1 344 ? -9.636 10.945 -9.220 1.00 95.69 344 HIS A CA 1
ATOM 2706 C C . HIS A 1 344 ? -8.523 10.079 -8.625 1.00 95.69 344 HIS A C 1
ATOM 2708 O O . HIS A 1 344 ? -8.808 9.196 -7.827 1.00 95.69 344 HIS A O 1
ATOM 2714 N N . ARG A 1 345 ? -7.248 10.366 -8.918 1.00 96.81 345 ARG A N 1
ATOM 2715 C CA . ARG A 1 345 ? -6.118 9.617 -8.332 1.00 96.81 345 ARG A CA 1
ATOM 2716 C C . ARG A 1 345 ? -6.037 9.755 -6.811 1.00 96.81 345 ARG A C 1
ATOM 2718 O O . ARG A 1 345 ? -5.739 8.784 -6.124 1.00 96.81 345 ARG A O 1
ATOM 2725 N N . ILE A 1 346 ? -6.376 10.924 -6.270 1.00 96.62 346 ILE A N 1
ATOM 2726 C CA . ILE A 1 346 ? -6.502 11.113 -4.821 1.00 96.62 346 ILE A CA 1
ATOM 2727 C C . ILE A 1 346 ? -7.659 10.282 -4.253 1.00 96.62 346 ILE A C 1
ATOM 2729 O O . ILE A 1 346 ? -7.505 9.667 -3.201 1.00 96.62 346 ILE A O 1
ATOM 2733 N N . GLN A 1 347 ? -8.810 10.237 -4.928 1.00 96.12 347 GLN A N 1
ATOM 2734 C CA . GLN A 1 347 ? -9.937 9.402 -4.502 1.00 96.12 347 GLN A CA 1
ATOM 2735 C C . GLN A 1 347 ? -9.587 7.914 -4.485 1.00 96.12 347 GLN A C 1
ATOM 2737 O O . GLN A 1 347 ? -9.910 7.232 -3.510 1.00 96.12 347 GLN A O 1
ATOM 2742 N N . ASP A 1 348 ? -8.889 7.434 -5.514 1.00 97.56 348 ASP A N 1
ATOM 2743 C CA . ASP A 1 348 ? -8.415 6.053 -5.586 1.00 97.56 348 ASP A CA 1
ATOM 2744 C C . ASP A 1 348 ? -7.471 5.742 -4.421 1.00 97.56 348 ASP A C 1
ATOM 2746 O O . ASP A 1 348 ? -7.686 4.763 -3.707 1.00 97.56 348 ASP A O 1
ATOM 2750 N N . ALA A 1 349 ? -6.511 6.630 -4.141 1.00 98.38 349 ALA A N 1
ATOM 2751 C CA . ALA A 1 349 ? -5.608 6.491 -3.003 1.00 98.38 349 ALA A CA 1
ATOM 2752 C C . ALA A 1 349 ? -6.355 6.418 -1.664 1.00 98.38 349 ALA A C 1
ATOM 2754 O O . ALA A 1 349 ? -6.104 5.530 -0.845 1.00 98.38 349 ALA A O 1
ATOM 2755 N N . VAL A 1 350 ? -7.338 7.297 -1.447 1.00 98.25 350 VAL A N 1
ATOM 2756 C CA . VAL A 1 350 ? -8.154 7.269 -0.226 1.00 98.25 350 VAL A CA 1
ATOM 2757 C C . VAL A 1 350 ? -8.948 5.969 -0.121 1.00 98.25 350 VAL A C 1
ATOM 2759 O O . VAL A 1 350 ? -8.998 5.387 0.966 1.00 98.25 350 VAL A O 1
ATOM 2762 N N . LYS A 1 351 ? -9.549 5.488 -1.216 1.00 98.50 351 LYS A N 1
ATOM 2763 C CA . LYS A 1 351 ? -10.271 4.208 -1.250 1.00 98.50 351 LYS A CA 1
ATOM 2764 C C . LYS A 1 351 ? -9.340 3.050 -0.896 1.00 98.50 351 LYS A C 1
ATOM 2766 O O . LYS A 1 351 ? -9.680 2.244 -0.035 1.00 98.50 351 LYS A O 1
ATOM 2771 N N . ASN A 1 352 ? -8.166 2.995 -1.516 1.00 98.81 352 ASN A N 1
ATOM 2772 C CA . ASN A 1 352 ? -7.160 1.953 -1.325 1.00 98.81 352 ASN A CA 1
ATOM 2773 C C . ASN A 1 352 ? -6.713 1.847 0.134 1.00 98.81 352 ASN A C 1
ATOM 2775 O O . ASN A 1 352 ? -6.762 0.766 0.727 1.00 98.81 352 ASN A O 1
ATOM 2779 N N . ILE A 1 353 ? -6.360 2.987 0.734 1.00 98.62 353 ILE A N 1
ATOM 2780 C CA . ILE A 1 353 ? -5.982 3.074 2.147 1.00 98.62 353 ILE A CA 1
ATOM 2781 C C . ILE A 1 353 ? -7.164 2.678 3.038 1.00 98.62 353 ILE A C 1
ATOM 2783 O O . ILE A 1 353 ? -7.018 1.891 3.972 1.00 98.62 353 ILE A O 1
ATOM 2787 N N . SER A 1 354 ? -8.357 3.196 2.748 1.00 98.50 354 SER A N 1
ATOM 2788 C CA . SER A 1 354 ? -9.551 2.936 3.557 1.00 98.50 354 SER A CA 1
ATOM 2789 C C . SER A 1 354 ? -9.962 1.464 3.528 1.00 98.50 354 SER A C 1
ATOM 2791 O O . SER A 1 354 ? -10.314 0.924 4.574 1.00 98.50 354 SER A O 1
ATOM 2793 N N . TYR A 1 355 ? -9.856 0.795 2.377 1.00 98.50 355 TYR A N 1
ATOM 2794 C CA . TYR A 1 355 ? -10.145 -0.632 2.230 1.00 98.50 355 TYR A CA 1
ATOM 2795 C C . TYR A 1 355 ? -9.208 -1.506 3.069 1.00 98.50 355 TYR A C 1
ATOM 2797 O O . TYR A 1 355 ? -9.667 -2.419 3.760 1.00 98.50 355 TYR A O 1
ATOM 2805 N N . ALA A 1 356 ? -7.902 -1.225 3.040 1.00 98.00 356 ALA A N 1
ATOM 2806 C CA . ALA A 1 356 ? -6.931 -1.974 3.832 1.00 98.00 356 ALA A CA 1
ATOM 2807 C C . ALA A 1 356 ? -7.163 -1.768 5.339 1.00 98.00 356 ALA A C 1
ATOM 2809 O O . ALA A 1 356 ? -7.201 -2.730 6.107 1.00 98.00 356 ALA A O 1
ATOM 2810 N N . VAL A 1 357 ? -7.397 -0.520 5.756 1.00 97.88 357 VAL A N 1
ATOM 2811 C CA . VAL A 1 357 ? -7.580 -0.163 7.167 1.00 97.88 357 VAL A CA 1
ATOM 2812 C C . VAL A 1 357 ? -8.911 -0.680 7.729 1.00 97.88 357 VAL A C 1
ATOM 2814 O O . VAL A 1 357 ? -8.931 -1.214 8.836 1.00 97.88 357 VAL A O 1
ATOM 2817 N N . VAL A 1 358 ? -10.025 -0.570 6.995 1.00 97.44 358 VAL A N 1
ATOM 2818 C CA . VAL A 1 358 ? -11.344 -1.005 7.498 1.00 97.44 358 VAL A CA 1
ATOM 2819 C C . VAL A 1 358 ? -11.441 -2.519 7.674 1.00 97.44 358 VAL A C 1
ATOM 2821 O O . VAL A 1 358 ? -12.152 -3.008 8.552 1.00 97.44 358 VAL A O 1
ATOM 2824 N N . ASN A 1 359 ? -10.703 -3.275 6.863 1.00 97.19 359 ASN A N 1
ATOM 2825 C CA . ASN A 1 359 ? -10.661 -4.732 6.935 1.00 97.19 359 ASN A CA 1
ATOM 2826 C C . ASN A 1 359 ? -9.573 -5.249 7.891 1.00 97.19 359 ASN A C 1
ATOM 2828 O O . ASN A 1 359 ? -9.364 -6.453 7.980 1.00 97.19 359 ASN A O 1
ATOM 2832 N N . SER A 1 360 ? -8.917 -4.366 8.649 1.00 96.38 360 SER A N 1
ATOM 2833 C CA . SER A 1 360 ? -7.959 -4.733 9.694 1.00 96.38 360 SER A CA 1
ATOM 2834 C C . SER A 1 360 ? -8.609 -4.774 11.074 1.00 96.38 360 SER A C 1
ATOM 2836 O O . SER A 1 360 ? -9.780 -4.437 11.259 1.00 96.38 360 SER A O 1
ATOM 2838 N N . GLY A 1 361 ? -7.846 -5.161 12.083 1.00 94.75 361 GLY A N 1
ATOM 2839 C CA . GLY A 1 361 ? -8.282 -5.209 13.468 1.00 94.75 361 GLY A CA 1
ATOM 2840 C C . GLY A 1 361 ? -8.672 -3.864 14.069 1.00 94.75 361 GLY A C 1
ATOM 2841 O O . GLY A 1 361 ? -9.356 -3.855 15.089 1.00 94.75 361 GLY A O 1
ATOM 2842 N N . ALA A 1 362 ? -8.330 -2.741 13.422 1.00 94.12 362 ALA A N 1
ATOM 2843 C CA . ALA A 1 362 ? -8.787 -1.413 13.838 1.00 94.12 362 ALA A CA 1
ATOM 2844 C C . ALA A 1 362 ? -10.316 -1.336 13.970 1.00 94.12 362 ALA A C 1
ATOM 2846 O O . ALA A 1 362 ? -10.821 -0.659 14.859 1.00 94.12 362 ALA A O 1
ATOM 2847 N N . TYR A 1 363 ? -11.048 -2.040 13.103 1.00 94.19 363 TYR A N 1
ATOM 2848 C CA . TYR A 1 363 ? -12.512 -2.012 13.063 1.00 94.19 363 TYR A CA 1
ATOM 2849 C C . TYR A 1 363 ? -13.163 -3.241 13.709 1.00 94.19 363 TYR A C 1
ATOM 2851 O O . TYR A 1 363 ? -14.361 -3.473 13.543 1.00 94.19 363 TYR A O 1
ATOM 2859 N N . ASN A 1 364 ? -12.405 -4.034 14.472 1.00 90.88 364 ASN A N 1
ATOM 2860 C CA . ASN A 1 364 ? -12.980 -5.137 15.235 1.00 90.88 364 ASN A CA 1
ATOM 2861 C C . ASN A 1 364 ? -13.979 -4.604 16.274 1.00 90.88 364 ASN A C 1
ATOM 2863 O O . ASN A 1 364 ? -13.652 -3.739 17.082 1.00 90.88 364 ASN A O 1
ATOM 2867 N N . GLY A 1 365 ? -15.203 -5.139 16.262 1.00 85.50 365 GLY A N 1
ATOM 2868 C CA . GLY A 1 365 ? -16.255 -4.764 17.214 1.00 85.50 365 GLY A CA 1
ATOM 2869 C C . GLY A 1 365 ? -16.888 -3.387 16.978 1.00 85.50 365 GLY A C 1
ATOM 2870 O O . GLY A 1 365 ? -17.725 -2.969 17.775 1.00 85.50 365 GLY A O 1
ATOM 2871 N N . ILE A 1 366 ? -16.528 -2.686 15.899 1.00 90.62 366 ILE A N 1
ATOM 2872 C CA . ILE A 1 366 ? -17.177 -1.430 15.514 1.00 90.62 366 ILE A CA 1
ATOM 2873 C C . ILE A 1 366 ? -18.434 -1.759 14.702 1.00 90.62 366 ILE A C 1
ATOM 2875 O O . ILE A 1 366 ? -18.355 -2.432 13.675 1.00 90.62 366 ILE A O 1
ATOM 2879 N N . ALA A 1 367 ? -19.595 -1.293 15.166 1.00 90.62 367 ALA A N 1
ATOM 2880 C CA . ALA A 1 367 ? -20.857 -1.487 14.457 1.00 90.62 367 ALA A CA 1
ATOM 2881 C C . ALA A 1 367 ? -20.885 -0.695 13.130 1.00 90.62 367 ALA A C 1
ATOM 2883 O O . ALA A 1 367 ? -20.341 0.416 13.077 1.00 90.62 367 ALA A O 1
ATOM 2884 N N . PRO A 1 368 ? -21.543 -1.210 12.076 1.00 91.88 368 PRO A N 1
ATOM 2885 C CA . PRO A 1 368 ? -21.785 -0.452 10.851 1.00 91.88 368 PRO A CA 1
ATOM 2886 C C . PRO A 1 368 ? -22.452 0.900 11.146 1.00 91.88 368 PRO A C 1
ATOM 2888 O O . PRO A 1 368 ? -23.366 0.985 11.966 1.00 91.88 368 PRO A O 1
ATOM 2891 N N . GLY A 1 369 ? -21.969 1.971 10.515 1.00 88.75 369 GLY A N 1
ATOM 2892 C CA . GLY A 1 369 ? -22.454 3.338 10.738 1.00 88.75 369 GLY A CA 1
ATOM 2893 C C . GLY A 1 369 ? -22.015 3.977 12.062 1.00 88.75 369 GLY A C 1
ATOM 2894 O O . GLY A 1 369 ? -22.417 5.101 12.365 1.00 88.75 369 GLY A O 1
ATOM 2895 N N . ALA A 1 370 ? -21.194 3.302 12.873 1.00 87.38 370 ALA A N 1
ATOM 2896 C CA . ALA A 1 370 ? -20.661 3.900 14.089 1.00 87.38 370 ALA A CA 1
ATOM 2897 C C . ALA A 1 370 ? -19.655 5.010 13.758 1.00 87.38 370 ALA A C 1
ATOM 2899 O O . ALA A 1 370 ? -18.752 4.827 12.936 1.00 87.38 370 ALA A O 1
ATOM 2900 N N . LYS A 1 371 ? -19.780 6.133 14.473 1.00 80.25 371 LYS A N 1
ATOM 2901 C CA . LYS A 1 371 ? -18.850 7.263 14.415 1.00 80.25 371 LYS A CA 1
ATOM 2902 C C . LYS A 1 371 ? -17.825 7.155 15.529 1.00 80.25 371 LYS A C 1
ATOM 2904 O O . LYS A 1 371 ? -18.170 7.222 16.708 1.00 80.25 371 LYS A O 1
ATOM 2909 N N . THR A 1 372 ? -16.557 7.039 15.162 1.00 69.38 372 THR A N 1
ATOM 2910 C CA . THR A 1 372 ? -15.455 7.014 16.125 1.00 69.38 372 THR A CA 1
ATOM 2911 C C . THR A 1 372 ? -14.887 8.418 16.291 1.00 69.38 372 THR A C 1
ATOM 2913 O O . THR A 1 372 ? -14.335 8.993 15.356 1.00 69.38 372 THR A O 1
ATOM 2916 N N . THR A 1 373 ? -14.980 8.981 17.495 1.00 68.06 373 THR A N 1
ATOM 2917 C CA . THR A 1 373 ? -14.319 10.245 17.842 1.00 68.06 373 THR A CA 1
ATOM 2918 C C . THR A 1 373 ? -13.249 9.985 18.902 1.00 68.06 373 THR A C 1
ATOM 2920 O O . THR A 1 373 ? -13.509 9.394 19.946 1.00 68.06 373 THR A O 1
ATOM 2923 N N . ARG A 1 374 ? -12.005 10.405 18.638 1.00 63.44 374 ARG A N 1
ATOM 2924 C CA . ARG A 1 374 ? -10.939 10.430 19.652 1.00 63.44 374 ARG A CA 1
ATOM 2925 C C . ARG A 1 374 ? -10.865 11.845 20.227 1.00 63.44 374 ARG A C 1
ATOM 2927 O O . ARG A 1 374 ? -10.396 12.760 19.554 1.00 63.44 374 ARG A O 1
ATOM 2934 N N . SER A 1 375 ? -11.329 12.026 21.460 1.00 66.94 375 SER A N 1
ATOM 2935 C CA . SER A 1 375 ? -11.153 13.263 22.230 1.00 66.94 375 SER A CA 1
ATOM 2936 C C . SER A 1 375 ? -10.149 13.054 23.360 1.00 66.94 375 SER A C 1
ATOM 2938 O O . SER A 1 375 ? -10.009 11.952 23.892 1.00 66.94 375 SER A O 1
ATOM 2940 N N . ILE A 1 376 ? -9.455 14.122 23.763 1.00 72.94 376 ILE A N 1
ATOM 2941 C CA . ILE A 1 376 ? -8.649 14.097 24.987 1.00 72.94 376 ILE A CA 1
ATOM 2942 C C . ILE A 1 376 ? -9.581 13.746 26.151 1.00 72.94 376 ILE A C 1
ATOM 2944 O O . ILE A 1 376 ? -10.668 14.313 26.268 1.00 72.94 376 ILE A O 1
ATOM 2948 N N . ALA A 1 377 ? -9.165 12.803 26.998 1.00 79.19 377 ALA A N 1
ATOM 2949 C CA . ALA A 1 377 ? -9.948 12.427 28.167 1.00 79.19 377 ALA A CA 1
ATOM 2950 C C . ALA A 1 377 ? -10.258 13.681 29.013 1.00 79.19 377 ALA A C 1
ATOM 2952 O O . ALA A 1 377 ? -9.336 14.469 29.252 1.00 79.19 377 ALA A O 1
ATOM 2953 N N . PRO A 1 378 ? -11.500 13.879 29.496 1.00 84.94 378 PRO A N 1
ATOM 2954 C CA . PRO A 1 378 ? -11.892 15.110 30.187 1.00 84.94 378 PRO A CA 1
ATOM 2955 C C . PRO A 1 378 ? -10.952 15.509 31.333 1.00 84.94 378 PRO A C 1
ATOM 2957 O O . PRO A 1 378 ? -10.642 16.682 31.506 1.00 84.94 378 PRO A O 1
ATOM 2960 N N . TRP A 1 379 ? -10.408 14.537 32.069 1.00 86.19 379 TRP A N 1
ATOM 2961 C CA . TRP A 1 379 ? -9.438 14.792 33.137 1.00 86.19 379 TRP A CA 1
ATOM 2962 C C . TRP A 1 379 ? -8.117 15.395 32.631 1.00 86.19 379 TRP A C 1
ATOM 2964 O O . TRP A 1 379 ? -7.573 16.290 33.270 1.00 86.19 379 TRP A O 1
ATOM 2974 N N . LYS A 1 380 ? -7.613 14.972 31.461 1.00 82.88 380 LYS A N 1
ATOM 2975 C CA . LYS A 1 380 ? -6.416 15.568 30.840 1.00 82.88 380 LYS A CA 1
ATOM 2976 C C . LYS A 1 380 ? -6.686 17.004 30.401 1.00 82.88 380 LYS A C 1
ATOM 2978 O O . LYS A 1 380 ? -5.798 17.841 30.508 1.00 82.88 380 LYS A O 1
ATOM 2983 N N . VAL A 1 381 ? -7.906 17.294 29.939 1.00 84.62 381 VAL A N 1
ATOM 2984 C CA . VAL A 1 381 ? -8.329 18.664 29.616 1.00 84.62 381 VAL A CA 1
ATOM 2985 C C . VAL A 1 381 ? -8.261 19.535 30.871 1.00 84.62 381 VAL A C 1
ATOM 2987 O O . VAL A 1 381 ? -7.624 20.583 30.831 1.00 84.62 381 VAL A O 1
ATOM 2990 N N . TRP A 1 382 ? -8.807 19.073 31.999 1.00 90.56 382 TRP A N 1
ATOM 2991 C CA . TRP A 1 382 ? -8.735 19.793 33.277 1.00 90.56 382 TRP A CA 1
ATOM 2992 C C . TRP A 1 382 ? -7.306 20.013 33.774 1.00 90.56 382 TRP A C 1
ATOM 2994 O O . TRP A 1 382 ? -6.976 21.119 34.197 1.00 90.56 382 TRP A O 1
ATOM 3004 N N . ILE A 1 383 ? -6.443 19.000 33.671 1.00 90.31 383 ILE A N 1
ATOM 3005 C CA . ILE A 1 383 ? -5.023 19.131 34.017 1.00 90.31 383 ILE A CA 1
ATOM 3006 C C . ILE A 1 383 ? -4.343 20.189 33.139 1.00 90.31 383 ILE A C 1
ATOM 3008 O O . ILE A 1 383 ? -3.657 21.066 33.661 1.00 90.31 383 ILE A O 1
ATOM 3012 N N . ASN A 1 384 ? -4.563 20.157 31.822 1.00 87.50 384 ASN A N 1
ATOM 3013 C CA . ASN A 1 384 ? -4.003 21.156 30.911 1.00 87.50 384 ASN A CA 1
ATOM 3014 C C . ASN A 1 384 ? -4.512 22.565 31.237 1.00 87.50 384 ASN A C 1
ATOM 3016 O O . ASN A 1 384 ? -3.711 23.496 31.285 1.00 87.50 384 ASN A O 1
ATOM 3020 N N . TYR A 1 385 ? -5.813 22.722 31.511 1.00 90.56 385 TYR A N 1
ATOM 3021 C CA . TYR A 1 385 ? -6.382 23.997 31.951 1.00 90.56 385 TYR A CA 1
ATOM 3022 C C . TYR A 1 385 ? -5.710 24.502 33.225 1.00 90.56 385 TYR A C 1
ATOM 3024 O O . TYR A 1 385 ? -5.291 25.654 33.250 1.00 90.56 385 TYR A O 1
ATOM 3032 N N . PHE A 1 386 ? -5.553 23.645 34.237 1.00 93.38 386 PHE A N 1
ATOM 3033 C CA . PHE A 1 386 ? -4.895 23.996 35.494 1.00 93.38 386 PHE A CA 1
ATOM 3034 C C . PHE A 1 386 ? -3.441 24.442 35.285 1.00 93.38 386 PHE A C 1
ATOM 3036 O O . PHE A 1 386 ? -3.019 25.455 35.846 1.00 93.38 386 PHE A O 1
ATOM 3043 N N . PHE A 1 387 ? -2.670 23.727 34.459 1.00 90.88 387 PHE A N 1
ATOM 3044 C CA . PHE A 1 387 ? -1.290 24.110 34.149 1.00 90.88 387 PHE A CA 1
ATOM 3045 C C . PHE A 1 387 ? -1.220 25.453 33.422 1.00 90.88 387 PHE A C 1
ATOM 3047 O O . PHE A 1 387 ? -0.449 26.324 33.821 1.00 90.88 387 PHE A O 1
ATOM 3054 N N . VAL A 1 388 ? -2.049 25.645 32.394 1.00 90.88 388 VAL A N 1
ATOM 3055 C CA . VAL A 1 388 ? -2.091 26.889 31.617 1.00 90.88 388 VAL A CA 1
ATOM 3056 C C . VAL A 1 388 ? -2.524 28.062 32.498 1.00 90.88 388 VAL A C 1
ATOM 3058 O O . VAL A 1 388 ? -1.856 29.095 32.501 1.00 90.88 388 VAL A O 1
ATOM 3061 N N . SER A 1 389 ? -3.580 27.907 33.305 1.00 89.19 389 SER A N 1
ATOM 3062 C CA . SER A 1 389 ? -4.038 28.956 34.222 1.00 89.19 389 SER A CA 1
ATOM 3063 C C . SER A 1 389 ? -2.979 29.300 35.266 1.00 89.19 389 SER A C 1
ATOM 3065 O O . SER A 1 389 ? -2.741 30.476 35.529 1.00 89.19 389 SER A O 1
ATOM 3067 N N . SER A 1 390 ? -2.294 28.294 35.815 1.00 90.69 390 SER A N 1
ATOM 3068 C CA . SER A 1 390 ? -1.204 28.507 36.772 1.00 90.69 390 SER A CA 1
ATOM 3069 C C . SER A 1 390 ? -0.048 29.287 36.138 1.00 90.69 390 SER A C 1
ATOM 3071 O O . SER A 1 390 ? 0.476 30.216 36.749 1.00 90.69 390 SER A O 1
ATOM 3073 N N . LEU A 1 391 ? 0.306 28.978 34.885 1.00 90.88 391 LEU A N 1
ATOM 3074 C CA . LEU A 1 391 ? 1.351 29.686 34.142 1.00 90.88 391 LEU A CA 1
ATOM 3075 C C . LEU A 1 391 ? 0.990 31.159 33.899 1.00 90.88 391 LEU A C 1
ATOM 3077 O O . LEU A 1 391 ? 1.844 32.035 34.046 1.00 90.88 391 LEU A O 1
ATOM 3081 N N . TYR A 1 392 ? -0.273 31.449 33.568 1.00 90.69 392 TYR A N 1
ATOM 3082 C CA . TYR A 1 392 ? -0.761 32.822 33.419 1.00 90.69 392 TYR A CA 1
ATOM 3083 C C . TYR A 1 392 ? -0.693 33.598 34.735 1.00 90.69 392 TYR A C 1
ATOM 3085 O O . TYR A 1 392 ? -0.223 34.733 34.737 1.00 90.69 392 TYR A O 1
ATOM 3093 N N . VAL A 1 393 ? -1.099 32.986 35.852 1.00 92.94 393 VAL A N 1
ATOM 3094 C CA . VAL A 1 393 ? -1.029 33.615 37.183 1.00 92.94 393 VAL A CA 1
ATOM 3095 C C . VAL A 1 393 ? 0.417 33.931 37.568 1.00 92.94 393 VAL A C 1
ATOM 3097 O O . VAL A 1 393 ? 0.704 35.051 37.989 1.00 92.94 393 VAL A O 1
ATOM 3100 N N . ILE A 1 394 ? 1.344 32.989 37.364 1.00 91.88 394 ILE A N 1
ATOM 3101 C CA . ILE A 1 394 ? 2.775 33.193 37.644 1.00 91.88 394 ILE A CA 1
ATOM 3102 C C . ILE A 1 394 ? 3.343 34.319 36.771 1.00 91.88 394 ILE A C 1
ATOM 3104 O O . ILE A 1 394 ? 4.047 35.198 37.267 1.00 91.88 394 ILE A O 1
ATOM 3108 N N . THR A 1 395 ? 3.010 34.321 35.479 1.00 90.31 395 THR A N 1
ATOM 3109 C CA . THR A 1 395 ? 3.497 35.322 34.520 1.00 90.31 395 THR A CA 1
ATOM 3110 C C . THR A 1 395 ? 2.955 36.716 34.841 1.00 90.31 395 THR A C 1
ATOM 3112 O O . THR A 1 395 ? 3.714 37.683 34.851 1.00 90.31 395 THR A O 1
ATOM 3115 N N . ALA A 1 396 ? 1.663 36.832 35.163 1.00 90.56 396 ALA A N 1
ATOM 3116 C CA . ALA A 1 396 ? 1.054 38.083 35.607 1.00 90.56 396 ALA A CA 1
ATOM 3117 C C . ALA A 1 396 ? 1.705 38.586 36.902 1.00 90.56 396 ALA A C 1
ATOM 3119 O O . ALA A 1 396 ? 2.055 39.761 36.993 1.00 90.56 396 ALA A O 1
ATOM 3120 N N . GLY A 1 397 ? 1.948 37.693 37.868 1.00 91.81 397 GLY A N 1
AT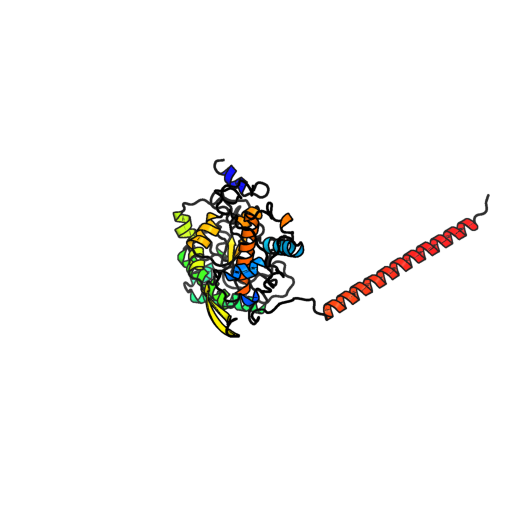OM 3121 C CA . GLY A 1 397 ? 2.673 38.015 39.096 1.00 91.81 397 GLY A CA 1
ATOM 3122 C C . GLY A 1 397 ? 4.082 38.549 38.824 1.00 91.81 397 GLY A C 1
ATOM 3123 O O . GLY A 1 397 ? 4.464 39.580 39.378 1.00 91.81 397 GLY A O 1
ATOM 3124 N N . LEU A 1 398 ? 4.836 37.916 37.919 1.00 90.25 398 LEU A N 1
ATOM 3125 C CA . LEU A 1 398 ? 6.165 38.378 37.498 1.00 90.25 398 LEU A CA 1
ATOM 3126 C C . LEU A 1 398 ? 6.116 39.756 36.829 1.00 90.25 398 LEU A C 1
ATOM 3128 O O . LEU A 1 398 ? 6.903 40.627 37.194 1.00 90.25 398 LEU A O 1
ATOM 3132 N N . ILE A 1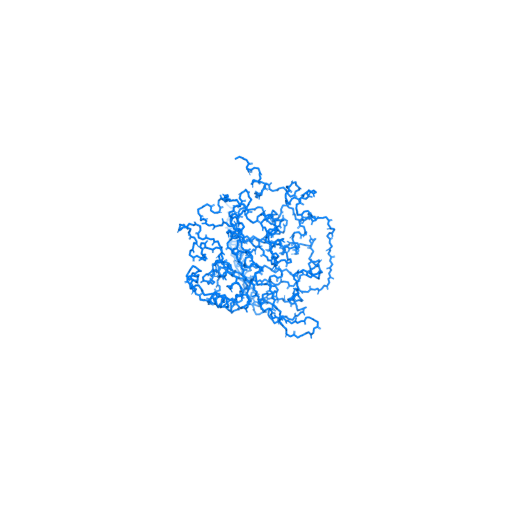 399 ? 5.182 39.982 35.899 1.00 91.06 399 ILE A N 1
ATOM 3133 C CA . ILE A 1 399 ? 5.011 41.279 35.223 1.00 91.06 399 ILE A CA 1
ATOM 3134 C C . ILE A 1 399 ? 4.676 42.375 36.238 1.00 91.06 399 ILE A C 1
ATOM 3136 O O . ILE A 1 399 ? 5.284 43.442 36.198 1.00 91.06 399 ILE A O 1
ATOM 3140 N N . ILE A 1 400 ? 3.757 42.110 37.172 1.00 92.00 400 ILE A N 1
ATOM 3141 C CA . ILE A 1 400 ? 3.404 43.050 38.242 1.00 92.00 400 ILE A CA 1
ATOM 3142 C C . ILE A 1 400 ? 4.626 43.340 39.118 1.00 92.00 400 ILE A C 1
ATOM 3144 O O . ILE A 1 400 ? 4.916 44.501 39.389 1.00 92.00 400 ILE A O 1
ATOM 3148 N N . THR A 1 401 ? 5.382 42.313 39.509 1.00 90.12 401 THR A N 1
ATOM 3149 C CA . THR A 1 401 ? 6.576 42.474 40.354 1.00 90.12 401 THR A CA 1
ATOM 3150 C C . THR A 1 401 ? 7.650 43.316 39.660 1.00 90.12 401 THR A C 1
ATOM 3152 O O . THR A 1 401 ? 8.194 44.247 40.255 1.00 90.12 401 THR A O 1
ATOM 3155 N N . VAL A 1 402 ? 7.931 43.039 38.383 1.00 90.00 402 VAL A N 1
ATOM 3156 C CA . VAL A 1 402 ? 8.887 43.812 37.575 1.00 90.00 402 VAL A CA 1
ATOM 3157 C C . VAL A 1 402 ? 8.389 45.243 37.363 1.00 90.00 402 VAL A C 1
ATOM 3159 O O . VAL A 1 402 ? 9.155 46.187 37.546 1.00 90.00 402 VAL A O 1
ATOM 3162 N N . GLY A 1 403 ? 7.107 45.419 37.037 1.00 89.94 403 GLY A N 1
ATOM 3163 C CA . GLY A 1 403 ? 6.480 46.729 36.864 1.00 89.94 403 GLY A CA 1
ATOM 3164 C C . GLY A 1 403 ? 6.522 47.572 38.139 1.00 89.94 403 GLY A C 1
ATOM 3165 O O . GLY A 1 403 ? 6.885 48.744 38.084 1.00 89.94 403 GLY A O 1
ATOM 3166 N N . MET A 1 404 ? 6.239 46.971 39.298 1.00 89.50 404 MET A N 1
ATOM 3167 C CA . MET A 1 404 ? 6.369 47.625 40.602 1.00 89.50 404 MET A CA 1
ATOM 3168 C C . MET A 1 404 ? 7.811 48.040 40.884 1.00 89.50 404 MET A C 1
ATOM 3170 O O . MET A 1 404 ? 8.035 49.162 41.328 1.00 89.50 404 MET A O 1
ATOM 3174 N N . LYS A 1 405 ? 8.792 47.178 40.592 1.00 88.69 405 LYS A N 1
ATOM 3175 C CA . LYS A 1 405 ? 10.209 47.511 40.774 1.00 88.69 405 LYS A CA 1
ATOM 3176 C C . LYS A 1 405 ? 10.624 48.705 39.907 1.00 88.69 405 LYS A C 1
ATOM 3178 O O . LYS A 1 405 ? 11.206 49.652 40.423 1.00 88.69 405 LYS A O 1
ATOM 3183 N N . PHE A 1 406 ? 10.249 48.705 38.626 1.00 87.75 406 PHE A N 1
ATOM 3184 C CA . PHE A 1 406 ? 10.483 49.837 37.721 1.00 87.75 406 PHE A CA 1
ATOM 3185 C C . PHE A 1 406 ? 9.791 51.121 38.190 1.00 87.75 406 PHE A C 1
ATOM 3187 O O . PHE A 1 406 ? 10.369 52.203 38.100 1.00 87.75 406 PHE A O 1
ATOM 3194 N N . PHE A 1 407 ? 8.559 51.017 38.689 1.00 88.25 407 PHE A N 1
ATOM 3195 C CA . PHE A 1 407 ? 7.811 52.161 39.201 1.00 88.25 407 PHE A CA 1
ATOM 3196 C C . PHE A 1 407 ? 8.460 52.758 40.455 1.00 88.25 407 PHE A C 1
ATOM 3198 O O . PHE A 1 407 ? 8.591 53.978 40.544 1.00 88.25 407 PHE A O 1
ATOM 3205 N N . LEU A 1 408 ? 8.904 51.915 41.392 1.00 87.00 408 LEU A N 1
ATOM 3206 C CA . LEU A 1 408 ? 9.629 52.341 42.590 1.00 87.00 408 LEU A CA 1
ATOM 3207 C C . LEU A 1 408 ? 10.968 52.999 42.222 1.00 87.00 408 LEU A C 1
ATOM 3209 O O . LEU A 1 408 ? 11.216 54.124 42.642 1.00 87.00 408 LEU A O 1
ATOM 3213 N N . GLU A 1 409 ? 11.765 52.384 41.340 1.00 85.69 409 GLU A N 1
ATOM 3214 C CA . GLU A 1 409 ? 13.016 52.979 40.840 1.00 85.69 409 GLU A CA 1
ATOM 3215 C C . GLU A 1 409 ? 12.783 54.321 40.122 1.00 85.69 409 GLU A C 1
ATOM 3217 O O . GLU A 1 409 ? 13.583 55.253 40.240 1.00 85.69 409 GLU A O 1
ATOM 3222 N N . TYR A 1 410 ? 11.683 54.451 39.373 1.00 86.12 410 TYR A N 1
ATOM 3223 C CA . TYR A 1 410 ? 11.287 55.713 38.751 1.00 86.12 410 TYR A CA 1
ATOM 3224 C C . TYR A 1 410 ? 10.916 56.774 39.797 1.00 86.12 410 TYR A C 1
ATOM 3226 O O . TYR A 1 410 ? 11.325 57.929 39.656 1.00 86.12 410 TYR A O 1
ATOM 3234 N N . GLN A 1 411 ? 10.169 56.407 40.845 1.00 85.31 411 GLN A N 1
ATOM 3235 C CA . GLN A 1 411 ? 9.836 57.328 41.934 1.00 85.31 411 GLN A CA 1
ATOM 3236 C C . GLN A 1 411 ? 11.078 57.790 42.698 1.00 85.31 411 GLN A C 1
ATOM 3238 O O . GLN A 1 411 ? 11.202 58.987 42.959 1.00 85.31 411 GLN A O 1
ATOM 3243 N N . ASP A 1 412 ? 12.014 56.886 42.983 1.00 84.25 412 ASP A N 1
ATOM 3244 C CA . ASP A 1 412 ? 13.272 57.215 43.657 1.00 84.25 412 ASP A CA 1
ATOM 3245 C C . ASP A 1 412 ? 14.125 58.164 42.804 1.00 84.25 412 ASP A C 1
ATOM 3247 O O . ASP A 1 412 ? 14.582 59.200 43.289 1.00 84.25 412 ASP A O 1
ATOM 3251 N N . LYS A 1 413 ? 14.249 57.907 41.491 1.00 81.31 413 LYS A N 1
ATOM 3252 C CA . LYS A 1 413 ? 14.923 58.829 40.554 1.00 81.31 413 LYS A CA 1
ATOM 3253 C C . LYS A 1 413 ? 14.227 60.187 40.446 1.00 81.31 413 LYS A C 1
ATOM 3255 O O . LYS A 1 413 ? 14.895 61.205 40.266 1.00 81.31 413 LYS A O 1
ATOM 3260 N N . LYS A 1 414 ? 12.892 60.222 40.513 1.00 79.06 414 LYS A N 1
ATOM 3261 C CA . LYS A 1 414 ? 12.113 61.467 40.464 1.00 79.06 414 LYS A CA 1
ATOM 3262 C C . LYS A 1 414 ? 12.311 62.300 41.733 1.00 79.06 414 LYS A C 1
ATOM 3264 O O . LYS A 1 414 ? 12.488 63.508 41.608 1.00 79.06 414 LYS A O 1
ATOM 3269 N N . LYS A 1 415 ? 12.335 61.669 42.912 1.00 77.00 415 LYS A N 1
ATOM 3270 C CA . LYS A 1 415 ? 12.666 62.329 44.185 1.00 77.00 415 LYS A CA 1
ATOM 3271 C C . LYS A 1 415 ? 14.099 62.864 44.180 1.00 77.00 415 LYS A C 1
ATOM 3273 O O . LYS A 1 415 ? 14.293 64.043 44.444 1.00 77.00 415 LYS A O 1
ATOM 3278 N N . ALA A 1 416 ? 15.070 62.063 43.735 1.00 72.81 416 ALA A N 1
ATOM 3279 C CA . ALA A 1 416 ? 16.468 62.489 43.634 1.00 72.81 416 ALA A CA 1
ATOM 3280 C C . ALA A 1 416 ? 16.671 63.714 42.714 1.00 72.81 416 ALA A C 1
ATOM 3282 O O . ALA A 1 416 ? 17.502 64.565 43.004 1.00 72.81 416 ALA A O 1
ATOM 3283 N N . LYS A 1 417 ? 15.884 63.849 41.633 1.00 68.81 417 LYS A N 1
ATOM 3284 C CA . LYS A 1 417 ? 15.896 65.043 40.761 1.00 68.81 417 LYS A CA 1
ATOM 3285 C C . LYS A 1 417 ? 15.221 66.278 41.367 1.00 68.81 417 LYS A C 1
ATOM 3287 O O . LYS A 1 417 ? 15.488 67.383 40.910 1.00 68.81 417 LYS A O 1
ATOM 3292 N N . GLN A 1 418 ? 14.312 66.104 42.325 1.00 63.84 418 GLN A N 1
ATOM 3293 C CA . GLN A 1 418 ? 13.676 67.213 43.047 1.00 63.84 418 GLN A CA 1
ATOM 3294 C C . GLN A 1 418 ? 14.536 67.710 44.218 1.00 63.84 418 GLN A C 1
ATOM 3296 O O . GLN A 1 418 ? 14.361 68.844 44.648 1.00 63.84 418 GLN A O 1
ATOM 3301 N N . GLU A 1 419 ? 15.469 66.885 44.700 1.00 59.44 419 GLU A N 1
ATOM 3302 C CA . GLU A 1 419 ? 16.383 67.203 45.804 1.00 59.44 419 GLU A CA 1
ATOM 3303 C C . GLU A 1 419 ? 17.757 67.732 45.349 1.00 59.44 419 GLU A C 1
ATOM 3305 O O . GLU A 1 419 ? 18.527 68.191 46.186 1.00 59.44 419 GLU A O 1
ATOM 3310 N N . THR A 1 420 ? 18.071 67.736 44.046 1.00 53.38 420 THR A N 1
ATOM 3311 C CA . THR A 1 420 ? 19.225 68.473 43.494 1.00 53.38 420 THR A CA 1
ATOM 3312 C C . THR A 1 420 ? 18.912 69.974 43.406 1.00 53.38 420 THR A C 1
ATOM 3314 O O . THR A 1 420 ? 18.052 70.345 42.602 1.00 53.38 420 THR A O 1
ATOM 3317 N N . PRO A 1 421 ? 19.578 70.853 44.182 1.00 52.66 421 PRO A N 1
ATOM 3318 C CA . PRO A 1 421 ? 19.438 72.298 44.034 1.00 52.66 421 PRO A CA 1
ATOM 3319 C C . PRO A 1 421 ? 20.023 72.739 42.688 1.00 52.66 421 PRO A C 1
ATOM 3321 O O . PRO A 1 421 ? 21.044 72.203 42.259 1.00 52.66 421 PRO A O 1
ATOM 3324 N N . ASN A 1 422 ? 19.395 73.721 42.036 1.00 54.56 422 ASN A N 1
ATOM 3325 C CA . ASN A 1 422 ? 20.066 74.483 40.983 1.00 54.56 422 ASN A CA 1
ATOM 3326 C C . ASN A 1 422 ? 21.303 75.154 41.601 1.00 54.56 422 ASN A C 1
ATOM 3328 O O . ASN A 1 422 ? 21.143 75.966 42.516 1.00 54.56 422 ASN A O 1
ATOM 3332 N N . GLU A 1 423 ? 22.493 74.803 41.116 1.00 42.94 423 GLU A N 1
ATOM 3333 C CA . GLU A 1 423 ? 23.673 75.676 41.197 1.00 42.94 423 GLU A CA 1
ATOM 3334 C C . GLU A 1 423 ? 23.548 76.845 40.217 1.00 42.94 423 GLU A C 1
ATOM 3336 O O . GLU A 1 423 ? 23.040 76.625 39.087 1.00 42.94 423 GLU A O 1
#

Secondary structure (DSSP, 8-state):
-TTHHHHHHTSTTT--TTT-TTTSSSTT-TT---SPP--------GGGGTT--TT-TTHHHHHTT--SSSHHHHHHHHHHHH--TTEE--BGGGTBPPEEEE--BTB---TT--S----PPPPPHHHHHHTT-HHHHHHHHHHHHHHHHHTT--EE---B-----STT-TTGGGS--SSHHHHHHHHHHHHHHHHHTT-EE-EEEETT----TTTTTT-EE---HHHIIIIITHHHHHHHHH-EEEEEEE-TTT--EEEEEEES--EEEE-SSEETTEEGGG-HIIIIIIIIIIT---SEEEESSS-S--HHHHHHTT--B-SS-----HHHH-S-SSSHHHHHHHHHHHHHHHHHHHTSGGGTTPPTTPPP-----HHHHHHHHHHHHHHHHHHHHHHHHHHHHHHHHHHHHHHHHHHS---

Sequence (423 aa):
DEFKKEFDSYKKGNFDPINHPVLGNGQDSKVRNIEPFKVEQKGLDLSSYRGVDYNDPSWNDLIRQISFRNDRDRAQLGKLIGYGAYQSDKLDAIGKFQVQDFDGPMGFSTFGSKKDYSWATYTSQALLAATFNPRLAYEMGYHFGQEGLANDVQGLYAPGLNLHRSQFGGRNAEYVSEDPFVTGIVGMNLISGASDGGIYTFMKHFAMNEQESNRMDMIMTWATEQTIRETYLKPFEIATKYARQNLKYIDPTTGELTSKKIRACNGVMTAFNSIGPVMCSNNWYLLEGALRGEWGFEGMVITDYAPQVSLDAMIRSGNDFYLAATSKSLDALLTDSASITALHRIQDAVKNISYAVVNSGAYNGIAPGAKTTRSIAPWKVWINYFFVSSLYVITAGLIITVGMKFFLEYQDKKKAKQETPNE

Solvent-accessible surface area (backbone atoms only — not comparable to full-atom values): 21554 Å² total; per-residue (Å²): 114,90,56,48,67,62,33,49,41,55,27,57,95,53,53,46,62,54,74,32,68,55,61,5,62,37,92,81,16,78,48,48,46,78,72,81,87,68,74,46,86,76,86,55,28,44,45,53,49,36,82,54,63,89,84,46,73,64,57,54,55,45,58,21,35,52,48,88,83,45,70,67,48,31,37,32,50,12,24,37,32,32,26,28,59,53,25,46,49,40,38,75,64,29,42,39,65,65,50,30,29,35,41,34,57,36,36,74,52,64,88,92,58,90,73,92,79,80,75,65,80,54,68,39,34,32,61,54,48,74,62,76,42,53,66,58,30,20,52,54,15,24,49,51,7,46,41,26,56,78,67,72,30,35,35,34,52,19,47,39,49,34,44,44,80,41,97,80,24,82,58,43,62,48,12,31,34,66,47,31,65,63,24,10,50,39,42,15,26,23,40,13,17,16,28,58,30,28,16,39,31,19,41,21,38,42,50,73,56,44,54,62,82,52,26,85,70,66,37,62,44,80,75,54,69,65,54,41,53,69,37,61,42,31,16,58,49,41,17,40,65,66,11,44,19,67,47,72,38,56,40,81,88,78,70,45,84,46,72,50,79,43,71,22,39,24,30,33,23,18,18,59,22,17,59,46,58,38,40,35,39,49,25,37,63,57,42,43,39,45,43,32,65,71,51,60,50,61,39,28,28,32,40,38,81,61,62,90,56,23,60,42,49,17,33,49,15,55,27,38,26,34,22,26,88,37,85,36,37,32,72,76,58,23,90,59,66,73,48,54,30,40,50,51,35,50,50,50,23,52,49,20,45,48,54,35,49,36,64,19,45,79,42,64,93,54,52,57,62,49,80,72,78,93,72,79,55,70,68,59,51,51,52,50,48,52,52,53,52,50,50,50,53,53,49,50,49,49,52,51,52,52,50,51,50,52,51,50,54,48,50,53,55,51,51,54,62,70,69,54,75,88,127

Foldseek 3Di:
DVCPVVLQCFFDPNPDQDPNQALHCDPNHVLHDDPDQAADQPLFALLQCAPPDLPDPCLVVLLSLQDPPDQLSLLQLCCQFEAQAQKRDARQSRLRHIAGAADDLQKGDQVPHPDDADIDGHFALQVVLVVVDLVVLLQQLLRNLQSCLVVRHAEYADQEQFELPDPPQPCVRRAHYNALVSSLSSLLSSLLNNLQSFHAYAYDAQWDPRHDPCQLVAAEDEDDPCCCPNGTCSSVLSNQQPRKYWFWGQNQVPRDTDTDIDRSHAHHEYTLYHHGSHGRLLALCRQVNPRCNPSNHQAAYEYDADHRGQSLSNLSSRHQHYNYRDSDGQVVRHPDCDDPSSSVSSSSSVSRHSNNCSRGNVSVPPHGSDRDDDDDDVVVVVVVVVVVVVVVVVVVVVVVVVVVVVVVVVVVVVVVVVPDDDD

Mean predicted aligned error: 6.96 Å

Radius of gyration: 26.65 Å; Cα contacts (8 Å, |Δi|>4): 884; chains: 1; bounding box: 55×101×70 Å

pLDDT: mean 92.86, std 7.71, range [42.94, 98.94]

Nearest PDB structures (foldseek):
  2x42-assembly1_A  TM=7.928E-01  e=7.296E-22  Thermotoga neapolitana DSM 4359
  3abz-assembly1_B  TM=8.514E-01  e=9.230E-18  Kluyveromyces marxianus
  3ac0-assembly1_C  TM=8.551E-01  e=4.089E-17  Kluyveromyces marxianus
  3ac0-assembly1_A  TM=8.397E-01  e=7.248E-17  Kluyveromyces marxianus
  3ac0-assembly1_D  TM=8.351E-01  e=5.765E-17  Kluyveromyces marxianus